Protein 4I7A (pdb70)

CATH classification: 2.40.50.220

Sequence (423 aa):
MYLGKVIGTVVSTSKNESLSGTKLLVVARLTEKLIPDGSTQVVVDTVGAGNGEIVIVSCGSSARQSHSVIDAAVVGIVDTVETVMYLGKVIGTVVSTSKNESLSGTKLLVVARLTEKLIPDGSTQVVVDTVGAGNGEIVIVSCGSSARQSSVIDAAVVGIVDTVETMYLGKVIGTVVSTSKNESLSGTKLLVVARLTEKLIPDGSTQVVVDTVGAGNGEIVIVSCGSSARHSVIDAAVVGIVDTVETVNMYLGKVIGTVVSTSKNESLSGTKLLVVARLTEKLIPDGSTQVVVDTVGAGNGEIVIVSCGSSARQSHSVIDAAVVGIVDTVETVNHHMYLGKVIGTVVSTSKNESLSGTKLLVVARLTEKLIPDGSTQVVVDTVGAGNGEIVIVSCGSSARQSHSVIDAAVVGIVDTVETVNHH

Foldseek 3Di:
DFKWFFAAWDDDDPDDPLCPPWTWTKIFTADLVRHGDPDIDTATELPDDDHGFIFDKDAAPVQVVSVHPGGIYTDGTDDDHDDD/DFKWFFAAWDDDDPDDPQCPPWTWTKIFTADLVRHGDPDIDIATEQPDDDHGFIFDKAAAPVNVVSGVGGIYTDGTDPDHDD/DFKWFFAAWDDDDPDDPLCPPWTWTKIFTADLVRHGDPDIDTATEDPDDDGGFIFDKAAAPVSEVDPGGIYTDGTDDDHDDDD/DFKWFFAAWDDDDPDDPLCPPWTWTKIFTADLVRHGDPDIDTATELPDDDGGFIFDKAAAPVQQVSVHPGGIYTDGTDPDHDDDDDD/DFKWFFAAWDDDDPDDPLCPPWTWTKIFTADLVRHGDPDIDTATELPDDDGGFIFDKAAAPVSVVSVHPGGIYTDGTDDDHDDDDDD

Nearest PDB structures (foldseek):
  4i7a-assembly1_B  TM=1.012E+00  e=1.127E-14  Rhodospirillum rubrum F11
  4i7a-assembly1_A  TM=1.010E+00  e=7.580E-14  Rhodospirillum rubrum F11
  4i7a-assembly1_C  TM=9.978E-01  e=4.556E-13  Rhodospirillum rubrum F11
  6owg-assembly1_DR  TM=9.801E-01  e=2.402E-08  Halothece sp. PCC 7418
  2hd3-assembly2_J  TM=9.548E-01  e=5.264E-08  Escherichia coli CFT073

Structure (mmCIF, N/CA/C/O backbone):
data_4I7A
#
_entry.id   4I7A
#
_cell.length_a   150.710
_cell.length_b   150.710
_cell.length_c   150.710
_cell.angle_alpha   90.000
_cell.angle_beta   90.000
_cell.angle_gamma   90.000
#
_symmetry.space_group_name_H-M   'I 2 3'
#
loop_
_entity.id
_entity.type
_entity.pdbx_description
1 polymer 'Ethanolamine utilization protein EutN/carboxysome structural protein Ccml'
2 non-polymer 'CHLORIDE ION'
3 water water
#
loop_
_atom_site.group_PDB
_atom_site.id
_atom_site.type_symbol
_atom_site.label_atom_id
_atom_site.label_alt_id
_atom_site.label_comp_id
_atom_site.label_asym_id
_atom_site.label_entity_id
_atom_site.label_seq_id
_atom_site.pdbx_PDB_ins_code
_atom_site.Cartn_x
_atom_site.Cartn_y
_atom_site.Cartn_z
_atom_site.occupancy
_atom_site.B_iso_or_equiv
_atom_site.auth_seq_id
_atom_site.auth_comp_id
_atom_site.auth_asym_id
_atom_site.auth_atom_id
_atom_site.pdbx_PDB_model_num
ATOM 1 N N . MET A 1 1 ? 54.618 20.595 -2.942 1.00 84.68 1 MET A N 1
ATOM 2 C CA . MET A 1 1 ? 54.647 19.901 -4.223 1.00 85.56 1 MET A CA 1
ATOM 3 C C . MET A 1 1 ? 53.560 18.835 -4.273 1.00 84.22 1 MET A C 1
ATOM 4 O O . MET A 1 1 ? 53.273 18.185 -3.269 1.00 83.81 1 MET A O 1
ATOM 9 N N . TYR A 1 2 ? 52.956 18.659 -5.443 1.00 55.82 2 TYR A N 1
ATOM 10 C CA . TYR A 1 2 ? 51.915 17.652 -5.613 1.00 54.71 2 TYR A CA 1
ATOM 11 C C . TYR A 1 2 ? 52.104 16.852 -6.899 1.00 55.84 2 TYR A C 1
ATOM 12 O O . TYR A 1 2 ? 52.867 17.244 -7.782 1.00 57.33 2 TYR A O 1
ATOM 21 N N . LEU A 1 3 ? 51.398 15.731 -6.997 1.00 60.07 3 LEU A N 1
ATOM 22 C CA . LEU A 1 3 ? 51.446 14.898 -8.190 1.00 60.83 3 LEU A CA 1
ATOM 23 C C . LEU A 1 3 ? 50.375 15.334 -9.180 1.00 60.40 3 LEU A C 1
ATOM 24 O O . LEU A 1 3 ? 49.210 15.492 -8.816 1.00 59.05 3 LEU A O 1
ATOM 29 N N . GLY A 1 4 ? 50.776 15.529 -10.431 1.00 71.69 4 GLY A N 1
ATOM 30 C CA . GLY A 1 4 ? 49.851 15.960 -11.460 1.00 71.79 4 GLY A CA 1
ATOM 31 C C . GLY A 1 4 ? 50.077 15.277 -12.794 1.00 72.82 4 GLY A C 1
ATOM 32 O O . GLY A 1 4 ? 51.137 14.703 -13.040 1.00 73.52 4 GLY A O 1
ATOM 33 N N . LYS A 1 5 ? 49.070 15.344 -13.658 1.00 75.88 5 LYS A N 1
ATOM 34 C CA . LYS A 1 5 ? 49.154 14.751 -14.986 1.00 76.69 5 LYS A CA 1
ATOM 35 C C . LYS A 1 5 ? 48.881 15.806 -16.053 1.00 77.60 5 LYS A C 1
ATOM 36 O O . LYS A 1 5 ? 47.878 16.517 -15.991 1.00 77.46 5 LYS A O 1
ATOM 42 N N . VAL A 1 6 ? 49.781 15.907 -17.026 1.00 63.16 6 VAL A N 1
ATOM 43 C CA . VAL A 1 6 ? 49.644 16.888 -18.098 1.00 63.95 6 VAL A CA 1
ATOM 44 C C . VAL A 1 6 ? 48.428 16.587 -18.968 1.00 64.05 6 VAL A C 1
ATOM 45 O O . VAL A 1 6 ? 48.455 15.681 -19.801 1.00 64.19 6 VAL A O 1
ATOM 49 N N . ILE A 1 7 ? 47.362 17.353 -18.765 1.00 98.17 7 ILE A N 1
ATOM 50 C CA . ILE A 1 7 ? 46.121 17.153 -19.503 1.00 98.37 7 ILE A CA 1
ATOM 51 C C . ILE A 1 7 ? 46.183 17.817 -20.876 1.00 99.33 7 ILE A C 1
ATOM 52 O O . ILE A 1 7 ? 45.756 17.238 -21.876 1.00 99.61 7 ILE A O 1
ATOM 57 N N . GLY A 1 8 ? 46.729 19.027 -20.923 1.00 80.37 8 GLY A N 1
ATOM 58 C CA . GLY A 1 8 ? 46.820 19.767 -22.168 1.00 81.01 8 GLY A CA 1
ATOM 59 C C . GLY A 1 8 ? 47.751 20.962 -22.108 1.00 81.14 8 GLY A C 1
ATOM 60 O O . GLY A 1 8 ? 48.666 21.010 -21.285 1.00 80.82 8 GLY A O 1
ATOM 61 N N . THR A 1 9 ? 47.516 21.931 -22.988 1.00 89.90 9 THR A N 1
ATOM 62 C CA . THR A 1 9 ? 48.367 23.112 -23.078 1.00 89.79 9 THR A CA 1
ATOM 63 C C . THR A 1 9 ? 47.561 24.376 -23.369 1.00 90.14 9 THR A C 1
ATOM 64 O O . THR A 1 9 ? 46.521 24.325 -24.026 1.00 90.62 9 THR A O 1
ATOM 68 N N . VAL A 1 10 ? 48.048 25.509 -22.871 1.00 76.97 10 VAL A N 1
ATOM 69 C CA . VAL A 1 10 ? 47.379 26.790 -23.072 1.00 77.16 10 VAL A CA 1
ATOM 70 C C . VAL A 1 10 ? 48.236 27.739 -23.905 1.00 76.69 10 VAL A C 1
ATOM 71 O O . VAL A 1 10 ? 49.432 27.891 -23.653 1.00 75.99 10 VAL A O 1
ATOM 75 N N . VAL A 1 11 ? 47.619 28.375 -24.896 1.00 86.81 11 VAL A N 1
ATOM 76 C CA . VAL A 1 11 ? 48.315 29.340 -25.738 1.00 86.35 11 VAL A CA 1
ATOM 77 C C . VAL A 1 11 ? 47.784 30.749 -25.492 1.00 86.28 11 VAL A C 1
ATOM 78 O O . VAL A 1 11 ? 46.574 30.960 -25.401 1.00 86.96 11 VAL A O 1
ATOM 82 N N . SER A 1 12 ? 48.696 31.710 -25.383 1.00 95.27 12 SER A N 1
ATOM 83 C CA . SER A 1 12 ? 48.320 33.100 -25.153 1.00 95.07 12 SER A CA 1
ATOM 84 C C . SER A 1 12 ? 49.331 34.058 -25.774 1.00 94.28 12 SER A C 1
ATOM 85 O O . SER A 1 12 ? 50.526 33.981 -25.494 1.00 93.46 12 SER A O 1
ATOM 88 N N . THR A 1 13 ? 48.844 34.961 -26.620 1.00 133.55 13 THR A N 1
ATOM 89 C CA . THR A 1 13 ? 49.710 35.933 -27.277 1.00 132.87 13 THR A CA 1
ATOM 90 C C . THR A 1 13 ? 49.900 37.178 -26.416 1.00 132.20 13 THR A C 1
ATOM 91 O O . THR A 1 13 ? 51.027 37.599 -26.157 1.00 131.29 13 THR A O 1
ATOM 95 N N . SER A 1 14 ? 48.790 37.761 -25.976 1.00 101.45 14 SER A N 1
ATOM 96 C CA . SER A 1 14 ? 48.831 38.958 -25.143 1.00 100.88 14 SER A CA 1
ATOM 97 C C . SER A 1 14 ? 49.049 38.599 -23.678 1.00 100.30 14 SER A C 1
ATOM 98 O O . SER A 1 14 ? 48.122 38.664 -22.871 1.00 100.73 14 SER A O 1
ATOM 101 N N . LYS A 1 15 ? 50.276 38.219 -23.340 1.00 86.08 15 LYS A N 1
ATOM 102 C CA . LYS A 1 15 ? 50.595 37.810 -21.976 1.00 85.35 15 LYS A CA 1
ATOM 103 C C . LYS A 1 15 ? 51.690 38.683 -21.370 1.00 84.04 15 LYS A C 1
ATOM 104 O O . LYS A 1 15 ? 52.243 39.556 -22.038 1.00 83.80 15 LYS A O 1
ATOM 110 N N . ASN A 1 16 ? 51.996 38.438 -20.100 1.00 102.13 16 ASN A N 1
ATOM 111 C CA . ASN A 1 16 ? 53.015 39.207 -19.395 1.00 100.87 16 ASN A CA 1
ATOM 112 C C . ASN A 1 16 ? 54.420 38.947 -19.931 1.00 100.48 16 ASN A C 1
ATOM 113 O O . ASN A 1 16 ? 54.737 37.840 -20.368 1.00 100.88 16 ASN A O 1
ATOM 118 N N . GLU A 1 17 ? 55.254 39.980 -19.894 1.00 146.02 17 GLU A N 1
ATOM 119 C CA . GLU A 1 17 ? 56.613 39.909 -20.426 1.00 145.81 17 GLU A CA 1
ATOM 120 C C . GLU A 1 17 ? 57.469 38.811 -19.794 1.00 145.46 17 GLU A C 1
ATOM 121 O O . GLU A 1 17 ? 58.374 38.276 -20.434 1.00 145.76 17 GLU A O 1
ATOM 127 N N . SER A 1 18 ? 57.179 38.479 -18.540 1.00 93.32 18 SER A N 1
ATOM 128 C CA . SER A 1 18 ? 57.914 37.431 -17.841 1.00 93.06 18 SER A CA 1
ATOM 129 C C . SER A 1 18 ? 57.506 36.040 -18.320 1.00 94.03 18 SER A C 1
ATOM 130 O O . SER A 1 18 ? 58.197 35.055 -18.057 1.00 94.22 18 SER A O 1
ATOM 133 N N . LEU A 1 19 ? 56.382 35.966 -19.024 1.00 89.95 19 LEU A N 1
ATOM 134 C CA . LEU A 1 19 ? 55.871 34.693 -19.522 1.00 91.02 19 LEU A CA 1
ATOM 135 C C . LEU A 1 19 ? 56.253 34.452 -20.979 1.00 91.82 19 LEU A C 1
ATOM 136 O O . LEU A 1 19 ? 55.772 33.508 -21.605 1.00 92.78 19 LEU A O 1
ATOM 141 N N . SER A 1 20 ? 57.116 35.310 -21.513 1.00 123.15 20 SER A N 1
ATOM 142 C CA . SER A 1 20 ? 57.548 35.194 -22.902 1.00 123.74 20 SER A CA 1
ATOM 143 C C . SER A 1 20 ? 58.375 33.931 -23.116 1.00 124.21 20 SER A C 1
ATOM 144 O O . SER A 1 20 ? 59.334 33.676 -22.387 1.00 123.84 20 SER A O 1
ATOM 147 N N . GLY A 1 21 ? 58.000 33.145 -24.120 1.00 86.72 21 GLY A N 1
ATOM 148 C CA . GLY A 1 21 ? 58.709 31.917 -24.429 1.00 87.27 21 GLY A CA 1
ATOM 149 C C . GLY A 1 21 ? 58.531 30.856 -23.360 1.00 87.50 21 GLY A C 1
ATOM 150 O O . GLY A 1 21 ? 59.478 30.155 -23.006 1.00 87.61 21 GLY A O 1
ATOM 151 N N . THR A 1 22 ? 57.315 30.744 -22.837 1.00 88.74 22 THR A N 1
ATOM 152 C CA . THR A 1 22 ? 57.016 29.761 -21.801 1.00 89.03 22 THR A CA 1
ATOM 153 C C . THR A 1 22 ? 55.915 28.801 -22.243 1.00 89.98 22 THR A C 1
ATOM 154 O O . THR A 1 22 ? 54.948 29.204 -22.889 1.00 90.25 22 THR A O 1
ATOM 158 N N . LYS A 1 23 ? 56.069 27.529 -21.888 1.00 97.17 23 LYS A N 1
ATOM 159 C CA . LYS A 1 23 ? 55.071 26.517 -22.212 1.00 97.99 23 LYS A CA 1
ATOM 160 C C . LYS A 1 23 ? 54.065 26.359 -21.077 1.00 98.15 23 LYS A C 1
ATOM 161 O O . LYS A 1 23 ? 54.405 25.884 -19.993 1.00 98.07 23 LYS A O 1
ATOM 163 N N . LEU A 1 24 ? 52.824 26.759 -21.334 1.00 59.51 24 LEU A N 1
ATOM 164 C CA . LEU A 1 24 ? 51.773 26.687 -20.326 1.00 59.71 24 LEU A CA 1
ATOM 165 C C . LEU A 1 24 ? 50.959 25.405 -20.466 1.00 60.48 24 LEU A C 1
ATOM 166 O O . LEU A 1 24 ? 50.239 25.225 -21.447 1.00 60.95 24 LEU A O 1
ATOM 171 N N . LEU A 1 25 ? 51.075 24.518 -19.483 1.00 65.13 25 LEU A N 1
ATOM 172 C CA . LEU A 1 25 ? 50.361 23.245 -19.517 1.00 65.48 25 LEU A CA 1
ATOM 173 C C . LEU A 1 25 ? 49.176 23.215 -18.557 1.00 65.48 25 LEU A C 1
ATOM 174 O O . LEU A 1 25 ? 49.187 23.878 -17.520 1.00 65.20 25 LEU A O 1
ATOM 179 N N . VAL A 1 26 ? 48.157 22.438 -18.910 1.00 72.64 26 VAL A N 1
ATOM 180 C CA . VAL A 1 26 ? 47.040 22.185 -18.009 1.00 72.37 26 VAL A CA 1
ATOM 181 C C . VAL A 1 26 ? 47.305 20.901 -17.234 1.00 71.50 26 VAL A C 1
ATOM 182 O O . VAL A 1 26 ? 47.307 19.811 -17.806 1.00 71.38 26 VAL A O 1
ATOM 186 N N . VAL A 1 27 ? 47.532 21.031 -15.932 1.00 72.71 27 VAL A N 1
ATOM 187 C CA . VAL A 1 27 ? 47.852 19.876 -15.101 1.00 71.64 27 VAL A CA 1
ATOM 188 C C . VAL A 1 27 ? 46.783 19.613 -14.044 1.00 70.22 27 VAL A C 1
ATOM 189 O O . VAL A 1 27 ? 46.465 20.485 -13.234 1.00 69.62 27 VAL A O 1
ATOM 193 N N . ALA A 1 28 ? 46.231 18.404 -14.063 1.00 78.45 28 ALA A N 1
ATOM 194 C CA . ALA A 1 28 ? 45.234 17.997 -13.081 1.00 76.90 28 ALA A CA 1
ATOM 195 C C . ALA A 1 28 ? 45.903 17.292 -11.908 1.00 75.60 28 ALA A C 1
ATOM 196 O O . ALA A 1 28 ? 46.692 16.367 -12.098 1.00 75.95 28 ALA A O 1
ATOM 198 N N . ARG A 1 29 ? 45.587 17.736 -10.696 1.00 91.34 29 ARG A N 1
ATOM 199 C CA . ARG A 1 29 ? 46.197 17.180 -9.493 1.00 90.19 29 ARG A CA 1
ATOM 200 C C . ARG A 1 29 ? 45.778 15.730 -9.267 1.00 89.74 29 ARG A C 1
ATOM 201 O O . ARG A 1 29 ? 44.601 15.389 -9.375 1.00 89.35 29 ARG A O 1
ATOM 209 N N . LEU A 1 30 ? 46.755 14.880 -8.965 1.00 80.62 30 LEU A N 1
ATOM 210 C CA . LEU A 1 30 ? 46.498 13.466 -8.722 1.00 80.40 30 LEU A CA 1
ATOM 211 C C . LEU A 1 30 ? 46.551 13.149 -7.231 1.00 79.49 30 LEU A C 1
ATOM 212 O O . LEU A 1 30 ? 47.115 13.911 -6.445 1.00 79.25 30 LEU A O 1
ATOM 217 N N . THR A 1 31 ? 45.963 12.020 -6.848 1.00 69.63 31 THR A N 1
ATOM 218 C CA . THR A 1 31 ? 46.072 11.530 -5.480 1.00 69.30 31 THR A CA 1
ATOM 219 C C . THR A 1 31 ? 47.300 10.637 -5.355 1.00 70.37 31 THR A C 1
ATOM 220 O O . THR A 1 31 ? 48.095 10.532 -6.289 1.00 71.20 31 THR A O 1
ATOM 224 N N . GLU A 1 32 ? 47.456 9.996 -4.201 1.00 113.23 32 GLU A N 1
ATOM 225 C CA . GLU A 1 32 ? 48.574 9.084 -3.988 1.00 114.37 32 GLU A CA 1
ATOM 226 C C . GLU A 1 32 ? 48.421 7.825 -4.839 1.00 114.71 32 GLU A C 1
ATOM 227 O O . GLU A 1 32 ? 49.408 7.182 -5.198 1.00 115.63 32 GLU A O 1
ATOM 233 N N . LYS A 1 33 ? 47.178 7.483 -5.160 1.00 98.32 33 LYS A N 1
ATOM 234 C CA . LYS A 1 33 ? 46.879 6.338 -6.014 1.00 98.63 33 LYS A CA 1
ATOM 235 C C . LYS A 1 33 ? 46.858 6.736 -7.489 1.00 98.83 33 LYS A C 1
ATOM 236 O O . LYS A 1 33 ? 46.366 5.988 -8.334 1.00 99.10 33 LYS A O 1
ATOM 242 N N . LEU A 1 34 ? 47.382 7.925 -7.777 1.00 86.19 34 LEU A N 1
ATOM 243 C CA . LEU A 1 34 ? 47.444 8.469 -9.136 1.00 86.65 34 LEU A CA 1
ATOM 244 C C . LEU A 1 34 ? 46.069 8.691 -9.767 1.00 86.25 34 LEU A C 1
ATOM 245 O O . LEU A 1 34 ? 45.939 8.723 -10.990 1.00 86.87 34 LEU A O 1
ATOM 250 N N . ILE A 1 35 ? 45.050 8.847 -8.928 1.00 106.80 35 ILE A N 1
ATOM 251 C CA . ILE A 1 35 ? 43.717 9.191 -9.409 1.00 106.58 35 ILE A CA 1
ATOM 252 C C . ILE A 1 35 ? 43.515 10.702 -9.366 1.00 106.20 35 ILE A C 1
ATOM 253 O O . ILE A 1 35 ? 43.638 11.317 -8.308 1.00 105.41 35 ILE A O 1
ATOM 258 N N . PRO A 1 36 ? 43.210 11.305 -10.524 1.00 76.32 36 PRO A N 1
ATOM 259 C CA . PRO A 1 36 ? 43.041 12.759 -10.628 1.00 76.26 36 PRO A CA 1
ATOM 260 C C . PRO A 1 36 ? 41.793 13.264 -9.910 1.00 75.40 36 PRO A C 1
ATOM 261 O O . PRO A 1 36 ? 40.692 12.785 -10.183 1.00 75.60 36 PRO A O 1
ATOM 265 N N . ASP A 1 37 ? 41.966 14.220 -9.003 1.00 87.38 37 ASP A N 1
ATOM 266 C CA . ASP A 1 37 ? 40.826 14.868 -8.365 1.00 86.66 37 ASP A CA 1
ATOM 267 C C . ASP A 1 37 ? 40.379 16.053 -9.217 1.00 87.47 37 ASP A C 1
ATOM 268 O O . ASP A 1 37 ? 41.085 16.458 -10.140 1.00 88.49 37 ASP A O 1
ATOM 273 N N . GLY A 1 38 ? 39.200 16.589 -8.913 1.00 92.19 38 GLY A N 1
ATOM 274 C CA . GLY A 1 38 ? 38.606 17.669 -9.685 1.00 93.31 38 GLY A CA 1
ATOM 275 C C . GLY A 1 38 ? 39.480 18.885 -9.948 1.00 93.77 38 GLY A C 1
ATOM 276 O O . GLY A 1 38 ? 39.273 19.600 -10.929 1.00 95.40 38 GLY A O 1
ATOM 277 N N . SER A 1 39 ? 40.451 19.125 -9.071 1.00 84.07 39 SER A N 1
ATOM 278 C CA . SER A 1 39 ? 41.332 20.285 -9.193 1.00 84.38 39 SER A CA 1
ATOM 279 C C . SER A 1 39 ? 42.165 20.271 -10.472 1.00 86.23 39 SER A C 1
ATOM 280 O O . SER A 1 39 ? 42.701 19.237 -10.871 1.00 86.50 39 SER A O 1
ATOM 283 N N . THR A 1 40 ? 42.267 21.434 -11.107 1.00 69.72 40 THR A N 1
ATOM 284 C CA . THR A 1 40 ? 43.094 21.607 -12.294 1.00 71.71 40 THR A CA 1
ATOM 285 C C . THR A 1 40 ? 43.808 22.953 -12.224 1.00 72.49 40 THR A C 1
ATOM 286 O O . THR A 1 40 ? 43.279 23.915 -11.668 1.00 72.13 40 THR A O 1
ATOM 290 N N . GLN A 1 41 ? 45.010 23.016 -12.788 1.00 84.54 41 GLN A N 1
ATOM 291 C CA . GLN A 1 41 ? 45.822 24.224 -12.710 1.00 85.33 41 GLN A CA 1
ATOM 292 C C . GLN A 1 41 ? 46.656 24.434 -13.969 1.00 87.15 41 GLN A C 1
ATOM 293 O O . GLN A 1 41 ? 47.109 23.475 -14.595 1.00 87.28 41 GLN A O 1
ATOM 299 N N . VAL A 1 42 ? 46.855 25.697 -14.331 1.00 62.36 42 VAL A N 1
ATOM 300 C CA . VAL A 1 42 ? 47.714 26.045 -15.455 1.00 62.68 42 VAL A CA 1
ATOM 301 C C . VAL A 1 42 ? 49.129 26.309 -14.958 1.00 61.84 42 VAL A C 1
ATOM 302 O O . VAL A 1 42 ? 49.379 27.301 -14.275 1.00 60.75 42 VAL A O 1
ATOM 306 N N . VAL A 1 43 ? 50.051 25.415 -15.297 1.00 75.78 43 VAL A N 1
ATOM 307 C CA . VAL A 1 43 ? 51.426 25.528 -14.825 1.00 75.14 43 VAL A CA 1
ATOM 308 C C . VAL A 1 43 ? 52.417 25.705 -15.973 1.00 75.13 43 VAL A C 1
ATOM 309 O O . VAL A 1 43 ? 52.132 25.349 -17.118 1.00 75.73 43 VAL A O 1
ATOM 313 N N . VAL A 1 44 ? 53.578 26.268 -15.657 1.00 80.10 44 VAL A N 1
ATOM 314 C CA . VAL A 1 44 ? 54.623 26.492 -16.649 1.00 80.01 44 VAL A CA 1
ATOM 315 C C . VAL A 1 44 ? 55.561 25.293 -16.745 1.00 80.72 44 VAL A C 1
ATOM 316 O O . VAL A 1 44 ? 56.092 24.827 -15.737 1.00 80.76 44 VAL A O 1
ATOM 320 N N . ASP A 1 45 ? 55.761 24.796 -17.962 1.00 85.50 45 ASP A N 1
ATOM 321 C CA . ASP A 1 45 ? 56.662 23.674 -18.189 1.00 86.04 45 ASP A CA 1
ATOM 322 C C . ASP A 1 45 ? 58.108 24.159 -18.230 1.00 85.69 45 ASP A C 1
ATOM 323 O O . ASP A 1 45 ? 58.432 25.108 -18.943 1.00 85.19 45 ASP A O 1
ATOM 328 N N . THR A 1 46 ? 58.973 23.505 -17.461 1.00 91.60 46 THR A N 1
ATOM 329 C CA . THR A 1 46 ? 60.379 23.890 -17.398 1.00 91.39 46 THR A CA 1
ATOM 330 C C . THR A 1 46 ? 61.301 22.720 -17.727 1.00 92.20 46 THR A C 1
ATOM 331 O O . THR A 1 46 ? 62.358 22.901 -18.331 1.00 92.20 46 THR A O 1
ATOM 335 N N . VAL A 1 47 ? 60.895 21.521 -17.324 1.00 90.46 47 VAL A N 1
ATOM 336 C CA . VAL A 1 47 ? 61.695 20.323 -17.549 1.00 91.12 47 VAL A CA 1
ATOM 337 C C . VAL A 1 47 ? 61.398 19.694 -18.907 1.00 91.17 47 VAL A C 1
ATOM 338 O O . VAL A 1 47 ? 62.114 18.800 -19.357 1.00 91.52 47 VAL A O 1
ATOM 342 N N . GLY A 1 48 ? 60.338 20.166 -19.554 1.00 80.00 48 GLY A N 1
ATOM 343 C CA . GLY A 1 48 ? 59.934 19.636 -20.844 1.00 80.04 48 GLY A CA 1
ATOM 344 C C . GLY A 1 48 ? 59.063 18.403 -20.709 1.00 80.21 48 GLY A C 1
ATOM 345 O O . GLY A 1 48 ? 59.528 17.279 -20.895 1.00 80.42 48 GLY A O 1
ATOM 346 N N . ALA A 1 49 ? 57.792 18.616 -20.382 1.00 76.33 49 ALA A N 1
ATOM 347 C CA . ALA A 1 49 ? 56.858 17.514 -20.181 1.00 76.29 49 ALA A CA 1
ATOM 348 C C . ALA A 1 49 ? 55.916 17.341 -21.370 1.00 76.24 49 ALA A C 1
ATOM 349 O O . ALA A 1 49 ? 55.580 18.306 -22.057 1.00 76.24 49 ALA A O 1
ATOM 351 N N . GLY A 1 50 ? 55.497 16.101 -21.605 1.00 103.79 50 GLY A N 1
ATOM 352 C CA . GLY A 1 50 ? 54.572 15.792 -22.680 1.00 103.77 50 GLY A CA 1
ATOM 353 C C . GLY A 1 50 ? 53.206 15.394 -22.154 1.00 103.50 50 GLY A C 1
ATOM 354 O O . GLY A 1 50 ? 53.011 15.275 -20.944 1.00 103.22 50 GLY A O 1
ATOM 355 N N . ASN A 1 51 ? 52.259 15.191 -23.064 1.00 108.46 51 ASN A N 1
ATOM 356 C CA . ASN A 1 51 ? 50.904 14.805 -22.685 1.00 108.22 51 ASN A CA 1
ATOM 357 C C . ASN A 1 51 ? 50.853 13.424 -22.037 1.00 107.76 51 ASN A C 1
ATOM 358 O O . ASN A 1 51 ? 51.506 12.487 -22.498 1.00 107.80 51 ASN A O 1
ATOM 363 N N . GLY A 1 52 ? 50.075 13.306 -20.965 1.00 95.49 52 GLY A N 1
ATOM 364 C CA . GLY A 1 52 ? 49.904 12.036 -20.283 1.00 94.90 52 GLY A CA 1
ATOM 365 C C . GLY A 1 52 ? 50.977 11.745 -19.251 1.00 94.68 52 GLY A C 1
ATOM 366 O O . GLY A 1 52 ? 50.864 10.793 -18.479 1.00 94.11 52 GLY A O 1
ATOM 367 N N . GLU A 1 53 ? 52.022 12.567 -19.235 1.00 122.75 53 GLU A N 1
ATOM 368 C CA . GLU A 1 53 ? 53.131 12.376 -18.306 1.00 122.79 53 GLU A CA 1
ATOM 369 C C . GLU A 1 53 ? 52.791 12.843 -16.893 1.00 122.30 53 GLU A C 1
ATOM 370 O O . GLU A 1 53 ? 52.203 13.908 -16.703 1.00 122.23 53 GLU A O 1
ATOM 376 N N . ILE A 1 54 ? 53.167 12.036 -15.905 1.00 75.01 54 ILE A N 1
ATOM 377 C CA . ILE A 1 54 ? 52.980 12.395 -14.505 1.00 74.48 54 ILE A CA 1
ATOM 378 C C . ILE A 1 54 ? 54.145 13.257 -14.031 1.00 75.23 54 ILE A C 1
ATOM 379 O O . ILE A 1 54 ? 55.301 12.844 -14.111 1.00 75.87 54 ILE A O 1
ATOM 384 N N . VAL A 1 55 ? 53.840 14.454 -13.541 1.00 66.94 55 VAL A N 1
ATOM 385 C CA . VAL A 1 55 ? 54.882 15.399 -13.153 1.00 67.75 55 VAL A CA 1
ATOM 386 C C . VAL A 1 55 ? 54.721 15.911 -11.724 1.00 67.33 55 VAL A C 1
ATOM 387 O O . VAL A 1 55 ? 53.644 15.821 -11.135 1.00 66.15 55 VAL A O 1
ATOM 391 N N . ILE A 1 56 ? 55.807 16.450 -11.177 1.00 77.29 56 ILE A N 1
ATOM 392 C CA . ILE A 1 56 ? 55.781 17.079 -9.863 1.00 77.07 56 ILE A CA 1
ATOM 393 C C . ILE A 1 56 ? 55.656 18.590 -10.021 1.00 77.19 56 ILE A C 1
ATOM 394 O O . ILE A 1 56 ? 56.500 19.225 -10.653 1.00 78.10 56 ILE A O 1
ATOM 399 N N . VAL A 1 57 ? 54.605 19.163 -9.446 1.00 66.18 57 VAL A N 1
ATOM 400 C CA . VAL A 1 57 ? 54.350 20.591 -9.594 1.00 66.06 57 VAL A CA 1
ATOM 401 C C . VAL A 1 57 ? 54.574 21.367 -8.299 1.00 65.21 57 VAL A C 1
ATOM 402 O O . VAL A 1 57 ? 53.952 21.082 -7.275 1.00 63.57 57 VAL A O 1
ATOM 406 N N . SER A 1 58 ? 55.468 22.349 -8.355 1.00 64.85 58 SER A N 1
ATOM 407 C CA . SER A 1 58 ? 55.712 23.237 -7.225 1.00 63.57 58 SER A CA 1
ATOM 408 C C . SER A 1 58 ? 54.899 24.523 -7.321 1.00 60.94 58 SER A C 1
ATOM 409 O O . SER A 1 58 ? 54.826 25.141 -8.384 1.00 60.97 58 SER A O 1
ATOM 412 N N . CYS A 1 59 ? 54.290 24.925 -6.210 1.00 86.50 59 CYS A N 1
ATOM 413 C CA . CYS A 1 59 ? 53.458 26.121 -6.180 1.00 83.96 59 CYS A CA 1
ATOM 414 C C . CYS A 1 59 ? 53.881 27.210 -5.208 1.00 82.17 59 CYS A C 1
ATOM 415 O O . CYS A 1 59 ? 54.548 26.929 -4.212 1.00 82.48 59 CYS A O 1
ATOM 418 N N . GLY A 1 60 ? 53.504 28.452 -5.501 1.00 79.77 60 GLY A N 1
ATOM 419 C CA . GLY A 1 60 ? 53.823 29.574 -4.638 1.00 78.44 60 GLY A CA 1
ATOM 420 C C . GLY A 1 60 ? 55.062 30.367 -5.001 1.00 78.77 60 GLY A C 1
ATOM 421 O O . GLY A 1 60 ? 55.435 30.451 -6.172 1.00 79.64 60 GLY A O 1
ATOM 422 N N . SER A 1 61 ? 55.700 30.954 -3.992 1.00 89.53 61 SER A N 1
ATOM 423 C CA . SER A 1 61 ? 56.914 31.738 -4.195 1.00 89.80 61 SER A CA 1
ATOM 424 C C . SER A 1 61 ? 58.058 30.860 -4.693 1.00 91.48 61 SER A C 1
ATOM 425 O O . SER A 1 61 ? 58.985 31.339 -5.348 1.00 91.87 61 SER A O 1
ATOM 428 N N . SER A 1 62 ? 57.987 29.573 -4.371 1.00 94.84 62 SER A N 1
ATOM 429 C CA . SER A 1 62 ? 59.000 28.611 -4.786 1.00 96.99 62 SER A CA 1
ATOM 430 C C . SER A 1 62 ? 59.003 28.441 -6.302 1.00 97.78 62 SER A C 1
ATOM 431 O O . SER A 1 62 ? 60.034 28.140 -6.902 1.00 99.13 62 SER A O 1
ATOM 434 N N . ALA A 1 63 ? 57.839 28.638 -6.914 1.00 79.62 63 ALA A N 1
ATOM 435 C CA . ALA A 1 63 ? 57.685 28.469 -8.355 1.00 80.63 63 ALA A CA 1
ATOM 436 C C . ALA A 1 63 ? 58.357 29.591 -9.141 1.00 80.10 63 ALA A C 1
ATOM 437 O O . ALA A 1 63 ? 58.585 29.464 -10.344 1.00 81.08 63 ALA A O 1
ATOM 439 N N . ARG A 1 64 ? 58.671 30.688 -8.458 1.00 119.96 64 ARG A N 1
ATOM 440 C CA . ARG A 1 64 ? 59.322 31.822 -9.103 1.00 119.53 64 ARG A CA 1
ATOM 441 C C . ARG A 1 64 ? 60.740 31.462 -9.526 1.00 120.74 64 ARG A C 1
ATOM 442 O O . ARG A 1 64 ? 61.234 31.947 -10.542 1.00 120.99 64 ARG A O 1
ATOM 450 N N . GLN A 1 65 ? 61.384 30.590 -8.758 1.00 134.91 65 GLN A N 1
ATOM 451 C CA . GLN A 1 65 ? 62.783 30.243 -8.998 1.00 136.09 65 GLN A CA 1
ATOM 452 C C . GLN A 1 65 ? 63.000 29.397 -10.255 1.00 137.55 65 GLN A C 1
ATOM 453 O O . GLN A 1 65 ? 64.050 28.775 -10.415 1.00 138.76 65 GLN A O 1
ATOM 459 N N . SER A 1 66 ? 62.009 29.378 -11.141 1.00 113.28 66 SER A N 1
ATOM 460 C CA . SER A 1 66 ? 62.141 28.701 -12.423 1.00 114.54 66 SER A CA 1
ATOM 461 C C . SER A 1 66 ? 62.965 29.565 -13.370 1.00 114.22 66 SER A C 1
ATOM 462 O O . SER A 1 66 ? 62.630 30.725 -13.613 1.00 113.10 66 SER A O 1
ATOM 465 N N . HIS A 1 71 ? 61.801 37.666 -10.362 1.00 99.00 71 HIS A N 1
ATOM 466 C CA . HIS A 1 71 ? 60.767 38.629 -10.686 1.00 98.56 71 HIS A CA 1
ATOM 467 C C . HIS A 1 71 ? 59.797 38.113 -11.745 1.00 99.06 71 HIS A C 1
ATOM 468 O O . HIS A 1 71 ? 59.357 38.866 -12.602 1.00 99.28 71 HIS A O 1
ATOM 470 N N . SER A 1 72 ? 59.455 36.832 -11.665 1.00 79.19 72 SER A N 1
ATOM 471 C CA . SER A 1 72 ? 58.483 36.231 -12.560 1.00 79.84 72 SER A CA 1
ATOM 472 C C . SER A 1 72 ? 57.115 36.378 -11.962 1.00 79.32 72 SER A C 1
ATOM 473 O O . SER A 1 72 ? 56.986 36.677 -10.795 1.00 78.40 72 SER A O 1
ATOM 475 N N . VAL A 1 73 ? 56.088 36.157 -12.762 1.00 78.69 73 VAL A N 1
ATOM 476 C CA . VAL A 1 73 ? 54.728 36.190 -12.270 1.00 78.51 73 VAL A CA 1
ATOM 477 C C . VAL A 1 73 ? 54.237 34.767 -12.148 1.00 79.06 73 VAL A C 1
ATOM 478 O O . VAL A 1 73 ? 53.057 34.519 -11.997 1.00 79.36 73 VAL A O 1
ATOM 481 N N . ILE A 1 74 ? 55.174 33.838 -12.216 1.00 63.00 74 ILE A N 1
ATOM 482 C CA . ILE A 1 74 ? 54.896 32.411 -12.112 1.00 63.88 74 ILE A CA 1
ATOM 483 C C . ILE A 1 74 ? 54.588 32.020 -10.669 1.00 62.80 74 ILE A C 1
ATOM 484 O O . ILE A 1 74 ? 55.325 32.377 -9.750 1.00 61.76 74 ILE A O 1
ATOM 489 N N . ASP A 1 75 ? 53.498 31.285 -10.474 1.00 77.46 75 ASP A N 1
ATOM 490 C CA . ASP A 1 75 ? 53.126 30.807 -9.146 1.00 76.34 75 ASP A CA 1
ATOM 491 C C . ASP A 1 75 ? 52.866 29.302 -9.143 1.00 77.62 75 ASP A C 1
ATOM 492 O O . ASP A 1 75 ? 52.415 28.740 -8.145 1.00 76.78 75 ASP A O 1
ATOM 497 N N . ALA A 1 76 ? 53.160 28.663 -10.271 1.00 75.66 76 ALA A N 1
ATOM 498 C CA . ALA A 1 76 ? 52.995 27.221 -10.420 1.00 77.55 76 ALA A CA 1
ATOM 499 C C . ALA A 1 76 ? 53.778 26.735 -11.633 1.00 79.60 76 ALA A C 1
ATOM 500 O O . ALA A 1 76 ? 53.567 27.212 -12.747 1.00 80.06 76 ALA A O 1
ATOM 502 N N . ALA A 1 77 ? 54.686 25.789 -11.414 1.00 66.63 77 ALA A N 1
ATOM 503 C CA . ALA A 1 77 ? 55.519 25.276 -12.495 1.00 67.94 77 ALA A CA 1
ATOM 504 C C . ALA A 1 77 ? 55.947 23.830 -12.262 1.00 69.42 77 ALA A C 1
ATOM 505 O O . ALA A 1 77 ? 56.133 23.402 -11.123 1.00 69.55 77 ALA A O 1
ATOM 507 N N . VAL A 1 78 ? 56.098 23.084 -13.352 1.00 64.49 78 VAL A N 1
ATOM 508 C CA . VAL A 1 78 ? 56.593 21.716 -13.280 1.00 65.28 78 VAL A CA 1
ATOM 509 C C . VAL A 1 78 ? 58.083 21.722 -12.958 1.00 65.51 78 VAL A C 1
ATOM 510 O O . VAL A 1 78 ? 58.874 22.359 -13.654 1.00 65.19 78 VAL A O 1
ATOM 514 N N . VAL A 1 79 ? 58.462 21.010 -11.902 1.00 73.92 79 VAL A N 1
ATOM 515 C CA . VAL A 1 79 ? 59.848 20.997 -11.452 1.00 74.34 79 VAL A CA 1
ATOM 516 C C . VAL A 1 79 ? 60.466 19.603 -11.512 1.00 75.26 79 VAL A C 1
ATOM 517 O O . VAL A 1 79 ? 61.566 19.384 -11.005 1.00 75.87 79 VAL A O 1
ATOM 521 N N . GLY A 1 80 ? 59.758 18.663 -12.129 1.00 64.39 80 GLY A N 1
ATOM 522 C CA . GLY A 1 80 ? 60.265 17.310 -12.257 1.00 64.82 80 GLY A CA 1
ATOM 523 C C . GLY A 1 80 ? 59.296 16.332 -12.894 1.00 64.27 80 GLY A C 1
ATOM 524 O O . GLY A 1 80 ? 58.079 16.492 -12.797 1.00 63.60 80 GLY A O 1
ATOM 525 N N . ILE A 1 81 ? 59.845 15.313 -13.549 1.00 88.38 81 ILE A N 1
ATOM 526 C CA . ILE A 1 81 ? 59.037 14.262 -14.155 1.00 87.79 81 ILE A CA 1
ATOM 527 C C . ILE A 1 81 ? 59.147 12.981 -13.334 1.00 87.68 81 ILE A C 1
ATOM 528 O O . ILE A 1 81 ? 60.234 12.427 -13.173 1.00 88.25 81 ILE A O 1
ATOM 533 N N . VAL A 1 82 ? 58.013 12.523 -12.814 1.00 81.37 82 VAL A N 1
ATOM 534 C CA . VAL A 1 82 ? 57.970 11.353 -11.943 1.00 81.05 82 VAL A CA 1
ATOM 535 C C . VAL A 1 82 ? 58.425 10.075 -12.643 1.00 81.12 82 VAL A C 1
ATOM 536 O O . VAL A 1 82 ? 57.894 9.708 -13.691 1.00 80.74 82 VAL A O 1
ATOM 540 N N . ASP A 1 83 ? 59.411 9.402 -12.058 1.00 111.91 83 ASP A N 1
ATOM 541 C CA . ASP A 1 83 ? 59.837 8.099 -12.552 1.00 111.88 83 ASP A CA 1
ATOM 542 C C . ASP A 1 83 ? 58.896 7.020 -12.037 1.00 111.02 83 ASP A C 1
ATOM 543 O O . ASP A 1 83 ? 58.223 6.344 -12.816 1.00 110.48 83 ASP A O 1
ATOM 548 N N . THR A 1 84 ? 58.854 6.867 -10.717 1.00 79.23 84 THR A N 1
ATOM 549 C CA . THR A 1 84 ? 57.989 5.884 -10.075 1.00 78.41 84 THR A CA 1
ATOM 550 C C . THR A 1 84 ? 57.392 6.416 -8.778 1.00 78.03 84 THR A C 1
ATOM 551 O O . THR A 1 84 ? 57.893 7.380 -8.196 1.00 78.61 84 THR A O 1
ATOM 555 N N . VAL A 1 85 ? 56.305 5.784 -8.343 1.00 90.02 85 VAL A N 1
ATOM 556 C CA . VAL A 1 85 ? 55.663 6.109 -7.073 1.00 89.53 85 VAL A CA 1
ATOM 557 C C . VAL A 1 85 ? 55.329 4.824 -6.322 1.00 89.25 85 VAL A C 1
ATOM 558 O O . VAL A 1 85 ? 55.045 3.795 -6.934 1.00 89.01 85 VAL A O 1
ATOM 562 N N . GLU A 1 86 ? 55.333 4.900 -4.995 1.00 96.52 86 GLU A N 1
ATOM 563 C CA . GLU A 1 86 ? 55.026 3.752 -4.150 1.00 96.39 86 GLU A CA 1
ATOM 564 C C . GLU A 1 86 ? 54.248 4.227 -2.931 1.00 96.01 86 GLU A C 1
ATOM 565 O O . GLU A 1 86 ? 54.559 5.272 -2.365 1.00 96.41 86 GLU A O 1
ATOM 567 N N . THR A 1 87 ? 53.230 3.469 -2.535 1.00 116.74 87 THR A N 1
ATOM 568 C CA . THR A 1 87 ? 52.411 3.847 -1.388 1.00 116.39 87 THR A CA 1
ATOM 569 C C . THR A 1 87 ? 52.328 2.715 -0.369 1.00 116.84 87 THR A C 1
ATOM 570 O O . THR A 1 87 ? 51.343 1.977 -0.328 1.00 116.27 87 THR A O 1
ATOM 574 N N . VAL A 1 88 ? 53.369 2.581 0.446 1.00 97.78 88 VAL A N 1
ATOM 575 C CA . VAL A 1 88 ? 53.412 1.555 1.484 1.00 98.29 88 VAL A CA 1
ATOM 576 C C . VAL A 1 88 ? 52.364 1.806 2.564 1.00 97.99 88 VAL A C 1
ATOM 577 O O . VAL A 1 88 ? 51.645 0.893 2.970 1.00 97.77 88 VAL A O 1
ATOM 579 N N . MET B 1 1 ? 48.727 29.599 -11.230 1.00 98.22 1 MET B N 1
ATOM 580 C CA . MET B 1 1 ? 47.956 30.185 -12.319 1.00 99.73 1 MET B CA 1
ATOM 581 C C . MET B 1 1 ? 46.684 29.389 -12.564 1.00 101.85 1 MET B C 1
ATOM 582 O O . MET B 1 1 ? 46.647 28.181 -12.343 1.00 102.34 1 MET B O 1
ATOM 587 N N . TYR B 1 2 ? 45.651 30.059 -13.101 1.00 54.03 2 TYR B N 1
ATOM 588 C CA . TYR B 1 2 ? 44.380 29.406 -13.379 1.00 56.01 2 TYR B CA 1
ATOM 589 C C . TYR B 1 2 ? 43.593 30.156 -14.443 1.00 57.51 2 TYR B C 1
ATOM 590 O O . TYR B 1 2 ? 43.811 31.344 -14.670 1.00 57.03 2 TYR B O 1
ATOM 599 N N . LEU B 1 3 ? 42.678 29.449 -15.096 1.00 59.77 3 LEU B N 1
ATOM 600 C CA . LEU B 1 3 ? 41.858 30.040 -16.142 1.00 60.99 3 LEU B CA 1
ATOM 601 C C . LEU B 1 3 ? 40.590 30.641 -15.555 1.00 62.10 3 LEU B C 1
ATOM 602 O O . LEU B 1 3 ? 39.815 29.954 -14.894 1.00 62.37 3 LEU B O 1
ATOM 605 N N . GLY B 1 4 ? 40.386 31.930 -15.799 1.00 86.45 4 GLY B N 1
ATOM 606 C CA . GLY B 1 4 ? 39.210 32.621 -15.308 1.00 87.79 4 GLY B CA 1
ATOM 607 C C . GLY B 1 4 ? 38.550 33.442 -16.395 1.00 88.72 4 GLY B C 1
ATOM 608 O O . GLY B 1 4 ? 39.092 33.586 -17.488 1.00 88.16 4 GLY B O 1
ATOM 609 N N . LYS B 1 5 ? 37.375 33.983 -16.094 1.00 71.13 5 LYS B N 1
ATOM 610 C CA . LYS B 1 5 ? 36.647 34.783 -17.050 1.00 71.79 5 LYS B CA 1
ATOM 611 C C . LYS B 1 5 ? 36.181 36.047 -16.418 1.00 72.34 5 LYS B C 1
ATOM 612 O O . LYS B 1 5 ? 35.487 36.017 -15.439 1.00 73.14 5 LYS B O 1
ATOM 618 N N . VAL B 1 6 ? 36.541 37.170 -16.997 1.00 78.71 6 VAL B N 1
ATOM 619 C CA . VAL B 1 6 ? 36.129 38.440 -16.453 1.00 79.11 6 VAL B CA 1
ATOM 620 C C . VAL B 1 6 ? 34.620 38.561 -16.369 1.00 80.56 6 VAL B C 1
ATOM 621 O O . VAL B 1 6 ? 33.935 38.595 -17.368 1.00 80.92 6 VAL B O 1
ATOM 625 N N . ILE B 1 7 ? 34.118 38.637 -15.150 1.00 92.28 7 ILE B N 1
ATOM 626 C CA . ILE B 1 7 ? 32.699 38.654 -14.891 1.00 93.25 7 ILE B CA 1
ATOM 627 C C . ILE B 1 7 ? 32.235 40.065 -14.626 1.00 93.52 7 ILE B C 1
ATOM 628 O O . ILE B 1 7 ? 31.083 40.368 -14.787 1.00 94.01 7 ILE B O 1
ATOM 633 N N . GLY B 1 8 ? 33.124 40.914 -14.170 1.00 78.47 8 GLY B N 1
ATOM 634 C CA . GLY B 1 8 ? 32.814 42.322 -14.008 1.00 78.53 8 GLY B CA 1
ATOM 635 C C . GLY B 1 8 ? 33.990 43.138 -13.509 1.00 77.57 8 GLY B C 1
ATOM 636 O O . GLY B 1 8 ? 35.145 42.749 -13.683 1.00 76.58 8 GLY B O 1
ATOM 637 N N . THR B 1 9 ? 33.696 44.276 -12.886 1.00 84.66 9 THR B N 1
ATOM 638 C CA . THR B 1 9 ? 34.741 45.172 -12.404 1.00 83.51 9 THR B CA 1
ATOM 639 C C . THR B 1 9 ? 34.375 45.826 -11.073 1.00 83.51 9 THR B C 1
ATOM 640 O O . THR B 1 9 ? 33.202 46.070 -10.789 1.00 84.26 9 THR B O 1
ATOM 644 N N . VAL B 1 10 ? 35.391 46.104 -10.260 1.00 67.13 10 VAL B N 1
ATOM 645 C CA . VAL B 1 10 ? 35.188 46.736 -8.960 1.00 66.67 10 VAL B CA 1
ATOM 646 C C . VAL B 1 10 ? 35.846 48.114 -8.910 1.00 65.50 10 VAL B C 1
ATOM 647 O O . VAL B 1 10 ? 36.997 48.277 -9.313 1.00 64.35 10 VAL B O 1
ATOM 651 N N . VAL B 1 11 ? 35.108 49.101 -8.411 1.00 73.52 11 VAL B N 1
ATOM 652 C CA . VAL B 1 11 ? 35.627 50.456 -8.271 1.00 72.61 11 VAL B CA 1
ATOM 653 C C . VAL B 1 11 ? 35.779 50.830 -6.799 1.00 72.05 11 VAL B C 1
ATOM 654 O O . VAL B 1 11 ? 34.902 50.542 -5.984 1.00 72.58 11 VAL B O 1
ATOM 658 N N . SER B 1 12 ? 36.898 51.465 -6.463 1.00 100.79 12 SER B N 1
ATOM 659 C CA . SER B 1 12 ? 37.154 51.882 -5.090 1.00 100.28 12 SER B CA 1
ATOM 660 C C . SER B 1 12 ? 38.002 53.150 -5.039 1.00 99.51 12 SER B C 1
ATOM 661 O O . SER B 1 12 ? 39.090 53.205 -5.611 1.00 98.63 12 SER B O 1
ATOM 664 N N . THR B 1 13 ? 37.495 54.168 -4.350 1.00 120.16 13 THR B N 1
ATOM 665 C CA . THR B 1 13 ? 38.202 55.438 -4.223 1.00 119.65 13 THR B CA 1
ATOM 666 C C . THR B 1 13 ? 39.164 55.427 -3.039 1.00 118.91 13 TH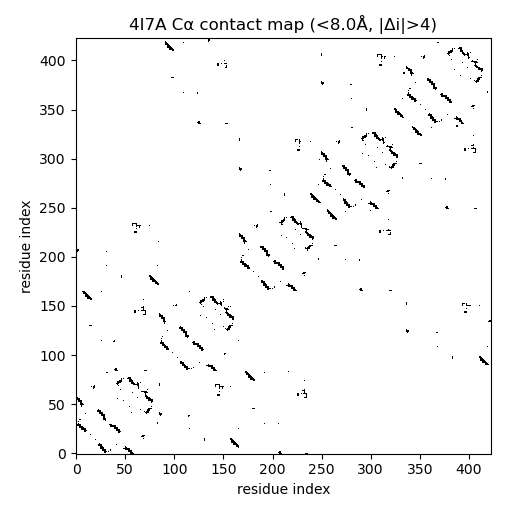R B C 1
ATOM 667 O O . THR B 1 13 ? 40.342 55.756 -3.181 1.00 118.12 13 THR B O 1
ATOM 671 N N . SER B 1 14 ? 38.656 55.045 -1.872 1.00 85.53 14 SER B N 1
ATOM 672 C CA . SER B 1 14 ? 39.468 54.995 -0.662 1.00 84.97 14 SER B CA 1
ATOM 673 C C . SER B 1 14 ? 40.268 53.700 -0.619 1.00 84.24 14 SER B C 1
ATOM 674 O O . SER B 1 14 ? 39.948 52.785 0.139 1.00 84.36 14 SER B O 1
ATOM 677 N N . LYS B 1 15 ? 41.303 53.619 -1.448 1.00 84.98 15 LYS B N 1
ATOM 678 C CA . LYS B 1 15 ? 42.115 52.411 -1.534 1.00 83.98 15 LYS B CA 1
ATOM 679 C C . LYS B 1 15 ? 43.584 52.691 -1.237 1.00 82.81 15 LYS B C 1
ATOM 680 O O . LYS B 1 15 ? 43.987 53.842 -1.068 1.00 82.98 15 LYS B O 1
ATOM 686 N N . ASN B 1 16 ? 44.379 51.628 -1.177 1.00 107.99 16 ASN B N 1
ATOM 687 C CA . ASN B 1 16 ? 45.806 51.751 -0.907 1.00 106.77 16 ASN B CA 1
ATOM 688 C C . ASN B 1 16 ? 46.530 52.529 -2.000 1.00 106.23 16 ASN B C 1
ATOM 689 O O . ASN B 1 16 ? 46.122 52.513 -3.161 1.00 106.44 16 ASN B O 1
ATOM 694 N N . GLU B 1 17 ? 47.605 53.210 -1.619 1.00 136.14 17 GLU B N 1
ATOM 695 C CA . GLU B 1 17 ? 48.389 54.003 -2.564 1.00 135.80 17 GLU B CA 1
ATOM 696 C C . GLU B 1 17 ? 48.995 53.161 -3.687 1.00 134.55 17 GLU B C 1
ATOM 697 O O . GLU B 1 17 ? 49.214 53.654 -4.793 1.00 134.57 17 GLU B O 1
ATOM 703 N N . SER B 1 18 ? 49.262 51.892 -3.397 1.00 85.02 18 SER B N 1
ATOM 704 C CA . SER B 1 18 ? 49.824 50.980 -4.388 1.00 83.86 18 SER B CA 1
ATOM 705 C C . SER B 1 18 ? 48.785 50.538 -5.416 1.00 84.47 18 SER B C 1
ATOM 706 O O . SER B 1 18 ? 49.129 49.992 -6.465 1.00 83.85 18 SER B O 1
ATOM 709 N N . LEU B 1 19 ? 47.513 50.778 -5.111 1.00 78.95 19 LEU B N 1
ATOM 710 C CA . LEU B 1 19 ? 46.425 50.383 -5.999 1.00 79.91 19 LEU B CA 1
ATOM 711 C C . LEU B 1 19 ? 45.961 51.536 -6.882 1.00 80.99 19 LEU B C 1
ATOM 712 O O . LEU B 1 19 ? 44.945 51.432 -7.570 1.00 82.09 19 LEU B O 1
ATOM 717 N N . SER B 1 20 ? 46.708 52.635 -6.856 1.00 91.14 20 SER B N 1
ATOM 718 C CA . SER B 1 20 ? 46.362 53.817 -7.637 1.00 92.00 20 SER B CA 1
ATOM 719 C C . SER B 1 20 ? 46.475 53.555 -9.137 1.00 91.84 20 SER B C 1
ATOM 720 O O . SER B 1 20 ? 47.497 53.064 -9.616 1.00 90.74 20 SER B O 1
ATOM 723 N N . GLY B 1 21 ? 45.417 53.888 -9.869 1.00 105.99 21 GLY B N 1
ATOM 724 C CA . GLY B 1 21 ? 45.394 53.709 -11.310 1.00 106.08 21 GLY B CA 1
ATOM 725 C C . GLY B 1 21 ? 45.375 52.257 -11.744 1.00 105.78 21 GLY B C 1
ATOM 726 O O . GLY B 1 21 ? 46.034 51.882 -12.712 1.00 105.20 21 GLY B O 1
ATOM 727 N N . THR B 1 22 ? 44.618 51.432 -11.028 1.00 87.12 22 THR B N 1
ATOM 728 C CA . THR B 1 22 ? 44.518 50.017 -11.364 1.00 86.98 22 THR B CA 1
ATOM 729 C C . THR B 1 22 ? 43.077 49.619 -11.660 1.00 88.72 22 THR B C 1
ATOM 730 O O . THR B 1 22 ? 42.148 50.068 -10.987 1.00 89.79 22 THR B O 1
ATOM 734 N N . LYS B 1 23 ? 42.897 48.774 -12.670 1.00 82.57 23 LYS B N 1
ATOM 735 C CA . LYS B 1 23 ? 41.573 48.280 -13.024 1.00 84.36 23 LYS B CA 1
ATOM 736 C C . LYS B 1 23 ? 41.294 46.960 -12.314 1.00 84.69 23 LYS B C 1
ATOM 737 O O . LYS B 1 23 ? 41.936 45.946 -12.589 1.00 83.85 23 LYS B O 1
ATOM 743 N N . LEU B 1 24 ? 40.330 46.980 -11.400 1.00 68.14 24 LEU B N 1
ATOM 744 C CA . LEU B 1 24 ? 39.991 45.799 -10.617 1.00 68.65 24 LEU B CA 1
ATOM 745 C C . LEU B 1 24 ? 38.858 45.019 -11.271 1.00 70.64 24 LEU B C 1
ATOM 746 O O . LEU B 1 24 ? 37.730 45.502 -11.351 1.00 72.12 24 LEU B O 1
ATOM 751 N N . LEU B 1 25 ? 39.162 43.811 -11.736 1.00 75.61 25 LEU B N 1
ATOM 752 C CA . LEU B 1 25 ? 38.169 42.982 -12.411 1.00 77.29 25 LEU B CA 1
ATOM 753 C C . LEU B 1 25 ? 37.657 41.855 -11.520 1.00 78.13 25 LEU B C 1
ATOM 754 O O . LEU B 1 25 ? 38.375 41.360 -10.653 1.00 76.91 25 LEU B O 1
ATOM 759 N N . VAL B 1 26 ? 36.410 41.452 -11.745 1.00 83.37 26 VAL B N 1
ATOM 760 C CA . VAL B 1 26 ? 35.850 40.284 -11.079 1.00 84.13 26 VAL B CA 1
ATOM 761 C C . VAL B 1 26 ? 36.036 39.058 -11.965 1.00 83.99 26 VAL B C 1
ATOM 762 O O . VAL B 1 26 ? 35.422 38.952 -13.026 1.00 84.70 26 VAL B O 1
ATOM 766 N N . VAL B 1 27 ? 36.886 38.134 -11.531 1.00 78.21 27 VAL B N 1
ATOM 767 C CA . VAL B 1 27 ? 37.181 36.948 -12.326 1.00 77.95 27 VAL B CA 1
ATOM 768 C C . VAL B 1 27 ? 36.741 35.657 -11.641 1.00 78.55 27 VAL B C 1
ATOM 769 O O . VAL B 1 27 ? 37.155 35.362 -10.519 1.00 77.08 27 VAL B O 1
ATOM 773 N N . ALA B 1 28 ? 35.895 34.894 -12.326 1.00 73.56 28 ALA B N 1
ATOM 774 C CA . ALA B 1 28 ? 35.443 33.602 -11.827 1.00 72.75 28 ALA B CA 1
ATOM 775 C C . ALA B 1 28 ? 36.325 32.490 -12.382 1.00 71.53 28 ALA B C 1
ATOM 776 O O . ALA B 1 28 ? 36.548 32.410 -13.590 1.00 72.07 28 ALA B O 1
ATOM 778 N N . ARG B 1 29 ? 36.829 31.637 -11.496 1.00 98.24 29 ARG B N 1
ATOM 779 C CA . ARG B 1 29 ? 37.723 30.558 -11.900 1.00 96.68 29 ARG B CA 1
ATOM 780 C C . ARG B 1 29 ? 37.006 29.515 -12.752 1.00 96.65 29 ARG B C 1
ATOM 781 O O . ARG B 1 29 ? 35.902 29.082 -12.423 1.00 96.03 29 ARG B O 1
ATOM 789 N N . LEU B 1 30 ? 37.638 29.126 -13.855 1.00 78.17 30 LEU B N 1
ATOM 790 C CA . LEU B 1 30 ? 37.075 28.122 -14.748 1.00 78.10 30 LEU B CA 1
ATOM 791 C C . LEU B 1 30 ? 37.787 26.786 -14.565 1.00 76.11 30 LEU B C 1
ATOM 792 O O . LEU B 1 30 ? 38.903 26.734 -14.046 1.00 75.06 30 LEU B O 1
ATOM 797 N N . THR B 1 31 ? 37.140 25.708 -14.994 1.00 69.55 31 THR B N 1
ATOM 798 C CA . THR B 1 31 ? 37.769 24.393 -15.002 1.00 67.98 31 THR B CA 1
ATOM 799 C C . THR B 1 31 ? 38.482 24.160 -16.328 1.00 68.92 31 THR B C 1
ATOM 800 O O . THR B 1 31 ? 38.583 25.068 -17.154 1.00 70.34 31 THR B O 1
ATOM 804 N N . GLU B 1 32 ? 38.976 22.943 -16.528 1.00 92.93 32 GLU B N 1
ATOM 805 C CA . GLU B 1 32 ? 39.633 22.583 -17.780 1.00 93.55 32 GLU B CA 1
ATOM 806 C C . GLU B 1 32 ? 38.617 22.531 -18.917 1.00 94.60 32 GLU B C 1
ATOM 807 O O . GLU B 1 32 ? 38.963 22.717 -20.084 1.00 95.27 32 GLU B O 1
ATOM 813 N N . LYS B 1 33 ? 37.360 22.278 -18.563 1.00 129.02 33 LYS B N 1
ATOM 814 C CA . LYS B 1 33 ? 36.270 22.254 -19.529 1.00 129.98 33 LYS B CA 1
ATOM 815 C C . LYS B 1 33 ? 35.683 23.651 -19.706 1.00 131.27 33 LYS B C 1
ATOM 816 O O . LYS B 1 33 ? 34.625 23.816 -20.314 1.00 132.09 33 LYS B O 1
ATOM 818 N N . LEU B 1 34 ? 36.378 24.646 -19.158 1.00 84.27 34 LEU B N 1
ATOM 819 C CA . LEU B 1 34 ? 35.955 26.047 -19.220 1.00 85.50 34 LEU B CA 1
ATOM 820 C C . LEU B 1 34 ? 34.597 26.293 -18.563 1.00 85.93 34 LEU B C 1
ATOM 821 O O . LEU B 1 34 ? 33.915 27.270 -18.871 1.00 87.08 34 LEU B O 1
ATOM 826 N N . ILE B 1 35 ? 34.217 25.400 -17.655 1.00 87.49 35 ILE B N 1
ATOM 827 C CA . ILE B 1 35 ? 33.014 25.582 -16.856 1.00 87.55 35 ILE B CA 1
ATOM 828 C C . ILE B 1 35 ? 33.384 26.242 -15.533 1.00 87.02 35 ILE B C 1
ATOM 829 O O . ILE B 1 35 ? 34.208 25.717 -14.785 1.00 85.47 35 ILE B O 1
ATOM 834 N N . PRO B 1 36 ? 32.775 27.400 -15.243 1.00 89.50 36 PRO B N 1
ATOM 835 C CA . PRO B 1 36 ? 33.099 28.168 -14.035 1.00 89.06 36 PRO B CA 1
ATOM 836 C C . PRO B 1 36 ? 32.664 27.473 -12.749 1.00 86.80 36 PRO B C 1
ATOM 837 O O . PRO B 1 36 ? 31.495 27.114 -12.604 1.00 86.67 36 PRO B O 1
ATOM 841 N N . ASP B 1 37 ? 33.603 27.284 -11.828 1.00 97.52 37 ASP B N 1
ATOM 842 C CA . ASP B 1 37 ? 33.275 26.762 -10.508 1.00 95.11 37 ASP B CA 1
ATOM 843 C C . ASP B 1 37 ? 32.897 27.926 -9.597 1.00 95.39 37 ASP B C 1
ATOM 844 O O . ASP B 1 37 ? 33.102 29.086 -9.953 1.00 97.36 37 ASP B O 1
ATOM 849 N N . GLY B 1 38 ? 32.330 27.612 -8.436 1.00 100.05 38 GLY B N 1
ATOM 850 C CA . GLY B 1 38 ? 31.842 28.616 -7.503 1.00 100.32 38 GLY B CA 1
ATOM 851 C C . GLY B 1 38 ? 32.805 29.732 -7.133 1.00 100.62 38 GLY B C 1
ATOM 852 O O . GLY B 1 38 ? 32.377 30.824 -6.755 1.00 101.93 38 GLY B O 1
ATOM 853 N N . SER B 1 39 ? 34.102 29.461 -7.234 1.00 103.80 39 SER B N 1
ATOM 854 C CA . SER B 1 39 ? 35.128 30.435 -6.867 1.00 103.76 39 SER B CA 1
ATOM 855 C C . SER B 1 39 ? 35.089 31.706 -7.713 1.00 107.31 39 SER B C 1
ATOM 856 O O . SER B 1 39 ? 34.918 31.655 -8.931 1.00 109.54 39 SER B O 1
ATOM 859 N N . THR B 1 40 ? 35.252 32.845 -7.048 1.00 81.20 40 THR B N 1
ATOM 860 C CA . THR B 1 40 ? 35.334 34.139 -7.713 1.00 84.68 40 THR B CA 1
ATOM 861 C C . THR B 1 40 ? 36.408 34.977 -7.030 1.00 83.62 40 THR B C 1
ATOM 862 O O . THR B 1 40 ? 36.623 34.855 -5.824 1.00 80.88 40 THR B O 1
ATOM 866 N N . GLN B 1 41 ? 37.084 35.825 -7.800 1.00 91.37 41 GLN B N 1
ATOM 867 C CA . GLN B 1 41 ? 38.195 36.605 -7.266 1.00 89.08 41 GLN B CA 1
ATOM 868 C C . GLN B 1 41 ? 38.307 37.987 -7.902 1.00 90.63 41 GLN B C 1
ATOM 869 O O . GLN B 1 41 ? 38.021 38.165 -9.087 1.00 92.28 41 GLN B O 1
ATOM 875 N N . VAL B 1 42 ? 38.729 38.961 -7.102 1.00 56.05 42 VAL B N 1
ATOM 876 C CA . VAL B 1 42 ? 38.986 40.308 -7.597 1.00 57.08 42 VAL B CA 1
ATOM 877 C C . VAL B 1 42 ? 40.457 40.452 -7.966 1.00 54.27 42 VAL B C 1
ATOM 878 O O . VAL B 1 42 ? 41.326 40.457 -7.094 1.00 51.97 42 VAL B O 1
ATOM 882 N N . VAL B 1 43 ? 40.735 40.566 -9.261 1.00 76.34 43 VAL B N 1
ATOM 883 C CA . VAL B 1 43 ? 42.111 40.643 -9.736 1.00 73.77 43 VAL B CA 1
ATOM 884 C C . VAL B 1 43 ? 42.405 41.964 -10.443 1.00 73.94 43 VAL B C 1
ATOM 885 O O . VAL B 1 43 ? 41.496 42.642 -10.923 1.00 75.92 43 VAL B O 1
ATOM 889 N N . VAL B 1 44 ? 43.683 42.327 -10.491 1.00 74.01 44 VAL B N 1
ATOM 890 C CA . VAL B 1 44 ? 44.110 43.556 -11.149 1.00 73.89 44 VAL B CA 1
ATOM 891 C C . VAL B 1 44 ? 44.429 43.312 -12.621 1.00 74.00 44 VAL B C 1
ATOM 892 O O . VAL B 1 44 ? 45.204 42.417 -12.957 1.00 72.87 44 VAL B O 1
ATOM 896 N N . ASP B 1 45 ? 43.829 4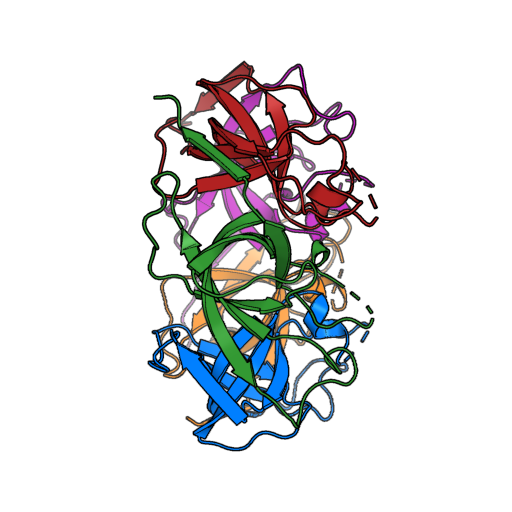4.113 -13.495 1.00 92.22 45 ASP B N 1
ATOM 897 C CA . ASP B 1 45 ? 44.072 44.001 -14.927 1.00 92.41 45 ASP B CA 1
ATOM 898 C C . ASP B 1 45 ? 45.376 44.698 -15.302 1.00 90.86 45 ASP B C 1
ATOM 899 O O . ASP B 1 45 ? 45.603 45.849 -14.928 1.00 90.55 45 ASP B O 1
ATOM 904 N N . THR B 1 46 ? 46.231 43.998 -16.040 1.00 117.75 46 THR B N 1
ATOM 905 C CA . THR B 1 46 ? 47.520 44.551 -16.444 1.00 116.50 46 THR B CA 1
ATOM 906 C C . THR B 1 46 ? 47.711 44.509 -17.958 1.00 117.00 46 THR B C 1
ATOM 907 O O . THR B 1 46 ? 48.318 45.408 -18.540 1.00 116.70 46 THR B O 1
ATOM 911 N N . VAL B 1 47 ? 47.191 43.462 -18.591 1.00 89.45 47 VAL B N 1
ATOM 912 C CA . VAL B 1 47 ? 47.329 43.293 -20.034 1.00 89.92 47 VAL B CA 1
ATOM 913 C C . VAL B 1 47 ? 46.203 43.990 -20.790 1.00 91.27 47 VAL B C 1
ATOM 914 O O . VAL B 1 47 ? 46.258 44.133 -22.011 1.00 91.61 47 VAL B O 1
ATOM 918 N N . GLY B 1 48 ? 45.180 44.419 -20.057 1.00 65.65 48 GLY B N 1
ATOM 919 C CA . GLY B 1 48 ? 44.033 45.076 -20.656 1.00 66.98 48 GLY B CA 1
ATOM 920 C C . GLY B 1 48 ? 43.009 44.081 -21.165 1.00 68.27 48 GLY B C 1
ATOM 921 O O . GLY B 1 48 ? 42.916 43.830 -22.366 1.00 68.59 48 GLY B O 1
ATOM 922 N N . ALA B 1 49 ? 42.237 43.512 -20.245 1.00 85.91 49 ALA B N 1
ATOM 923 C CA . ALA B 1 49 ? 41.235 42.511 -20.594 1.00 87.20 49 ALA B CA 1
ATOM 924 C C . ALA B 1 49 ? 39.824 43.092 -20.573 1.00 88.66 49 ALA B C 1
ATOM 925 O O . ALA B 1 49 ? 39.532 44.014 -19.810 1.00 88.85 49 ALA B O 1
ATOM 927 N N . GLY B 1 50 ? 38.954 42.547 -21.417 1.00 83.24 50 GLY B N 1
ATOM 928 C CA . GLY B 1 50 ? 37.571 42.982 -21.480 1.00 84.56 50 GLY B CA 1
ATOM 929 C C . GLY B 1 50 ? 36.616 41.936 -20.937 1.00 85.68 50 GLY B C 1
ATOM 930 O O . GLY B 1 50 ? 37.028 40.828 -20.594 1.00 85.47 50 GLY B O 1
ATOM 931 N N . ASN B 1 51 ? 35.338 42.292 -20.854 1.00 105.02 51 ASN B N 1
ATOM 932 C CA . ASN B 1 51 ? 34.318 41.380 -20.349 1.00 106.10 51 ASN B CA 1
ATOM 933 C C . ASN B 1 51 ? 34.116 40.166 -21.252 1.00 106.23 51 ASN B C 1
ATOM 934 O O . ASN B 1 51 ? 34.084 40.289 -22.477 1.00 106.04 51 ASN B O 1
ATOM 939 N N . GLY B 1 52 ? 33.983 38.995 -20.637 1.00 126.07 52 GLY B N 1
ATOM 940 C CA . GLY B 1 52 ? 33.742 37.765 -21.369 1.00 126.19 52 GLY B CA 1
ATOM 941 C C . GLY B 1 52 ? 35.008 37.091 -21.863 1.00 125.19 52 GLY B C 1
ATOM 942 O O . GLY B 1 52 ? 34.970 35.954 -22.333 1.00 125.15 52 GLY B O 1
ATOM 943 N N . GLU B 1 53 ? 36.133 37.790 -21.758 1.00 118.72 53 GLU B N 1
ATOM 944 C CA . GLU B 1 53 ? 37.409 37.246 -22.207 1.00 117.60 53 GLU B CA 1
ATOM 945 C C . GLU B 1 53 ? 37.982 36.249 -21.204 1.00 117.26 53 GLU B C 1
ATOM 946 O O . GLU B 1 53 ? 37.977 36.496 -19.997 1.00 117.32 53 GLU B O 1
ATOM 952 N N . ILE B 1 54 ? 38.475 35.124 -21.710 1.00 95.25 54 ILE B N 1
ATOM 953 C CA . ILE B 1 54 ? 39.131 34.131 -20.869 1.00 94.72 54 ILE B CA 1
ATOM 954 C C . ILE B 1 54 ? 40.598 34.500 -20.688 1.00 93.28 54 ILE B C 1
ATOM 955 O O . ILE B 1 54 ? 41.335 34.636 -21.664 1.00 92.62 54 ILE B O 1
ATOM 960 N N . VAL B 1 55 ? 41.019 34.664 -19.439 1.00 77.83 55 VAL B N 1
ATOM 961 C CA . VAL B 1 55 ? 42.376 35.114 -19.151 1.00 76.20 55 VAL B CA 1
ATOM 962 C C . VAL B 1 55 ? 43.112 34.185 -18.193 1.00 75.30 55 VAL B C 1
ATOM 963 O O . VAL B 1 55 ? 42.496 33.387 -17.486 1.00 75.98 55 VAL B O 1
ATOM 967 N N . ILE B 1 56 ? 44.436 34.297 -18.177 1.00 74.71 56 ILE B N 1
ATOM 968 C CA . ILE B 1 56 ? 45.257 33.550 -17.234 1.00 73.56 56 ILE B CA 1
ATOM 969 C C . ILE B 1 56 ? 45.588 34.442 -16.046 1.00 72.06 56 ILE B C 1
ATOM 970 O O . ILE B 1 56 ? 46.190 35.504 -16.205 1.00 71.09 56 ILE B O 1
ATOM 975 N N . VAL B 1 57 ? 45.192 34.008 -14.855 1.00 62.71 57 VAL B N 1
ATOM 976 C CA . VAL B 1 57 ? 45.383 34.812 -13.655 1.00 61.06 57 VAL B CA 1
ATOM 977 C C . VAL B 1 57 ? 46.432 34.228 -12.716 1.00 58.74 57 VAL B C 1
ATOM 978 O O . VAL B 1 57 ? 46.318 33.085 -12.273 1.00 58.65 57 VAL B O 1
ATOM 982 N N . SER B 1 58 ? 47.454 35.023 -12.416 1.00 68.58 58 SER B N 1
ATOM 983 C CA . SER B 1 58 ? 48.465 34.627 -11.446 1.00 66.41 58 SER B CA 1
ATOM 984 C C . SER B 1 58 ? 48.130 35.241 -10.093 1.00 65.02 58 SER B C 1
ATOM 985 O O . SER B 1 58 ? 47.770 36.416 -10.008 1.00 65.40 58 SER B O 1
ATOM 988 N N . CYS B 1 59 ? 48.249 34.444 -9.037 1.00 104.57 59 CYS B N 1
ATOM 989 C CA . CYS B 1 59 ? 47.887 34.896 -7.699 1.00 103.41 59 CYS B CA 1
ATOM 990 C C . CYS B 1 59 ? 49.003 34.658 -6.688 1.00 101.56 59 CYS B C 1
ATOM 991 O O . CYS B 1 59 ? 49.871 33.811 -6.894 1.00 101.23 59 CYS B O 1
ATOM 994 N N . GLY B 1 60 ? 48.973 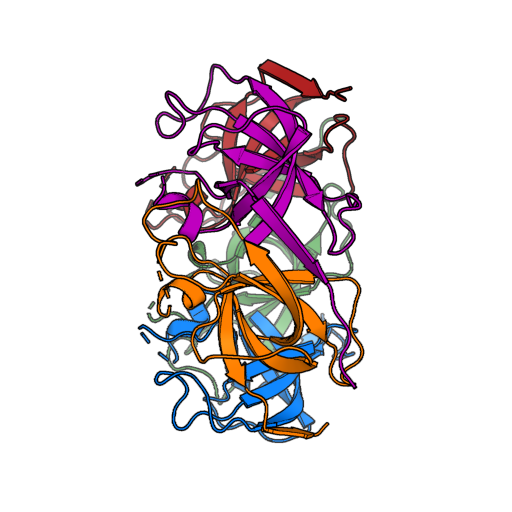35.414 -5.594 1.00 78.52 60 GLY B N 1
ATOM 995 C CA . GLY B 1 60 ? 49.956 35.268 -4.537 1.00 77.35 60 GLY B CA 1
ATOM 996 C C . GLY B 1 60 ? 51.066 36.297 -4.617 1.00 77.30 60 GLY B C 1
ATOM 997 O O . GLY B 1 60 ? 50.868 37.398 -5.131 1.00 77.98 60 GLY B O 1
ATOM 998 N N . SER B 1 61 ? 52.238 35.936 -4.103 1.00 96.60 61 SER B N 1
ATOM 999 C CA . SER B 1 61 ? 53.394 36.828 -4.114 1.00 96.61 61 SER B CA 1
ATOM 1000 C C . SER B 1 61 ? 53.871 37.117 -5.535 1.00 97.13 61 SER B C 1
ATOM 1001 O O . SER B 1 61 ? 54.476 38.157 -5.797 1.00 97.33 61 SER B O 1
ATOM 1004 N N . SER B 1 62 ? 53.598 36.189 -6.445 1.00 97.92 62 SER B N 1
ATOM 1005 C CA . SER B 1 62 ? 53.988 36.336 -7.843 1.00 98.75 62 SER B CA 1
ATOM 1006 C C . SER B 1 62 ? 53.238 37.483 -8.515 1.00 99.35 62 SER B C 1
ATOM 1007 O O . SER B 1 62 ? 53.745 38.110 -9.445 1.00 99.91 62 SER B O 1
ATOM 1010 N N . ALA B 1 63 ? 52.026 37.749 -8.037 1.00 72.28 63 ALA B N 1
ATOM 1011 C CA . ALA B 1 63 ? 51.174 38.778 -8.623 1.00 73.37 63 ALA B CA 1
ATOM 1012 C C . ALA B 1 63 ? 51.657 40.195 -8.321 1.00 73.32 63 ALA B C 1
ATOM 1013 O O . ALA B 1 63 ? 51.235 41.150 -8.974 1.00 74.33 63 ALA B O 1
ATOM 1015 N N . ARG B 1 64 ? 52.537 40.332 -7.333 1.00 116.95 64 ARG B N 1
ATOM 1016 C CA . ARG B 1 64 ? 53.055 41.644 -6.965 1.00 117.05 64 ARG B CA 1
ATOM 1017 C C . ARG B 1 64 ? 53.943 42.211 -8.066 1.00 117.37 64 ARG B C 1
ATOM 1018 O O . ARG B 1 64 ? 53.951 43.416 -8.309 1.00 117.95 64 ARG B O 1
ATOM 1026 N N . GLN B 1 65 ? 54.676 41.331 -8.741 1.00 158.50 65 GLN B N 1
ATOM 1027 C CA . GLN B 1 65 ? 55.628 41.741 -9.771 1.00 158.84 65 GLN B CA 1
ATOM 1028 C C . GLN B 1 65 ? 54.965 42.195 -11.074 1.00 159.85 65 GLN B C 1
ATOM 1029 O O . GLN B 1 65 ? 55.612 42.245 -12.120 1.00 160.25 65 GLN B O 1
ATOM 1035 N N . SER B 1 66 ? 53.680 42.525 -11.006 1.00 104.92 66 SER B N 1
ATOM 1036 C CA . SER B 1 66 ? 52.948 43.025 -12.165 1.00 106.14 66 SER B CA 1
ATOM 1037 C C . SER B 1 66 ? 53.290 44.482 -12.462 1.00 106.50 66 SER B C 1
ATOM 1038 O O . SER B 1 66 ? 53.188 45.345 -11.590 1.00 106.39 66 SER B O 1
ATOM 1041 N N . SER B 1 72 ? 53.435 46.283 -4.399 1.00 67.38 72 SER B N 1
ATOM 1042 C CA . SER B 1 72 ? 52.006 46.183 -4.507 1.00 68.18 72 SER B CA 1
ATOM 1043 C C . SER B 1 72 ? 51.494 45.471 -3.291 1.00 68.03 72 SER B C 1
ATOM 1044 O O . SER B 1 72 ? 52.233 44.787 -2.623 1.00 67.10 72 SER B O 1
ATOM 1046 N N . VAL B 1 73 ? 50.224 45.659 -2.994 1.00 74.04 73 VAL B N 1
ATOM 1047 C CA . VAL B 1 73 ? 49.536 44.820 -2.060 1.00 74.14 73 VAL B CA 1
ATOM 1048 C C . VAL B 1 73 ? 48.688 43.986 -2.958 1.00 74.37 73 VAL B C 1
ATOM 1049 O O . VAL B 1 73 ? 47.691 43.448 -2.547 1.00 75.12 73 VAL B O 1
ATOM 1053 N N . ILE B 1 74 ? 49.087 43.907 -4.212 1.00 72.65 74 ILE B N 1
ATOM 1054 C CA . ILE B 1 74 ? 48.367 43.040 -5.138 1.00 72.97 74 ILE B CA 1
ATOM 1055 C C . ILE B 1 74 ? 48.714 41.573 -4.898 1.00 71.56 74 ILE B C 1
ATOM 1056 O O . ILE B 1 74 ? 49.885 41.218 -4.770 1.00 70.19 74 ILE B O 1
ATOM 1061 N N . ASP B 1 75 ? 47.692 40.725 -4.838 1.00 71.71 75 ASP B N 1
ATOM 1062 C CA . ASP B 1 75 ? 47.897 39.296 -4.634 1.00 70.38 75 ASP B CA 1
ATOM 1063 C C . ASP B 1 75 ? 47.199 38.471 -5.709 1.00 71.05 75 ASP B C 1
ATOM 1064 O O . ASP B 1 75 ? 47.128 37.246 -5.615 1.00 70.29 75 ASP B O 1
ATOM 1069 N N . ALA B 1 76 ? 46.686 39.153 -6.728 1.00 62.47 76 ALA B N 1
ATOM 1070 C CA . ALA B 1 76 ? 46.014 38.495 -7.844 1.00 63.76 76 ALA B CA 1
ATOM 1071 C C . ALA B 1 76 ? 45.918 39.444 -9.032 1.00 65.32 76 ALA B C 1
ATOM 1072 O O . ALA B 1 76 ? 45.373 40.541 -8.917 1.00 66.60 76 ALA B O 1
ATOM 1074 N N . ALA B 1 77 ? 46.454 39.021 -10.173 1.00 65.34 77 ALA B N 1
ATOM 1075 C CA . ALA B 1 77 ? 46.455 39.860 -11.366 1.00 66.54 77 ALA B CA 1
ATOM 1076 C C . ALA B 1 77 ? 46.437 39.046 -12.657 1.00 67.48 77 ALA B C 1
ATOM 1077 O O . ALA B 1 77 ? 46.993 37.949 -12.721 1.00 66.72 77 ALA B O 1
ATOM 1079 N N . VAL B 1 78 ? 45.792 39.594 -13.682 1.00 78.62 78 VAL B N 1
ATOM 1080 C CA . VAL B 1 78 ? 45.770 38.973 -15.001 1.00 79.58 78 VAL B CA 1
ATOM 1081 C C . VAL B 1 78 ? 47.129 39.119 -15.675 1.00 78.33 78 VAL B C 1
ATOM 1082 O O . VAL B 1 78 ? 47.651 40.226 -15.806 1.00 77.74 78 VAL B O 1
ATOM 1086 N N . VAL B 1 79 ? 47.701 37.997 -16.102 1.00 77.44 79 VAL B N 1
ATOM 1087 C CA . VAL B 1 79 ? 49.028 38.004 -16.703 1.00 76.50 79 VAL B CA 1
ATOM 1088 C C . VAL B 1 79 ? 49.017 37.503 -18.144 1.00 77.65 79 VAL B C 1
ATOM 1089 O O . VAL B 1 79 ? 50.072 37.286 -18.740 1.00 77.20 79 VAL B O 1
ATOM 1093 N N . GLY B 1 80 ? 47.825 37.319 -18.702 1.00 71.04 80 GLY B N 1
ATOM 1094 C CA . GLY B 1 80 ? 47.703 36.873 -20.078 1.00 72.04 80 GLY B CA 1
ATOM 1095 C C . GLY B 1 80 ? 46.280 36.608 -20.526 1.00 73.72 80 GLY B C 1
ATOM 1096 O O . GLY B 1 80 ? 45.421 36.244 -19.723 1.00 74.38 80 GLY B O 1
ATOM 1097 N N . ILE B 1 81 ? 46.034 36.789 -21.820 1.00 88.68 81 ILE B N 1
ATOM 1098 C CA . ILE B 1 81 ? 44.728 36.512 -22.405 1.00 90.14 81 ILE B CA 1
ATOM 1099 C C . ILE B 1 81 ? 44.788 35.249 -23.258 1.00 90.55 81 ILE B C 1
ATOM 1100 O O . ILE B 1 81 ? 45.533 35.187 -24.236 1.00 90.15 81 ILE B O 1
ATOM 1105 N N . VAL B 1 82 ? 44.001 34.247 -22.880 1.00 71.74 82 VAL B N 1
ATOM 1106 C CA . VAL B 1 82 ? 44.012 32.954 -23.558 1.00 72.12 82 VAL B CA 1
ATOM 1107 C C . VAL B 1 82 ? 43.568 33.044 -25.016 1.00 72.61 82 VAL B C 1
ATOM 1108 O O . VAL B 1 82 ? 42.479 33.534 -25.314 1.00 73.39 82 VAL B O 1
ATOM 1112 N N . ASP B 1 83 ? 44.417 32.566 -25.921 1.00 115.01 83 ASP B N 1
ATOM 1113 C CA . ASP B 1 83 ? 44.048 32.462 -27.326 1.00 115.39 83 ASP B CA 1
ATOM 1114 C C . ASP B 1 83 ? 43.220 31.200 -27.526 1.00 116.10 83 ASP B C 1
ATOM 1115 O O . ASP B 1 83 ? 42.052 31.262 -27.912 1.00 116.89 83 ASP B O 1
ATOM 1120 N N . THR B 1 84 ? 43.838 30.055 -27.258 1.00 88.71 84 THR B N 1
ATOM 1121 C CA . THR B 1 84 ? 43.160 28.771 -27.357 1.00 89.21 84 THR B CA 1
ATOM 1122 C C . THR B 1 84 ? 43.626 27.839 -26.243 1.00 88.89 84 THR B C 1
ATOM 1123 O O . THR B 1 84 ? 44.702 28.023 -25.674 1.00 88.24 84 THR B O 1
ATOM 1127 N N . VAL B 1 85 ? 42.806 26.840 -25.936 1.00 81.80 85 VAL B N 1
ATOM 1128 C CA . VAL B 1 85 ? 43.150 25.835 -24.940 1.00 81.47 85 VAL B CA 1
ATOM 1129 C C . VAL B 1 85 ? 42.750 24.457 -25.473 1.00 81.51 85 VAL B C 1
ATOM 1130 O O . VAL B 1 85 ? 41.790 24.338 -26.235 1.00 81.98 85 VAL B O 1
ATOM 1134 N N . GLU B 1 86 ? 43.480 23.420 -25.072 1.00 93.54 86 GLU B N 1
ATOM 1135 C CA . GLU B 1 86 ? 43.200 22.061 -25.522 1.00 93.42 86 GLU B CA 1
ATOM 1136 C C . GLU B 1 86 ? 43.428 21.067 -24.392 1.00 92.81 86 GLU B C 1
ATOM 1137 O O . GLU B 1 86 ? 44.401 21.174 -23.647 1.00 92.38 86 GLU B O 1
ATOM 1139 N N . THR B 1 87 ? 42.524 20.101 -24.267 1.00 70.46 87 THR B N 1
ATOM 1140 C CA . THR B 1 87 ? 42.626 19.087 -23.223 1.00 69.68 87 THR B CA 1
ATOM 1141 C C . THR B 1 87 ? 42.539 17.680 -23.805 1.00 69.41 87 THR B C 1
ATOM 1142 O O . THR B 1 87 ? 43.120 17.395 -24.852 1.00 69.60 87 THR B O 1
ATOM 1144 N N . MET C 1 1 ? 51.934 24.603 9.340 1.00 86.39 1 MET C N 1
ATOM 1145 C CA . MET C 1 1 ? 52.420 23.274 9.637 1.00 88.28 1 MET C CA 1
ATOM 1146 C C . MET C 1 1 ? 51.257 22.420 9.992 1.00 89.53 1 MET C C 1
ATOM 1147 O O . MET C 1 1 ? 50.314 22.879 10.585 1.00 89.91 1 MET C O 1
ATOM 1152 N N . TYR C 1 2 ? 51.346 21.162 9.627 1.00 59.96 2 TYR C N 1
ATOM 1153 C CA . TYR C 1 2 ? 50.271 20.199 9.840 1.00 61.18 2 TYR C CA 1
ATOM 1154 C C . TYR C 1 2 ? 50.808 18.814 10.191 1.00 62.85 2 TYR C C 1
ATOM 1155 O O . TYR C 1 2 ? 51.993 18.532 10.016 1.00 63.53 2 TYR C O 1
ATOM 1164 N N . LEU C 1 3 ? 49.923 17.954 10.684 1.00 78.34 3 LEU C N 1
ATOM 1165 C CA . LEU C 1 3 ? 50.288 16.583 11.013 1.00 78.54 3 LEU C CA 1
ATOM 1166 C C . LEU C 1 3 ? 50.088 15.680 9.806 1.00 76.75 3 LEU C C 1
ATOM 1167 O O . LEU C 1 3 ? 49.033 15.700 9.172 1.00 74.55 3 LEU C O 1
ATOM 1172 N N . GLY C 1 4 ? 51.108 14.890 9.488 1.00 96.50 4 GLY C N 1
ATOM 1173 C CA . GLY C 1 4 ? 51.042 13.996 8.349 1.00 94.72 4 GLY C CA 1
ATOM 1174 C C . GLY C 1 4 ? 51.670 12.642 8.611 1.00 95.37 4 GLY C C 1
ATOM 1175 O O . GLY C 1 4 ? 52.442 12.474 9.554 1.00 97.09 4 GLY C O 1
ATOM 1176 N N . LYS C 1 5 ? 51.334 11.672 7.767 1.00 84.44 5 LYS C N 1
ATOM 1177 C CA . LYS C 1 5 ? 51.879 10.326 7.887 1.00 84.82 5 LYS C CA 1
ATOM 1178 C C . LYS C 1 5 ? 52.560 9.915 6.586 1.00 84.25 5 LYS C C 1
ATOM 1179 O O . LYS C 1 5 ? 51.967 10.006 5.511 1.00 82.60 5 LYS C O 1
ATOM 1185 N N . VAL C 1 6 ? 53.808 9.469 6.689 1.00 71.17 6 VAL C N 1
ATOM 1186 C CA . VAL C 1 6 ? 54.574 9.060 5.516 1.00 70.89 6 VAL C CA 1
ATOM 1187 C C . VAL C 1 6 ? 53.976 7.814 4.869 1.00 69.55 6 VAL C C 1
ATOM 1188 O O . VAL C 1 6 ? 54.148 6.700 5.365 1.00 69.89 6 VAL C O 1
ATOM 1192 N N . ILE C 1 7 ? 53.267 8.013 3.763 1.00 97.83 7 ILE C N 1
ATOM 1193 C CA . ILE C 1 7 ? 52.615 6.915 3.061 1.00 96.65 7 ILE C CA 1
ATOM 1194 C C . ILE C 1 7 ? 53.589 6.184 2.140 1.00 97.02 7 ILE C C 1
ATOM 1195 O O . ILE C 1 7 ? 53.601 4.954 2.084 1.00 97.02 7 ILE C O 1
ATOM 1200 N N . GLY C 1 8 ? 54.417 6.946 1.432 1.00 79.72 8 GLY C N 1
ATOM 1201 C CA . GLY C 1 8 ? 55.366 6.367 0.498 1.00 80.15 8 GLY C CA 1
ATOM 1202 C C . GLY C 1 8 ? 56.440 7.333 0.037 1.00 81.11 8 GLY C C 1
ATOM 1203 O O . GLY C 1 8 ? 56.755 8.303 0.727 1.00 81.94 8 GLY C O 1
ATOM 1204 N N . THR C 1 9 ? 57.005 7.064 -1.137 1.00 83.75 9 THR C N 1
ATOM 1205 C CA . THR C 1 9 ? 58.090 7.879 -1.671 1.00 84.81 9 THR C CA 1
ATOM 1206 C C . THR C 1 9 ? 57.985 8.061 -3.184 1.00 84.22 9 THR C C 1
ATOM 1207 O O . THR C 1 9 ? 57.481 7.190 -3.892 1.00 83.38 9 THR C O 1
ATOM 1211 N N . VAL C 1 10 ? 58.463 9.204 -3.669 1.00 68.64 10 VAL C N 1
ATOM 1212 C CA . VAL C 1 10 ? 58.427 9.513 -5.095 1.00 68.33 10 VAL C CA 1
ATOM 1213 C C . VAL C 1 10 ? 59.837 9.624 -5.672 1.00 69.68 10 VAL C C 1
ATOM 1214 O O . VAL C 1 10 ? 60.706 10.275 -5.090 1.00 70.86 10 VAL C O 1
ATOM 1218 N N . VAL C 1 11 ? 60.058 8.984 -6.817 1.00 85.96 11 VAL C N 1
ATOM 1219 C CA . VAL C 1 11 ? 61.350 9.039 -7.492 1.00 86.97 11 VAL C CA 1
ATOM 1220 C C . VAL C 1 11 ? 61.247 9.808 -8.806 1.00 86.83 11 VAL C C 1
ATOM 1221 O O . VAL C 1 11 ? 60.298 9.625 -9.570 1.00 85.91 11 VAL C O 1
ATOM 1225 N N . SER C 1 12 ? 62.222 10.675 -9.061 1.00 88.47 12 SER C N 1
ATOM 1226 C CA . SER C 1 12 ? 62.244 11.460 -10.290 1.00 88.44 12 SER C CA 1
ATOM 1227 C C . SER C 1 12 ? 63.671 11.783 -10.726 1.00 89.35 12 SER C C 1
ATOM 1228 O O . SER C 1 12 ? 64.453 12.342 -9.958 1.00 90.16 12 SER C O 1
ATOM 1231 N N . THR C 1 13 ? 64.005 11.424 -11.962 1.00 129.55 13 THR C N 1
ATOM 1232 C CA . THR C 1 13 ? 65.336 11.682 -12.501 1.00 130.17 13 THR C CA 1
ATOM 1233 C C . THR C 1 13 ? 65.420 13.069 -13.130 1.00 130.13 13 THR C C 1
ATOM 1234 O O . THR C 1 13 ? 66.320 13.849 -12.820 1.00 130.65 13 THR C O 1
ATOM 1238 N N . SER C 1 14 ? 64.474 13.370 -14.014 1.00 115.66 14 SER C N 1
ATOM 1239 C CA . SER C 1 14 ? 64.441 14.661 -14.690 1.00 115.42 14 SER C CA 1
ATOM 1240 C C . SER C 1 14 ? 63.786 15.710 -13.802 1.00 115.30 14 SER C C 1
ATOM 1241 O O . SER C 1 14 ? 62.647 16.113 -14.035 1.00 114.72 14 SER C O 1
ATOM 1244 N N . LYS C 1 15 ? 64.508 16.144 -12.775 1.00 90.80 15 LYS C N 1
ATOM 1245 C CA . LYS C 1 15 ? 63.980 17.124 -11.832 1.00 90.68 15 LYS C CA 1
ATOM 1246 C C . LYS C 1 15 ? 64.864 18.363 -11.754 1.00 90.56 15 LYS C C 1
ATOM 1247 O O . LYS C 1 15 ? 65.942 18.409 -12.346 1.00 90.69 15 LYS C O 1
ATOM 1253 N N . ASN C 1 16 ? 64.398 19.367 -11.018 1.00 115.68 16 ASN C N 1
ATOM 1254 C CA . ASN C 1 16 ? 65.144 20.609 -10.854 1.00 114.82 16 ASN C CA 1
ATOM 1255 C C . ASN C 1 16 ? 66.479 20.387 -10.151 1.00 114.95 16 ASN C C 1
ATOM 1256 O O . ASN C 1 16 ? 66.609 19.494 -9.313 1.00 115.54 16 ASN C O 1
ATOM 1261 N N . GLU C 1 17 ? 67.467 21.204 -10.498 1.00 122.78 17 GLU C N 1
ATOM 1262 C CA . GLU C 1 17 ? 68.798 21.097 -9.904 1.00 123.55 17 GLU C CA 1
ATOM 1263 C C . GLU C 1 17 ? 68.786 21.303 -8.389 1.00 123.72 17 GLU C C 1
ATOM 1264 O O . GLU C 1 17 ? 69.632 20.765 -7.676 1.00 124.81 17 GLU C O 1
ATOM 1270 N N . SER C 1 18 ? 67.824 22.083 -7.904 1.00 94.43 18 SER C N 1
ATOM 1271 C CA . SER C 1 18 ? 67.692 22.331 -6.472 1.00 94.36 18 SER C CA 1
ATOM 1272 C C . SER C 1 18 ? 67.110 21.121 -5.747 1.00 95.68 18 SER C C 1
ATOM 1273 O O . SER C 1 18 ? 67.176 21.029 -4.521 1.00 96.09 18 SER C O 1
ATOM 1276 N N . LEU C 1 19 ? 66.538 20.196 -6.511 1.00 82.93 19 LEU C N 1
ATOM 1277 C CA . LEU C 1 19 ? 65.932 18.997 -5.943 1.00 84.01 19 LEU C CA 1
ATOM 1278 C C . LEU C 1 19 ? 66.877 17.802 -6.007 1.00 85.29 19 LEU C C 1
ATOM 1279 O O . LEU C 1 19 ? 66.481 16.672 -5.718 1.00 85.84 19 LEU C O 1
ATOM 1284 N N . SER C 1 20 ? 68.123 18.058 -6.390 1.00 106.63 20 SER C N 1
ATOM 1285 C CA . SER C 1 20 ? 69.122 17.002 -6.515 1.00 107.63 20 SER C CA 1
ATOM 1286 C C . SER C 1 20 ? 69.477 16.396 -5.161 1.00 108.55 20 SER C C 1
ATOM 1287 O O . SER C 1 20 ? 69.796 17.114 -4.213 1.00 108.56 20 SER C O 1
ATOM 1290 N N . GLY C 1 21 ? 69.418 15.070 -5.078 1.00 104.46 21 GLY C N 1
ATOM 1291 C CA . GLY C 1 21 ? 69.745 14.366 -3.852 1.00 105.17 21 GLY C CA 1
ATOM 1292 C C . GLY C 1 21 ? 68.739 14.606 -2.743 1.00 105.13 21 GLY C C 1
ATOM 1293 O O . GLY C 1 21 ? 69.109 14.753 -1.579 1.00 105.63 21 GLY C O 1
ATOM 1294 N N . THR C 1 22 ? 67.461 14.645 -3.106 1.00 70.92 22 THR C N 1
ATOM 1295 C CA . THR C 1 22 ? 66.397 14.867 -2.135 1.00 70.73 22 THR C CA 1
ATOM 1296 C C . THR C 1 22 ? 65.411 13.704 -2.118 1.00 70.16 22 THR C C 1
ATOM 1297 O O . THR C 1 22 ? 65.074 13.148 -3.164 1.00 69.40 22 THR C O 1
ATOM 1301 N N . LYS C 1 23 ? 64.951 13.341 -0.925 1.00 102.41 23 LYS C N 1
ATOM 1302 C CA . LYS C 1 23 ? 63.976 12.268 -0.774 1.00 101.45 23 LYS C CA 1
ATOM 1303 C C . LYS C 1 23 ? 62.553 12.817 -0.781 1.00 100.55 23 LYS C C 1
ATOM 1304 O O . LYS C 1 23 ? 62.146 13.529 0.137 1.00 100.86 23 LYS C O 1
ATOM 1306 N N . LEU C 1 24 ? 61.802 12.481 -1.824 1.00 78.66 24 LEU C N 1
ATOM 1307 C CA . LEU C 1 24 ? 60.433 12.961 -1.969 1.00 77.35 24 LEU C CA 1
ATOM 1308 C C . LEU C 1 24 ? 59.445 11.948 -1.403 1.00 76.08 24 LEU C C 1
ATOM 1309 O O . LEU C 1 24 ? 59.296 10.852 -1.940 1.00 75.35 24 LEU C O 1
ATOM 1314 N N . LEU C 1 25 ? 58.772 12.320 -0.320 1.00 82.44 25 LEU C N 1
ATOM 1315 C CA . LEU C 1 25 ? 57.827 11.422 0.338 1.00 81.35 25 LEU C CA 1
ATOM 1316 C C . LEU C 1 25 ? 56.374 11.788 0.057 1.00 79.36 25 LEU C C 1
ATOM 1317 O O . LEU C 1 25 ? 56.046 12.954 -0.163 1.00 78.86 25 LEU C O 1
ATOM 1322 N N . VAL C 1 26 ? 55.506 10.780 0.070 1.00 74.98 26 VAL C N 1
ATOM 1323 C CA . VAL C 1 26 ? 54.069 11.002 -0.024 1.00 73.10 26 VAL C CA 1
ATOM 1324 C C . VAL C 1 26 ? 53.480 11.083 1.378 1.00 73.19 26 VAL C C 1
ATOM 1325 O O . VAL C 1 26 ? 53.451 10.091 2.107 1.00 73.72 26 VAL C O 1
ATOM 1329 N N . VAL C 1 27 ? 53.012 12.268 1.755 1.00 76.48 27 VAL C N 1
ATOM 1330 C CA . VAL C 1 27 ? 52.482 12.484 3.095 1.00 76.91 27 VAL C CA 1
ATOM 1331 C C . VAL C 1 27 ? 50.994 12.823 3.080 1.00 74.94 27 VAL C C 1
ATOM 1332 O O . VAL C 1 27 ? 50.571 13.784 2.436 1.00 73.53 27 VAL C O 1
ATOM 1336 N N . ALA C 1 28 ? 50.206 12.025 3.794 1.00 68.20 28 ALA C N 1
ATOM 1337 C CA . ALA C 1 28 ? 48.774 12.268 3.911 1.00 66.65 28 ALA C CA 1
ATOM 1338 C C . ALA C 1 28 ? 48.481 13.094 5.157 1.00 67.53 28 ALA C C 1
ATOM 1339 O O . ALA C 1 28 ? 48.921 12.754 6.255 1.00 69.39 28 ALA C O 1
ATOM 1341 N N . ARG C 1 29 ? 47.737 14.181 4.980 1.00 91.54 29 ARG C N 1
ATOM 1342 C CA . ARG C 1 29 ? 47.427 15.089 6.079 1.00 92.49 29 ARG C CA 1
ATOM 1343 C C . ARG C 1 29 ? 46.512 14.421 7.103 1.00 92.97 29 ARG C C 1
ATOM 1344 O O . ARG C 1 29 ? 45.516 13.794 6.742 1.00 91.60 29 ARG C O 1
ATOM 1352 N N . LEU C 1 30 ? 46.859 14.555 8.379 1.00 69.42 30 LEU C N 1
ATOM 1353 C CA . LEU C 1 30 ? 46.076 13.955 9.454 1.00 69.87 30 LEU C CA 1
ATOM 1354 C C . LEU C 1 30 ? 45.241 14.992 10.198 1.00 70.03 30 LEU C C 1
ATOM 1355 O O . LEU C 1 30 ? 45.519 16.189 10.137 1.00 70.45 30 LEU C O 1
ATOM 1360 N N . THR C 1 31 ? 44.216 14.519 10.902 1.00 64.26 31 THR C N 1
ATOM 1361 C CA . THR C 1 31 ? 43.423 15.374 11.777 1.00 64.68 31 THR C CA 1
ATOM 1362 C C . THR C 1 31 ? 44.028 15.384 13.176 1.00 66.56 31 THR C C 1
ATOM 1363 O O . THR C 1 31 ? 45.109 14.836 13.394 1.00 67.52 31 THR C O 1
ATOM 1367 N N . GLU C 1 32 ? 43.332 16.007 14.122 1.00 101.27 32 GLU C N 1
ATOM 1368 C CA . GLU C 1 32 ? 43.797 16.035 15.505 1.00 102.64 32 GLU C CA 1
ATOM 1369 C C . GLU C 1 32 ? 43.698 14.651 16.143 1.00 102.70 32 GLU C C 1
ATOM 1370 O O . GLU C 1 32 ? 44.453 14.325 17.060 1.00 103.58 32 GLU C O 1
ATOM 1376 N N . LYS C 1 33 ? 42.764 13.842 15.652 1.00 108.73 33 LYS C N 1
ATOM 1377 C CA . LYS C 1 33 ? 42.603 12.472 16.127 1.00 108.77 33 LYS C CA 1
ATOM 1378 C C . LYS C 1 33 ? 43.469 11.506 15.323 1.00 108.58 33 LYS C C 1
ATOM 1379 O O . LYS C 1 33 ? 43.295 10.289 15.399 1.00 108.43 33 LYS C O 1
ATOM 1385 N N . LEU C 1 34 ? 44.390 12.070 14.544 1.00 101.53 34 LEU C N 1
ATOM 1386 C CA . LEU C 1 34 ? 45.329 11.306 13.719 1.00 101.46 34 LEU C CA 1
ATOM 1387 C C . LEU C 1 34 ? 44.674 10.429 12.651 1.00 100.06 34 LEU C C 1
ATOM 1388 O O . LEU C 1 34 ? 45.266 9.450 12.197 1.00 100.01 34 LEU C O 1
ATOM 1393 N N . ILE C 1 35 ? 43.457 10.782 12.252 1.00 97.06 35 ILE C N 1
ATOM 1394 C CA . ILE C 1 35 ? 42.801 10.108 11.139 1.00 95.68 35 ILE C CA 1
ATOM 1395 C C . ILE C 1 35 ? 43.080 10.886 9.858 1.00 94.58 35 ILE C C 1
ATOM 1396 O O . ILE C 1 35 ? 42.768 12.073 9.770 1.00 94.21 35 ILE C O 1
ATOM 1401 N N . PRO C 1 36 ? 43.671 10.216 8.858 1.00 88.71 36 PRO C N 1
ATOM 1402 C CA . PRO C 1 36 ? 44.069 10.883 7.613 1.00 87.62 36 PRO C CA 1
ATOM 1403 C C . PRO C 1 36 ? 42.886 11.362 6.779 1.00 85.94 36 PRO C C 1
ATOM 1404 O O . PRO C 1 36 ? 42.003 10.573 6.441 1.00 85.40 36 PRO C O 1
ATOM 1408 N N . ASP C 1 37 ? 42.877 12.650 6.452 1.00 96.85 37 ASP C N 1
ATOM 1409 C CA . ASP C 1 37 ? 41.877 13.202 5.548 1.00 95.24 37 ASP C CA 1
ATOM 1410 C C . ASP C 1 37 ? 42.348 13.063 4.102 1.00 94.14 37 ASP C C 1
ATOM 1411 O O . ASP C 1 37 ? 43.512 12.752 3.850 1.00 94.65 37 ASP C O 1
ATOM 1416 N N . GLY C 1 38 ? 41.432 13.281 3.163 1.00 89.58 38 GLY C N 1
ATOM 1417 C CA . GLY C 1 38 ? 41.700 13.098 1.746 1.00 88.79 38 GLY C CA 1
ATOM 1418 C C . GLY C 1 38 ? 42.932 13.779 1.173 1.00 88.60 38 GLY C C 1
ATOM 1419 O O . GLY C 1 38 ? 43.483 13.319 0.172 1.00 88.57 38 GLY C O 1
ATOM 1420 N N . SER C 1 39 ? 43.361 14.874 1.792 1.00 88.48 39 SER C N 1
ATOM 1421 C CA . SER C 1 39 ? 44.515 15.626 1.301 1.00 88.37 39 SER C CA 1
ATOM 1422 C C . SER C 1 39 ? 45.809 14.815 1.332 1.00 89.67 39 SER C C 1
ATOM 1423 O O . SER C 1 39 ? 46.092 14.109 2.300 1.00 90.97 39 SER C O 1
ATOM 1426 N N . THR C 1 40 ? 46.588 14.926 0.260 1.00 77.30 40 THR C N 1
ATOM 1427 C CA . THR C 1 40 ? 47.896 14.289 0.176 1.00 78.74 40 THR C CA 1
ATOM 1428 C C . THR C 1 40 ? 48.880 15.234 -0.504 1.00 78.98 40 THR C C 1
ATOM 1429 O O . THR C 1 40 ? 48.498 16.009 -1.381 1.00 77.89 40 THR C O 1
ATOM 1433 N N . GLN C 1 41 ? 50.145 15.166 -0.103 1.00 68.83 41 GLN C N 1
ATOM 1434 C CA . GLN C 1 41 ? 51.151 16.085 -0.623 1.00 69.49 41 GLN C CA 1
ATOM 1435 C C . GLN C 1 41 ? 52.528 15.436 -0.736 1.00 71.75 41 GLN C C 1
ATOM 1436 O O . GLN C 1 41 ? 52.897 14.585 0.074 1.00 72.99 41 GLN C O 1
ATOM 1442 N N . VAL C 1 42 ? 53.281 15.848 -1.750 1.00 57.50 42 VAL C N 1
ATOM 1443 C CA . VAL C 1 42 ? 54.654 15.392 -1.926 1.00 59.80 42 VAL C CA 1
ATOM 1444 C C . VAL C 1 42 ? 55.610 16.368 -1.253 1.00 61.52 42 VAL C C 1
ATOM 1445 O O . VAL C 1 42 ? 55.767 17.504 -1.702 1.00 61.40 42 VAL C O 1
ATOM 1449 N N . VAL C 1 43 ? 56.242 15.927 -0.170 1.00 68.74 43 VAL C N 1
ATOM 1450 C CA . VAL C 1 43 ? 57.125 16.795 0.599 1.00 70.55 43 VAL C CA 1
ATOM 1451 C C . VAL C 1 43 ? 58.568 16.296 0.605 1.00 72.93 43 VAL C C 1
ATOM 1452 O O . VAL C 1 43 ? 58.830 15.114 0.379 1.00 73.13 43 VAL C O 1
ATOM 1456 N N . VAL C 1 44 ? 59.501 17.209 0.854 1.00 69.17 44 VAL C N 1
ATOM 1457 C CA . VAL C 1 44 ? 60.917 16.866 0.902 1.00 70.84 44 VAL C CA 1
ATOM 1458 C C . VAL C 1 44 ? 61.343 16.470 2.313 1.00 71.90 44 VAL C C 1
ATOM 1459 O O . VAL C 1 44 ? 61.117 17.209 3.271 1.00 72.19 44 VAL C O 1
ATOM 1463 N N . ASP C 1 45 ? 61.961 15.299 2.432 1.00 90.44 45 ASP C N 1
ATOM 1464 C CA . ASP C 1 45 ? 62.448 14.812 3.717 1.00 91.16 45 ASP C CA 1
ATOM 1465 C C . ASP C 1 45 ? 63.797 15.442 4.055 1.00 91.84 45 ASP C C 1
ATOM 1466 O O . ASP C 1 45 ? 64.708 15.455 3.227 1.00 91.89 45 ASP C O 1
ATOM 1471 N N . THR C 1 46 ? 63.920 15.965 5.271 1.00 95.09 46 THR C N 1
ATOM 1472 C CA . THR C 1 46 ? 65.155 16.612 5.701 1.00 95.12 46 THR C CA 1
ATOM 1473 C C . THR C 1 46 ? 65.712 15.987 6.977 1.00 95.54 46 THR C C 1
ATOM 1474 O O . THR C 1 46 ? 66.926 15.902 7.158 1.00 95.64 46 THR C O 1
ATOM 1478 N N . VAL C 1 47 ? 64.818 15.552 7.859 1.00 104.03 47 VAL C N 1
ATOM 1479 C CA . VAL C 1 47 ? 65.220 14.962 9.132 1.00 104.26 47 VAL C CA 1
ATOM 1480 C C . VAL C 1 47 ? 65.463 13.460 9.009 1.00 104.40 47 VAL C C 1
ATOM 1481 O O . VAL C 1 47 ? 66.001 12.833 9.921 1.00 104.52 47 VAL C O 1
ATOM 1485 N N . GLY C 1 48 ? 65.062 12.889 7.878 1.00 90.38 48 GLY C N 1
ATOM 1486 C CA . GLY C 1 48 ? 65.214 11.464 7.647 1.00 90.15 48 GLY C CA 1
ATOM 1487 C C . GLY C 1 48 ? 64.067 10.670 8.240 1.00 89.71 48 GLY C C 1
ATOM 1488 O O . GLY C 1 48 ? 64.208 10.050 9.294 1.00 89.80 48 GLY C O 1
ATOM 1489 N N . ALA C 1 49 ? 62.926 10.690 7.559 1.00 91.69 49 ALA C N 1
ATOM 1490 C CA . ALA C 1 49 ? 61.733 10.002 8.039 1.00 91.06 49 ALA C CA 1
ATOM 1491 C C . ALA C 1 49 ? 61.476 8.704 7.278 1.00 90.10 49 ALA C C 1
ATOM 1492 O O . ALA C 1 49 ? 61.818 8.582 6.102 1.00 89.75 49 ALA C O 1
ATOM 1494 N N . GLY C 1 50 ? 60.872 7.737 7.962 1.00 79.64 50 GLY C N 1
ATOM 1495 C CA . GLY C 1 50 ? 60.532 6.464 7.355 1.00 78.63 50 GLY C CA 1
ATOM 1496 C C . GLY C 1 50 ? 59.034 6.308 7.180 1.00 77.47 50 GLY C C 1
ATOM 1497 O O . GLY C 1 50 ? 58.260 7.156 7.623 1.00 77.50 50 GLY C O 1
ATOM 1498 N N . ASN C 1 51 ? 58.625 5.220 6.535 1.00 88.91 51 ASN C N 1
ATOM 1499 C CA . ASN C 1 51 ? 57.210 4.953 6.296 1.00 87.65 51 ASN C CA 1
ATOM 1500 C C . ASN C 1 51 ? 56.429 4.713 7.586 1.00 87.68 51 ASN C C 1
ATOM 1501 O O . ASN C 1 51 ? 56.902 4.027 8.492 1.00 88.27 51 ASN C O 1
ATOM 1506 N N . GLY C 1 52 ? 55.231 5.286 7.660 1.00 101.79 52 GLY C N 1
ATOM 1507 C CA . GLY C 1 52 ? 54.364 5.107 8.810 1.00 101.73 52 GLY C CA 1
ATOM 1508 C C . GLY C 1 52 ? 54.621 6.088 9.938 1.00 102.87 52 GLY C C 1
ATOM 1509 O O . GLY C 1 52 ? 53.846 6.164 10.891 1.00 102.77 52 GLY C O 1
ATOM 1510 N N . GLU C 1 53 ? 55.710 6.843 9.833 1.00 100.62 53 GLU C N 1
ATOM 1511 C CA . GLU C 1 53 ? 56.063 7.816 10.860 1.00 101.78 53 GLU C CA 1
ATOM 1512 C C . GLU C 1 53 ? 55.220 9.083 10.758 1.00 101.65 53 GLU C C 1
ATOM 1513 O O . GLU C 1 53 ? 54.996 9.606 9.666 1.00 101.10 53 GLU C O 1
ATOM 1519 N N . ILE C 1 54 ? 54.756 9.573 11.903 1.00 77.39 54 ILE C N 1
ATOM 1520 C CA . ILE C 1 54 ? 54.009 10.823 11.952 1.00 77.36 54 ILE C CA 1
ATOM 1521 C C . ILE C 1 54 ? 54.982 11.994 12.011 1.00 78.74 54 ILE C C 1
ATOM 1522 O O . ILE C 1 54 ? 55.813 12.075 12.914 1.00 79.54 54 ILE C O 1
ATOM 1527 N N . VAL C 1 55 ? 54.879 12.900 11.044 1.00 77.99 55 VAL C N 1
ATOM 1528 C CA . VAL C 1 55 ? 55.823 14.007 10.943 1.00 79.23 55 VAL C CA 1
ATOM 1529 C C . VAL C 1 55 ? 55.136 15.366 10.887 1.00 79.28 55 VAL C C 1
ATOM 1530 O O . VAL C 1 55 ? 53.947 15.464 10.584 1.00 78.18 55 VAL C O 1
ATOM 1534 N N . ILE C 1 56 ? 55.900 16.413 11.182 1.00 74.52 56 ILE C N 1
ATOM 1535 C CA . ILE C 1 56 ? 55.412 17.780 11.067 1.00 73.38 56 ILE C CA 1
ATOM 1536 C C . ILE C 1 56 ? 55.872 18.374 9.743 1.00 72.33 56 ILE C C 1
ATOM 1537 O O . ILE C 1 56 ? 57.070 18.444 9.469 1.00 73.19 56 ILE C O 1
ATOM 1542 N N . VAL C 1 57 ? 54.919 18.799 8.921 1.00 62.94 57 VAL C N 1
ATOM 1543 C CA . VAL C 1 57 ? 55.242 19.318 7.598 1.00 61.19 57 VAL C CA 1
ATOM 1544 C C . VAL C 1 57 ? 55.018 20.822 7.492 1.00 59.12 57 VAL C C 1
ATOM 1545 O O . VAL C 1 57 ? 53.914 21.315 7.719 1.00 57.83 57 VAL C O 1
ATOM 1549 N N . SER C 1 58 ? 56.076 21.544 7.138 1.00 67.21 58 SER C N 1
ATOM 1550 C CA . SER C 1 58 ? 55.987 22.978 6.901 1.00 64.72 58 SER C CA 1
ATOM 1551 C C . SER C 1 58 ? 55.835 23.240 5.409 1.00 62.75 58 SER C C 1
ATOM 1552 O O . SER C 1 58 ? 56.506 22.611 4.590 1.00 63.87 58 SER C O 1
ATOM 1555 N N . CYS C 1 59 ? 54.953 24.170 5.056 1.00 90.93 59 CYS C N 1
ATOM 1556 C CA . CYS C 1 59 ? 54.674 24.449 3.653 1.00 88.81 59 CYS C CA 1
ATOM 1557 C C . CYS C 1 59 ? 54.824 25.928 3.313 1.00 86.72 59 CYS C C 1
ATOM 1558 O O . CYS C 1 59 ? 54.729 26.791 4.185 1.00 86.39 59 CYS C O 1
ATOM 1561 N N . GLY C 1 60 ? 55.059 26.209 2.035 1.00 77.47 60 GLY C N 1
ATOM 1562 C CA . GLY C 1 60 ? 55.193 27.574 1.562 1.00 75.70 60 GLY C CA 1
ATOM 1563 C C . GLY C 1 60 ? 56.640 28.003 1.426 1.00 76.55 60 GLY C C 1
ATOM 1564 O O . GLY C 1 60 ? 57.528 27.177 1.211 1.00 78.51 60 GLY C O 1
ATOM 1565 N N . SER C 1 61 ? 56.876 29.305 1.551 1.00 83.07 61 SER C N 1
ATOM 1566 C CA . SER C 1 61 ? 58.220 29.866 1.456 1.00 83.55 61 SER C CA 1
ATOM 1567 C C . SER C 1 61 ? 59.116 29.396 2.599 1.00 85.34 61 SER C C 1
ATOM 1568 O O . SER C 1 61 ? 60.341 29.377 2.472 1.00 86.32 61 SER C O 1
ATOM 1571 N N . SER C 1 62 ? 58.498 29.025 3.716 1.00 93.66 62 SER C N 1
ATOM 1572 C CA . SER C 1 62 ? 59.232 28.577 4.895 1.00 95.51 62 SER C CA 1
ATOM 1573 C C . SER C 1 62 ? 59.989 27.275 4.643 1.00 97.82 62 SER C C 1
ATOM 1574 O O . SER C 1 62 ? 61.039 27.033 5.238 1.00 99.32 62 SER C O 1
ATOM 1577 N N . ALA C 1 63 ? 59.450 26.440 3.760 1.00 84.16 63 ALA C N 1
ATOM 1578 C CA . ALA C 1 63 ? 60.057 25.147 3.460 1.00 86.88 63 ALA C CA 1
ATOM 1579 C C . ALA C 1 63 ? 61.322 25.282 2.614 1.00 87.33 63 ALA C C 1
ATOM 1580 O O . ALA C 1 63 ? 62.122 24.350 2.530 1.00 89.59 63 ALA C O 1
ATOM 1582 N N . ARG C 1 64 ? 61.496 26.443 1.991 1.00 111.07 64 ARG C N 1
ATOM 1583 C CA . ARG C 1 64 ? 62.654 26.686 1.136 1.00 111.29 64 ARG C CA 1
ATOM 1584 C C . ARG C 1 64 ? 63.955 26.768 1.926 1.00 112.31 64 ARG C C 1
ATOM 1585 O O . ARG C 1 64 ? 65.006 26.337 1.451 1.00 113.52 64 ARG C O 1
ATOM 1593 N N . HIS C 1 71 ? 67.717 28.969 -3.388 1.00 102.73 71 HIS C N 1
ATOM 1594 C CA . HIS C 1 71 ? 67.270 28.741 -4.754 1.00 102.67 71 HIS C CA 1
ATOM 1595 C C . HIS C 1 71 ? 66.207 27.659 -4.853 1.00 103.36 71 HIS C C 1
ATOM 1596 O O . HIS C 1 71 ? 65.799 27.280 -5.948 1.00 103.60 71 HIS C O 1
ATOM 1598 N N . SER C 1 72 ? 65.755 27.171 -3.706 1.00 85.91 72 SER C N 1
ATOM 1599 C CA . SER C 1 72 ? 64.846 26.039 -3.659 1.00 86.96 72 SER C CA 1
ATOM 1600 C C . SER C 1 72 ? 63.558 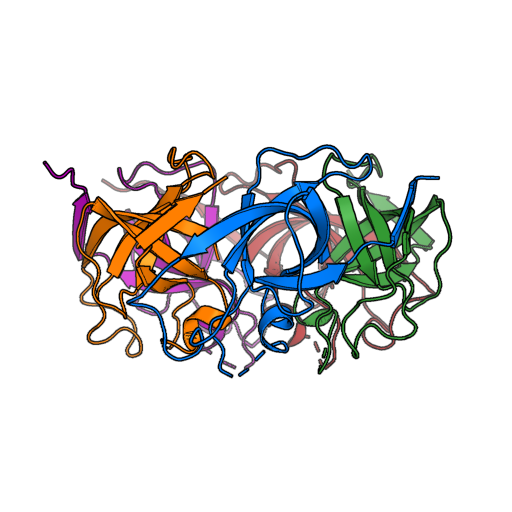26.287 -4.394 1.00 85.79 72 SER C C 1
ATOM 1601 O O . SER C 1 72 ? 63.134 27.411 -4.553 1.00 83.84 72 SER C O 1
ATOM 1603 N N . VAL C 1 73 ? 62.933 25.210 -4.835 1.00 73.24 73 VAL C N 1
ATOM 1604 C CA . VAL C 1 73 ? 61.616 25.268 -5.427 1.00 72.41 73 VAL C CA 1
ATOM 1605 C C . VAL C 1 73 ? 60.691 24.444 -4.551 1.00 73.17 73 VAL C C 1
ATOM 1606 O O . VAL C 1 73 ? 59.585 24.115 -4.930 1.00 73.03 73 VAL C O 1
ATOM 1609 N N . ILE C 1 74 ? 61.180 24.132 -3.363 1.00 70.57 74 ILE C N 1
ATOM 1610 C CA . ILE C 1 74 ? 60.431 23.422 -2.334 1.00 71.47 74 ILE C CA 1
ATOM 1611 C C . ILE C 1 74 ? 59.338 24.299 -1.727 1.00 68.95 74 ILE C C 1
ATOM 1612 O O . ILE C 1 74 ? 59.585 25.444 -1.356 1.00 67.04 74 ILE C O 1
ATOM 1617 N N . ASP C 1 75 ? 58.129 23.755 -1.633 1.00 87.57 75 ASP C N 1
ATOM 1618 C CA . ASP C 1 75 ? 57.014 24.470 -1.021 1.00 84.65 75 ASP C CA 1
ATOM 1619 C C . ASP C 1 75 ? 56.352 23.611 0.051 1.00 85.13 75 ASP C C 1
ATOM 1620 O O . ASP C 1 75 ? 55.296 23.961 0.577 1.00 82.99 75 ASP C O 1
ATOM 1625 N N . ALA C 1 76 ? 56.982 22.481 0.358 1.00 55.61 76 ALA C N 1
ATOM 1626 C CA . ALA C 1 76 ? 56.495 21.564 1.383 1.00 56.20 76 ALA C CA 1
ATOM 1627 C C . ALA C 1 76 ? 57.609 20.607 1.795 1.00 59.67 76 ALA C C 1
ATOM 1628 O O . ALA C 1 76 ? 58.174 19.906 0.957 1.00 60.97 76 ALA C O 1
ATOM 1630 N N . ALA C 1 77 ? 57.928 20.585 3.086 1.00 59.10 77 ALA C N 1
ATOM 1631 C CA . ALA C 1 77 ? 59.006 19.736 3.585 1.00 62.20 77 ALA C CA 1
ATOM 1632 C C . ALA C 1 77 ? 58.795 19.308 5.036 1.00 63.29 77 ALA C C 1
ATOM 1633 O O . ALA C 1 77 ? 58.217 20.046 5.834 1.00 62.15 77 ALA C O 1
ATOM 1635 N N . VAL C 1 78 ? 59.269 18.111 5.368 1.00 72.14 78 VAL C N 1
ATOM 1636 C CA . VAL C 1 78 ? 59.221 17.621 6.740 1.00 73.30 78 VAL C CA 1
ATOM 1637 C C . VAL C 1 78 ? 60.239 18.363 7.598 1.00 74.42 78 VAL C C 1
ATOM 1638 O O . VAL C 1 78 ? 61.427 18.397 7.275 1.00 74.18 78 VAL C O 1
ATOM 1642 N N . VAL C 1 79 ? 59.770 18.958 8.689 1.00 94.07 79 VAL C N 1
ATOM 1643 C CA . VAL C 1 79 ? 60.637 19.748 9.555 1.00 93.06 79 VAL C CA 1
ATOM 1644 C C . VAL C 1 79 ? 60.708 19.191 10.974 1.00 93.47 79 VAL C C 1
ATOM 1645 O O . VAL C 1 79 ? 61.256 19.831 11.870 1.00 92.63 79 VAL C O 1
ATOM 1649 N N . GLY C 1 80 ? 60.152 18.001 11.176 1.00 63.20 80 GLY C N 1
ATOM 1650 C CA . GLY C 1 80 ? 60.185 17.373 12.484 1.00 63.21 80 GLY C CA 1
ATOM 1651 C C . GLY C 1 80 ? 59.414 16.070 12.573 1.00 63.60 80 GLY C C 1
ATOM 1652 O O . GLY C 1 80 ? 58.439 15.861 11.851 1.00 63.63 80 GLY C O 1
ATOM 1653 N N . ILE C 1 81 ? 59.857 15.192 13.468 1.00 73.01 81 ILE C N 1
ATOM 1654 C CA . ILE C 1 81 ? 59.175 13.926 13.709 1.00 72.83 81 ILE C CA 1
ATOM 1655 C C . ILE C 1 81 ? 58.455 13.961 15.053 1.00 72.31 81 ILE C C 1
ATOM 1656 O O . ILE C 1 81 ? 59.083 14.127 16.099 1.00 72.22 81 ILE C O 1
ATOM 1661 N N . VAL C 1 82 ? 57.136 13.807 15.015 1.00 67.95 82 VAL C N 1
ATOM 1662 C CA . VAL C 1 82 ? 56.308 13.897 16.214 1.00 67.38 82 VAL C CA 1
ATOM 1663 C C . VAL C 1 82 ? 56.626 12.812 17.241 1.00 67.22 82 VAL C C 1
ATOM 1664 O O . VAL C 1 82 ? 56.596 11.621 16.931 1.00 67.07 82 VAL C O 1
ATOM 1668 N N . ASP C 1 83 ? 56.929 13.234 18.464 1.00 99.52 83 ASP C N 1
ATOM 1669 C CA . ASP C 1 83 ? 57.129 12.301 19.565 1.00 99.31 83 ASP C CA 1
ATOM 1670 C C . ASP C 1 83 ? 55.787 11.860 20.140 1.00 98.71 83 ASP C C 1
ATOM 1671 O O . ASP C 1 83 ? 55.443 10.679 20.102 1.00 98.49 83 ASP C O 1
ATOM 1676 N N . THR C 1 84 ? 55.031 12.819 20.671 1.00 88.71 84 THR C N 1
ATOM 1677 C CA . THR C 1 84 ? 53.718 12.547 21.253 1.00 88.16 84 THR C CA 1
ATOM 1678 C C . THR C 1 84 ? 52.727 13.648 20.888 1.00 87.88 84 THR C C 1
ATOM 1679 O O . THR C 1 84 ? 53.121 14.757 20.527 1.00 88.04 84 THR C O 1
ATOM 1683 N N . VAL C 1 85 ? 51.438 13.337 20.990 1.00 83.54 85 VAL C N 1
ATOM 1684 C CA . VAL C 1 85 ? 50.384 14.315 20.735 1.00 83.19 85 VAL C CA 1
ATOM 1685 C C . VAL C 1 85 ? 49.339 14.258 21.842 1.00 82.75 85 VAL C C 1
ATOM 1686 O O . VAL C 1 85 ? 49.137 13.214 22.461 1.00 82.63 85 VAL C O 1
ATOM 1690 N N . GLU C 1 86 ? 48.682 15.386 22.092 1.00 90.87 86 GLU C N 1
ATOM 1691 C CA . GLU C 1 86 ? 47.634 15.454 23.102 1.00 90.51 86 GLU C CA 1
ATOM 1692 C C . GLU C 1 86 ? 46.532 16.395 22.632 1.00 90.17 86 GLU C C 1
ATOM 1693 O O . GLU C 1 86 ? 46.808 17.475 22.114 1.00 90.25 86 GLU C O 1
ATOM 1695 N N . THR C 1 87 ? 45.284 15.976 22.808 1.00 117.40 87 THR C N 1
ATOM 1696 C CA . THR C 1 87 ? 44.136 16.775 22.391 1.00 117.03 87 THR C CA 1
ATOM 1697 C C . THR C 1 87 ? 43.118 16.919 23.516 1.00 116.85 87 THR C C 1
ATOM 1698 O O . THR C 1 87 ? 42.142 16.172 23.572 1.00 116.54 87 THR C O 1
ATOM 1702 N N . VAL C 1 88 ? 43.351 17.869 24.416 1.00 113.32 88 VAL C N 1
ATOM 1703 C CA . VAL C 1 88 ? 42.435 18.089 25.528 1.00 113.15 88 VAL C CA 1
ATOM 1704 C C . VAL C 1 88 ? 41.069 18.551 25.032 1.00 112.79 88 VAL C C 1
ATOM 1705 O O . VAL C 1 88 ? 40.970 19.466 24.213 1.00 112.67 88 VAL C O 1
ATOM 1707 N N . ASN C 1 89 ? 40.021 17.918 25.546 1.00 96.69 89 ASN C N 1
ATOM 1708 C CA . ASN C 1 89 ? 38.655 18.288 25.206 1.00 96.36 89 ASN C CA 1
ATOM 1709 C C . ASN C 1 89 ? 38.000 19.096 26.318 1.00 96.38 89 ASN C C 1
ATOM 1710 O O . ASN C 1 89 ? 36.905 18.768 26.775 1.00 96.28 89 ASN C O 1
ATOM 1712 N N . MET D 1 1 ? 44.689 36.144 8.895 1.00 77.63 1 MET D N 1
ATOM 1713 C CA . MET D 1 1 ? 44.523 35.746 10.286 1.00 79.13 1 MET D CA 1
ATOM 1714 C C . MET D 1 1 ? 43.132 35.163 10.506 1.00 80.65 1 MET D C 1
ATOM 1715 O O . MET D 1 1 ? 42.156 35.628 9.917 1.00 81.01 1 MET D O 1
ATOM 1720 N N . TYR D 1 2 ? 43.045 34.144 11.355 1.00 65.75 2 TYR D N 1
ATOM 1721 C CA . TYR D 1 2 ? 41.765 33.510 11.652 1.00 66.55 2 TYR D CA 1
ATOM 1722 C C . TYR D 1 2 ? 41.582 33.266 13.147 1.00 67.24 2 TYR D C 1
ATOM 1723 O O . TYR D 1 2 ? 42.534 33.349 13.923 1.00 67.16 2 TYR D O 1
ATOM 1732 N N . LEU D 1 3 ? 40.350 32.963 13.542 1.00 69.63 3 LEU D N 1
ATOM 1733 C CA . LEU D 1 3 ? 40.046 32.656 14.932 1.00 69.69 3 LEU D CA 1
ATOM 1734 C C . LEU D 1 3 ? 40.208 31.163 15.185 1.00 69.74 3 LEU D C 1
ATOM 1735 O O . LEU D 1 3 ? 39.673 30.338 14.443 1.00 69.41 3 LEU D O 1
ATOM 1740 N N . GLY D 1 4 ? 40.950 30.820 16.232 1.00 90.24 4 GLY D N 1
ATOM 1741 C CA . GLY D 1 4 ? 41.192 29.429 16.565 1.00 90.37 4 GLY D CA 1
ATOM 1742 C C . GLY D 1 4 ? 41.168 29.151 18.055 1.00 90.47 4 GLY D C 1
ATOM 1743 O O . GLY D 1 4 ? 41.278 30.066 18.870 1.00 90.43 4 GLY D O 1
ATOM 1744 N N . LYS D 1 5 ? 41.026 27.877 18.408 1.00 73.81 5 LYS D N 1
ATOM 1745 C CA . LYS D 1 5 ? 41.012 27.463 19.805 1.00 73.91 5 LYS D CA 1
ATOM 1746 C C . LYS D 1 5 ? 42.091 26.415 20.063 1.00 74.20 5 LYS D C 1
ATOM 1747 O O . LYS D 1 5 ? 42.175 25.413 19.354 1.00 74.23 5 LYS D O 1
ATOM 1753 N N . VAL D 1 6 ? 42.917 26.657 21.077 1.00 71.04 6 VAL D N 1
ATOM 1754 C CA . VAL D 1 6 ? 44.000 25.741 21.421 1.00 71.30 6 VAL D CA 1
ATOM 1755 C C . VAL D 1 6 ? 43.462 24.405 21.926 1.00 71.41 6 VAL D C 1
ATOM 1756 O O . VAL D 1 6 ? 43.012 24.296 23.067 1.00 71.35 6 VAL D O 1
ATOM 1760 N N . ILE D 1 7 ? 43.510 23.392 21.067 1.00 99.01 7 ILE D N 1
ATOM 1761 C CA . ILE D 1 7 ? 42.998 22.071 21.410 1.00 98.93 7 ILE D CA 1
ATOM 1762 C C . ILE D 1 7 ? 44.017 21.259 22.208 1.00 99.27 7 ILE D C 1
ATOM 1763 O O . ILE D 1 7 ? 43.668 20.605 23.192 1.00 99.25 7 ILE D O 1
ATOM 1768 N N . GLY D 1 8 ? 45.278 21.316 21.792 1.00 90.32 8 GLY D N 1
ATOM 1769 C CA . GLY D 1 8 ? 46.325 20.560 22.455 1.00 90.62 8 GLY D CA 1
ATOM 1770 C C . GLY D 1 8 ? 47.731 20.983 22.075 1.00 90.86 8 GLY D C 1
ATOM 1771 O O . GLY D 1 8 ? 47.955 22.116 21.650 1.00 90.70 8 GLY D O 1
ATOM 1772 N N . THR D 1 9 ? 48.684 20.067 22.233 1.00 80.41 9 THR D N 1
ATOM 1773 C CA . THR D 1 9 ? 50.086 20.366 21.960 1.00 80.60 9 THR D CA 1
ATOM 1774 C C . THR D 1 9 ? 50.831 19.191 21.326 1.00 81.10 9 THR D C 1
ATOM 1775 O O . THR D 1 9 ? 50.513 18.029 21.580 1.00 81.24 9 THR D O 1
ATOM 1779 N N . VAL D 1 10 ? 51.821 19.509 20.496 1.00 59.51 10 VAL D N 1
ATOM 1780 C CA . VAL D 1 10 ? 52.628 18.496 19.820 1.00 59.20 10 VAL D CA 1
ATOM 1781 C C . VAL D 1 10 ? 54.087 18.561 20.268 1.00 60.34 10 VAL D C 1
ATOM 1782 O O . VAL D 1 10 ? 54.674 19.641 20.340 1.00 60.29 10 VAL D O 1
ATOM 1786 N N . VAL D 1 11 ? 54.667 17.402 20.566 1.00 81.48 11 VAL D N 1
ATOM 1787 C CA . VAL D 1 11 ? 56.067 17.325 20.969 1.00 81.68 11 VAL D CA 1
ATOM 1788 C C . VAL D 1 11 ? 56.902 16.627 19.898 1.00 82.35 11 VAL D C 1
ATOM 1789 O O . VAL D 1 11 ? 56.490 15.607 19.344 1.00 82.65 11 VAL D O 1
ATOM 1793 N N . SER D 1 12 ? 58.074 17.183 19.609 1.00 81.26 12 SER D N 1
ATOM 1794 C CA . SER D 1 12 ? 58.968 16.611 18.607 1.00 81.93 12 SER D CA 1
ATOM 1795 C C . SER D 1 12 ? 60.432 16.887 18.939 1.00 82.00 12 SER D C 1
ATOM 1796 O O . SER D 1 12 ? 60.831 18.036 19.125 1.00 81.45 12 SER D O 1
ATOM 1799 N N . THR D 1 13 ? 61.229 15.825 19.013 1.00 111.06 13 THR D N 1
ATOM 1800 C CA . THR D 1 13 ? 62.649 15.953 19.325 1.00 111.09 13 THR D CA 1
ATOM 1801 C C . THR D 1 13 ? 63.489 16.192 18.073 1.00 111.43 13 THR D C 1
ATOM 1802 O O . THR D 1 13 ? 64.279 17.134 18.016 1.00 111.10 13 THR D O 1
ATOM 1806 N N . SER D 1 14 ? 63.311 15.336 17.072 1.00 83.92 14 SER D N 1
ATOM 1807 C CA . SER D 1 14 ? 64.061 15.451 15.826 1.00 84.26 14 SER D CA 1
ATOM 1808 C C . SER D 1 14 ? 63.417 16.471 14.896 1.00 84.09 14 SER D C 1
ATOM 1809 O O . SER D 1 14 ? 62.786 16.110 13.904 1.00 84.48 14 SER D O 1
ATOM 1812 N N . LYS D 1 15 ? 63.580 17.749 15.224 1.00 88.85 15 LYS D N 1
ATOM 1813 C CA . LYS D 1 15 ? 63.010 18.824 14.421 1.00 88.29 15 LYS D CA 1
ATOM 1814 C C . LYS D 1 15 ? 64.093 19.778 13.926 1.00 87.72 15 LYS D C 1
ATOM 1815 O O . LYS D 1 15 ? 65.264 19.640 14.280 1.00 87.86 15 LYS D O 1
ATOM 1821 N N . ASN D 1 16 ? 63.693 20.744 13.106 1.00 122.87 16 ASN D N 1
ATOM 1822 C CA . ASN D 1 16 ? 64.626 21.723 12.562 1.00 121.93 16 ASN D CA 1
ATOM 1823 C C . ASN D 1 16 ? 65.301 22.545 13.655 1.00 121.49 16 ASN D C 1
ATOM 1824 O O . ASN D 1 16 ? 64.880 22.523 14.811 1.00 121.95 16 ASN D O 1
ATOM 1829 N N . GLU D 1 17 ? 66.352 23.268 13.281 1.00 125.85 17 GLU D N 1
ATOM 1830 C CA . GLU D 1 17 ? 67.087 24.097 14.228 1.00 125.19 17 GLU D CA 1
ATOM 1831 C C . GLU D 1 17 ? 66.327 25.380 14.545 1.00 123.76 17 GLU D C 1
ATOM 1832 O O . GLU D 1 17 ? 66.573 26.023 15.566 1.00 123.51 17 GLU D O 1
ATOM 1838 N N . SER D 1 18 ? 65.401 25.747 13.665 1.00 93.84 18 SER D N 1
ATOM 1839 C CA . SER D 1 18 ? 64.604 26.954 13.850 1.00 92.36 18 SER D CA 1
ATOM 1840 C C . SER D 1 18 ? 63.420 26.717 14.784 1.00 92.59 18 SER D C 1
ATOM 1841 O O . SER D 1 18 ? 62.797 27.664 15.265 1.00 91.61 18 SER D O 1
ATOM 1844 N N . LEU D 1 19 ? 63.112 25.448 15.036 1.00 93.25 19 LEU D N 1
ATOM 1845 C CA . LEU D 1 19 ? 61.993 25.089 15.900 1.00 93.59 19 LEU D CA 1
ATOM 1846 C C . LEU D 1 19 ? 62.451 24.789 17.323 1.00 94.17 19 LEU D C 1
ATOM 1847 O O . LEU D 1 19 ? 61.668 24.317 18.147 1.00 94.57 19 LEU D O 1
ATOM 1852 N N . SER D 1 20 ? 63.719 25.067 17.606 1.00 115.78 20 SER D N 1
ATOM 1853 C CA . SER D 1 20 ? 64.287 24.799 18.923 1.00 116.21 20 SER D CA 1
ATOM 1854 C C . SER D 1 20 ? 63.659 25.683 19.997 1.00 115.46 20 SER D C 1
ATOM 1855 O O . SER D 1 20 ? 63.603 26.904 19.855 1.00 114.45 20 SER D O 1
ATOM 1858 N N . GLY D 1 21 ? 63.190 25.054 21.070 1.00 97.11 21 GLY D N 1
ATOM 1859 C CA . GLY D 1 21 ? 62.582 25.772 22.175 1.00 96.59 21 GLY D CA 1
ATOM 1860 C C . GLY D 1 21 ? 61.258 26.416 21.812 1.00 95.96 21 GLY D C 1
ATOM 1861 O O . GLY D 1 21 ? 60.964 27.531 22.240 1.00 95.21 21 GLY D O 1
ATOM 1862 N N . THR D 1 22 ? 60.452 25.714 21.024 1.00 77.47 22 THR D N 1
ATOM 1863 C CA . THR D 1 22 ? 59.157 26.241 20.611 1.00 76.91 22 THR D CA 1
ATOM 1864 C C . THR D 1 22 ? 58.017 25.332 21.054 1.00 77.59 22 THR D C 1
ATOM 1865 O O . THR D 1 22 ? 58.126 24.107 20.996 1.00 78.48 22 THR D O 1
ATOM 1869 N N . LYS D 1 23 ? 56.922 25.943 21.495 1.00 87.41 23 LYS D N 1
ATOM 1870 C CA . LYS D 1 23 ? 55.742 25.193 21.904 1.00 87.96 23 LYS D CA 1
ATOM 1871 C C . LYS D 1 23 ? 54.778 25.042 20.734 1.00 88.03 23 LYS D C 1
ATOM 1872 O O . LYS D 1 23 ? 54.198 26.020 20.263 1.00 87.38 23 LYS D O 1
ATOM 1878 N N . LEU D 1 24 ? 54.612 23.809 20.268 1.00 63.88 24 LEU D N 1
ATOM 1879 C CA . LEU D 1 24 ? 53.744 23.533 19.131 1.00 64.03 24 LEU D CA 1
ATOM 1880 C C . LEU D 1 24 ? 52.348 23.151 19.602 1.00 64.34 24 LEU D C 1
ATOM 1881 O O . LEU D 1 24 ? 52.159 22.104 20.219 1.00 64.89 24 LEU D O 1
ATOM 1886 N N . LEU D 1 25 ? 51.371 24.003 19.309 1.00 72.99 25 LEU D N 1
ATOM 1887 C CA . LEU D 1 25 ? 49.999 23.762 19.739 1.00 73.23 25 LEU D CA 1
ATOM 1888 C C . LEU D 1 25 ? 49.109 23.283 18.599 1.00 73.47 25 LEU D C 1
ATOM 1889 O O . LEU D 1 25 ? 49.326 23.629 17.438 1.00 73.29 25 LEU D O 1
ATOM 1894 N N . VAL D 1 26 ? 48.102 22.486 18.942 1.00 69.19 26 VAL D N 1
ATOM 1895 C CA . VAL D 1 26 ? 47.081 22.087 17.983 1.00 69.12 26 VAL D CA 1
ATOM 1896 C C . VAL D 1 26 ? 45.904 23.047 18.079 1.00 68.72 26 VAL D C 1
ATOM 1897 O O . VAL D 1 26 ? 45.193 23.071 19.084 1.00 68.55 26 VAL D O 1
ATOM 1901 N N . VAL D 1 27 ? 45.701 23.841 17.034 1.00 80.73 27 VAL D N 1
ATOM 1902 C CA . VAL D 1 27 ? 44.636 24.835 17.040 1.00 80.37 27 VAL D CA 1
ATOM 1903 C C . VAL D 1 27 ? 43.579 24.536 15.981 1.00 79.87 27 VAL D C 1
ATOM 1904 O O . VAL D 1 27 ? 43.885 24.434 14.792 1.00 79.60 27 VAL D O 1
ATOM 1908 N N . ALA D 1 28 ? 42.335 24.396 16.425 1.00 72.02 28 ALA D N 1
ATOM 1909 C CA . ALA D 1 28 ? 41.217 24.161 15.521 1.00 71.11 28 ALA D CA 1
ATOM 1910 C C . ALA D 1 28 ? 40.567 25.485 15.144 1.00 70.89 28 ALA D C 1
ATOM 1911 O O . ALA D 1 28 ? 40.237 26.292 16.013 1.00 71.25 28 ALA D O 1
ATOM 1913 N N . ARG D 1 29 ? 40.389 25.705 13.846 1.00 82.95 29 ARG D N 1
ATOM 1914 C CA . ARG D 1 29 ? 39.823 26.957 13.359 1.00 82.70 29 ARG D CA 1
ATOM 1915 C C . ARG D 1 29 ? 38.365 27.122 13.768 1.00 82.48 29 ARG D C 1
ATOM 1916 O O . ARG D 1 29 ? 37.559 26.203 13.627 1.00 81.74 29 ARG D O 1
ATOM 1924 N N . LEU D 1 30 ? 38.036 28.304 14.277 1.00 77.00 30 LEU D N 1
ATOM 1925 C CA . LEU D 1 30 ? 36.675 28.611 14.690 1.00 76.68 30 LEU D CA 1
ATOM 1926 C C . LEU D 1 30 ? 36.015 29.502 13.646 1.00 76.21 30 LEU D C 1
ATOM 1927 O O . LEU D 1 30 ? 36.698 30.141 12.845 1.00 76.31 30 LEU D O 1
ATOM 1932 N N . THR D 1 31 ? 34.688 29.546 13.660 1.00 87.02 31 THR D N 1
ATOM 1933 C CA . THR D 1 31 ? 33.953 30.462 12.799 1.00 86.70 31 THR D CA 1
ATOM 1934 C C . THR D 1 31 ? 33.759 31.792 13.515 1.00 87.46 31 THR D C 1
ATOM 1935 O O . THR D 1 31 ? 34.310 32.008 14.595 1.00 88.05 31 THR D O 1
ATOM 1939 N N . GLU D 1 32 ? 32.979 32.681 12.910 1.00 97.35 32 GLU D N 1
ATOM 1940 C CA . GLU D 1 32 ? 32.667 33.965 13.528 1.00 97.97 32 GLU D CA 1
ATOM 1941 C C . GLU D 1 32 ? 31.768 33.747 14.740 1.00 98.07 32 GLU D C 1
ATOM 1942 O O . GLU D 1 32 ? 31.739 34.560 15.664 1.00 98.47 32 GLU D O 1
ATOM 1948 N N . LYS D 1 33 ? 31.032 32.641 14.718 1.00 113.50 33 LYS D N 1
ATOM 1949 C CA . LYS D 1 33 ? 30.165 32.258 15.822 1.00 113.60 33 LYS D CA 1
ATOM 1950 C C . LYS D 1 33 ? 30.926 31.426 16.851 1.00 113.75 33 LYS D C 1
ATOM 1951 O O . LYS D 1 33 ? 30.323 30.831 17.744 1.00 113.83 33 LYS D O 1
ATOM 1957 N N . LEU D 1 34 ? 32.250 31.385 16.707 1.00 85.96 34 LEU D N 1
ATOM 1958 C CA . LEU D 1 34 ? 33.125 30.625 17.604 1.00 86.20 34 LEU D CA 1
ATOM 1959 C C . LEU D 1 34 ? 32.823 29.127 17.601 1.00 85.87 34 LEU D C 1
ATOM 1960 O O . LEU D 1 34 ? 33.119 28.421 18.564 1.00 86.11 34 LEU D O 1
ATOM 1965 N N . ILE D 1 35 ? 32.236 28.655 16.507 1.00 86.85 35 ILE D N 1
ATOM 1966 C CA . ILE D 1 35 ? 31.992 27.233 16.312 1.00 86.42 35 ILE D CA 1
ATOM 1967 C C . ILE D 1 35 ? 33.167 26.619 15.561 1.00 86.18 35 ILE D C 1
ATOM 1968 O O . ILE D 1 35 ? 33.516 27.075 14.473 1.00 85.84 35 ILE D O 1
ATOM 1973 N N . PRO D 1 36 ? 33.785 25.581 16.145 1.00 83.83 36 PRO D N 1
ATOM 1974 C CA . PRO D 1 36 ? 34.978 24.970 15.549 1.00 83.74 36 PRO D CA 1
ATOM 1975 C C . PRO D 1 36 ? 34.555 24.225 14.288 1.00 82.71 36 PRO D C 1
ATOM 1976 O O . PRO D 1 36 ? 33.679 23.361 14.338 1.00 82.37 36 PRO D O 1
ATOM 1980 N N . ASP D 1 37 ? 35.180 24.566 13.165 1.00 80.74 37 ASP D N 1
ATOM 1981 C CA . ASP D 1 37 ? 34.969 23.807 11.931 1.00 79.35 37 ASP D CA 1
ATOM 1982 C C . ASP D 1 37 ? 36.035 22.738 11.789 1.00 78.96 37 ASP D C 1
ATOM 1983 O O . ASP D 1 37 ? 36.993 22.723 12.563 1.00 80.02 37 ASP D O 1
ATOM 1988 N N . GLY D 1 38 ? 35.855 21.832 10.833 1.00 103.66 38 GLY D N 1
ATOM 1989 C CA . GLY D 1 38 ? 36.770 20.723 10.618 1.00 103.15 38 GLY D CA 1
ATOM 1990 C C . GLY D 1 38 ? 38.269 20.946 10.537 1.00 103.39 38 GLY D C 1
ATOM 1991 O O . GLY D 1 38 ? 39.056 20.052 10.851 1.00 103.88 38 GLY D O 1
ATOM 1992 N N . SER D 1 39 ? 38.662 22.141 10.106 1.00 82.84 39 SER D N 1
ATOM 1993 C CA . SER D 1 39 ? 40.071 22.482 9.937 1.00 83.25 39 SER D CA 1
ATOM 1994 C C . SER D 1 39 ? 40.856 22.440 11.245 1.00 85.61 39 SER D C 1
ATOM 1995 O O . SER D 1 39 ? 40.388 22.912 12.281 1.00 86.82 39 SER D O 1
ATOM 1998 N N . THR D 1 40 ? 42.055 21.873 11.180 1.00 67.07 40 THR D N 1
ATOM 1999 C CA . THR D 1 40 ? 42.963 21.844 12.318 1.00 69.24 40 THR D CA 1
ATOM 2000 C C . THR D 1 40 ? 44.382 22.102 11.827 1.00 70.15 40 THR D C 1
ATOM 2001 O O . THR D 1 40 ? 44.744 21.705 10.720 1.00 69.07 40 THR D O 1
ATOM 2005 N N . GLN D 1 41 ? 45.183 22.767 12.653 1.00 75.64 41 GLN D N 1
ATOM 2006 C CA . GLN D 1 41 ? 46.530 23.149 12.252 1.00 76.37 41 GLN D CA 1
ATOM 2007 C C . GLN D 1 41 ? 47.504 23.143 13.424 1.00 77.22 41 GLN D C 1
ATOM 2008 O O . GLN D 1 41 ? 47.135 23.458 14.556 1.00 77.39 41 GLN D O 1
ATOM 2014 N N . VAL D 1 42 ? 48.753 22.785 13.142 1.00 56.51 42 VAL D N 1
ATOM 2015 C CA . VAL D 1 42 ? 49.807 22.839 14.145 1.00 56.74 42 VAL D CA 1
ATOM 2016 C C . VAL D 1 42 ? 50.519 24.182 14.058 1.00 55.58 42 VAL D C 1
ATOM 2017 O O . VAL D 1 42 ? 51.226 24.457 13.088 1.00 54.66 42 VAL D O 1
ATOM 2021 N N . VAL D 1 43 ? 50.326 25.020 15.070 1.00 73.41 43 VAL D N 1
ATOM 2022 C CA . VAL D 1 43 ? 50.902 26.359 15.065 1.00 72.14 43 VAL D CA 1
ATOM 2023 C C . VAL D 1 43 ? 51.891 26.561 16.209 1.00 72.07 43 VAL D C 1
ATOM 2024 O O . VAL D 1 43 ? 51.845 25.857 17.219 1.00 72.93 43 VAL D O 1
ATOM 2028 N N . VAL D 1 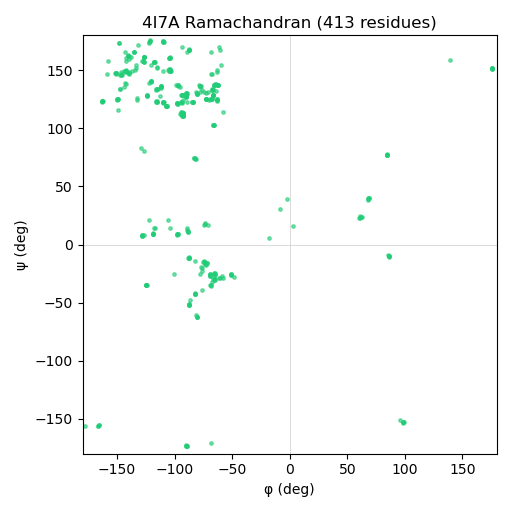44 ? 52.793 27.522 16.037 1.00 74.90 44 VAL D N 1
ATOM 2029 C CA . VAL D 1 44 ? 53.790 27.829 17.054 1.00 74.86 44 VAL D CA 1
ATOM 2030 C C . VAL D 1 44 ? 53.272 28.885 18.026 1.00 74.56 44 VAL D C 1
ATOM 2031 O O . VAL D 1 44 ? 52.819 29.952 17.613 1.00 73.77 44 VAL D O 1
ATOM 2035 N N . ASP D 1 45 ? 53.343 28.583 19.318 1.00 91.10 45 ASP D N 1
ATOM 2036 C CA . ASP D 1 45 ? 52.909 29.521 20.345 1.00 90.90 45 ASP D CA 1
ATOM 2037 C C . ASP D 1 45 ? 53.999 30.555 20.609 1.00 90.14 45 ASP D C 1
ATOM 2038 O O . ASP D 1 45 ? 55.159 30.204 20.823 1.00 90.20 45 ASP D O 1
ATOM 2043 N N . THR D 1 46 ? 53.623 31.829 20.593 1.00 96.93 46 THR D N 1
ATOM 2044 C CA . THR D 1 46 ? 54.582 32.907 20.811 1.00 96.25 46 THR D CA 1
ATOM 2045 C C . THR D 1 46 ? 54.159 33.824 21.956 1.00 96.34 46 THR D C 1
ATOM 2046 O O . THR D 1 46 ? 55.000 34.332 22.697 1.00 96.22 46 THR D O 1
ATOM 2050 N N . VAL D 1 47 ? 52.854 34.032 22.096 1.00 86.01 47 VAL D N 1
ATOM 2051 C CA . VAL D 1 47 ? 52.327 34.910 23.135 1.00 86.12 47 VAL D CA 1
ATOM 2052 C C . VAL D 1 47 ? 52.098 34.154 24.441 1.00 86.80 47 VAL D C 1
ATOM 2053 O O . VAL D 1 47 ? 51.857 34.760 25.485 1.00 86.88 47 VAL D O 1
ATOM 2057 N N . GLY D 1 48 ? 52.173 32.829 24.374 1.00 84.11 48 GLY D N 1
ATOM 2058 C CA . GLY D 1 48 ? 51.954 31.992 25.539 1.00 84.65 48 GLY D CA 1
ATOM 2059 C C . GLY D 1 48 ? 50.482 31.714 25.772 1.00 85.07 48 GLY D C 1
ATOM 2060 O O . GLY D 1 48 ? 49.861 32.310 26.652 1.00 85.08 48 GLY D O 1
ATOM 2061 N N . ALA D 1 49 ? 49.924 30.805 24.979 1.00 95.42 49 ALA D N 1
ATOM 2062 C CA . ALA D 1 49 ? 48.507 30.472 25.075 1.00 95.84 49 ALA D CA 1
ATOM 2063 C C . ALA D 1 49 ? 48.286 29.136 25.778 1.00 96.35 49 ALA D C 1
ATOM 2064 O O . ALA D 1 49 ? 49.122 28.235 25.702 1.00 96.56 49 ALA D O 1
ATOM 2066 N N . GLY D 1 50 ? 47.153 29.017 26.464 1.00 86.90 50 GLY D N 1
ATOM 2067 C CA . GLY D 1 50 ? 46.798 27.790 27.151 1.00 87.26 50 GLY D CA 1
ATOM 2068 C C . GLY D 1 50 ? 45.637 27.085 26.477 1.00 87.52 50 GLY D C 1
ATOM 2069 O O . GLY D 1 50 ? 45.051 27.608 25.529 1.00 87.47 50 GLY D O 1
ATOM 2070 N N . ASN D 1 51 ? 45.304 25.894 26.965 1.00 98.24 51 ASN D N 1
ATOM 2071 C CA . ASN D 1 51 ? 44.207 25.114 26.404 1.00 98.39 51 ASN D CA 1
ATOM 2072 C C . ASN D 1 51 ? 42.850 25.784 26.599 1.00 98.21 51 ASN D C 1
ATOM 2073 O O . ASN D 1 51 ? 42.558 26.322 27.668 1.00 98.09 51 ASN D O 1
ATOM 2078 N N . GLY D 1 52 ? 42.026 25.749 25.556 1.00 141.47 52 GLY D N 1
ATOM 2079 C CA . GLY D 1 52 ? 40.689 26.310 25.612 1.00 141.29 52 GLY D CA 1
ATOM 2080 C C . GLY D 1 52 ? 40.625 27.792 25.293 1.00 141.16 52 GLY D C 1
ATOM 2081 O O . GLY D 1 52 ? 39.541 28.349 25.121 1.00 141.04 52 GLY D O 1
ATOM 2082 N N . GLU D 1 53 ? 41.786 28.434 25.213 1.00 108.11 53 GLU D N 1
ATOM 2083 C CA . GLU D 1 53 ? 41.845 29.861 24.912 1.00 107.90 53 GLU D CA 1
ATOM 2084 C C . GLU D 1 53 ? 41.641 30.136 23.425 1.00 107.89 53 GLU D C 1
ATOM 2085 O O . GLU D 1 53 ? 42.204 29.447 22.574 1.00 108.01 53 GLU D O 1
ATOM 2091 N N . ILE D 1 54 ? 40.834 31.146 23.120 1.00 74.23 54 ILE D N 1
ATOM 2092 C CA . ILE D 1 54 ? 40.622 31.565 21.740 1.00 74.18 54 ILE D CA 1
ATOM 2093 C C . ILE D 1 54 ? 41.736 32.519 21.325 1.00 73.97 54 ILE D C 1
ATOM 2094 O O . ILE D 1 54 ? 41.943 33.554 21.958 1.00 73.76 54 ILE D O 1
ATOM 2099 N N . VAL D 1 55 ? 42.453 32.168 20.263 1.00 77.10 55 VAL D N 1
ATOM 2100 C CA . VAL D 1 55 ? 43.612 32.948 19.842 1.00 76.72 55 VAL D CA 1
ATOM 2101 C C . VAL D 1 55 ? 43.546 33.376 18.379 1.00 76.56 55 VAL D C 1
ATOM 2102 O O . VAL D 1 55 ? 42.790 32.813 17.587 1.00 76.87 55 VAL D O 1
ATOM 2106 N N . ILE D 1 56 ? 44.346 34.379 18.033 1.00 75.69 56 ILE D N 1
ATOM 2107 C CA . ILE D 1 56 ? 44.470 34.828 16.653 1.00 75.36 56 ILE D CA 1
ATOM 2108 C C . ILE D 1 56 ? 45.703 34.196 16.019 1.00 74.77 56 ILE D C 1
ATOM 2109 O O . ILE D 1 56 ? 46.820 34.376 16.503 1.00 74.12 56 ILE D O 1
ATOM 2114 N N . VAL D 1 57 ? 45.497 33.455 14.936 1.00 67.50 57 VAL D N 1
ATOM 2115 C CA . VAL D 1 57 ? 46.591 32.745 14.286 1.00 66.84 57 VAL D CA 1
ATOM 2116 C C . VAL D 1 57 ? 46.953 33.348 12.933 1.00 65.63 57 VAL D C 1
ATOM 2117 O O . VAL D 1 57 ? 46.111 33.446 12.040 1.00 65.80 57 VAL D O 1
ATOM 2121 N N . SER D 1 58 ? 48.212 33.749 12.789 1.00 59.05 58 SER D N 1
ATOM 2122 C CA . SER D 1 58 ? 48.717 34.254 11.519 1.00 57.32 58 SER D CA 1
ATOM 2123 C C . SER D 1 58 ? 49.431 33.137 10.768 1.00 56.35 58 SER D C 1
ATOM 2124 O O . SER D 1 58 ? 50.189 32.368 11.360 1.00 56.75 58 SER D O 1
ATOM 2127 N N . CYS D 1 59 ? 49.188 33.049 9.465 1.00 83.97 59 CYS D N 1
ATOM 2128 C CA . CYS D 1 59 ? 49.757 31.976 8.657 1.00 82.79 59 CYS D CA 1
ATOM 2129 C C . CYS D 1 59 ? 50.496 32.501 7.430 1.00 80.47 59 CYS D C 1
ATOM 2130 O O . CYS D 1 59 ? 50.244 33.614 6.969 1.00 79.77 59 CYS D O 1
ATOM 2133 N N . GLY D 1 60 ? 51.409 31.689 6.906 1.00 64.63 60 GLY D N 1
ATOM 2134 C CA . GLY D 1 60 ? 52.159 32.045 5.716 1.00 62.82 60 GLY D CA 1
ATOM 2135 C C . GLY D 1 60 ? 53.540 32.591 6.020 1.00 62.89 60 GLY D C 1
ATOM 2136 O O . GLY D 1 60 ? 54.137 32.263 7.046 1.00 64.18 60 GLY D O 1
ATOM 2137 N N . SER D 1 61 ? 54.048 33.427 5.120 1.00 107.01 61 SER D N 1
ATOM 2138 C CA . SER D 1 61 ? 55.365 34.038 5.279 1.00 107.11 61 SER D CA 1
ATOM 2139 C C . SER D 1 61 ? 55.412 34.977 6.481 1.00 107.89 61 SER D C 1
ATOM 2140 O O . SER D 1 61 ? 56.478 35.229 7.044 1.00 108.36 61 SER D O 1
ATOM 2143 N N . SER D 1 62 ? 54.250 35.496 6.864 1.00 101.17 62 SER D N 1
ATOM 2144 C CA . SER D 1 62 ? 54.146 36.416 7.989 1.00 102.14 62 SER D CA 1
ATOM 2145 C C . SER D 1 62 ? 54.514 35.740 9.307 1.00 103.42 62 SER D C 1
ATOM 2146 O O . SER D 1 62 ? 55.003 36.389 10.232 1.00 104.01 62 SER D O 1
ATOM 2149 N N . ALA D 1 63 ? 54.275 34.435 9.386 1.00 75.61 63 ALA D N 1
ATOM 2150 C CA . ALA D 1 63 ? 54.540 33.683 10.608 1.00 77.07 63 ALA D CA 1
ATOM 2151 C C . ALA D 1 63 ? 56.032 33.477 10.856 1.00 77.23 63 ALA D C 1
ATOM 2152 O O . ALA D 1 63 ? 56.441 33.155 11.972 1.00 78.36 63 ALA D O 1
ATOM 2154 N N . ARG D 1 64 ? 56.841 33.662 9.817 1.00 108.50 64 ARG D N 1
ATOM 2155 C CA . ARG D 1 64 ? 58.285 33.499 9.948 1.00 108.86 64 ARG D CA 1
ATOM 2156 C C . ARG D 1 64 ? 58.881 34.603 10.809 1.00 109.02 64 ARG D C 1
ATOM 2157 O O . ARG D 1 64 ? 59.824 34.374 11.565 1.00 109.89 64 ARG D O 1
ATOM 2165 N N . GLN D 1 65 ? 58.314 35.800 10.702 1.00 124.81 65 GLN D N 1
ATOM 2166 C CA . GLN D 1 65 ? 58.832 36.966 11.412 1.00 124.98 65 GLN D CA 1
ATOM 2167 C C . GLN D 1 65 ? 58.541 36.951 12.912 1.00 126.08 65 GLN D C 1
ATOM 2168 O O . GLN D 1 65 ? 58.618 37.985 13.573 1.00 126.24 65 GLN D O 1
ATOM 2174 N N . SER D 1 66 ? 58.209 35.780 13.444 1.00 102.92 66 SER D N 1
ATOM 2175 C CA . SER D 1 66 ? 58.004 35.634 14.876 1.00 104.02 66 SER D CA 1
ATOM 2176 C C . SER D 1 66 ? 59.356 35.600 15.576 1.00 104.48 66 SER D C 1
ATOM 2177 O O . SER D 1 66 ? 60.211 34.775 15.252 1.00 104.71 66 SER D O 1
ATOM 2180 N N . HIS D 1 71 ? 65.046 32.963 9.164 1.00 109.43 71 HIS D N 1
ATOM 2181 C CA . HIS D 1 71 ? 65.148 31.645 8.554 1.00 110.35 71 HIS D CA 1
ATOM 2182 C C . HIS D 1 71 ? 64.291 30.561 9.229 1.00 111.33 71 HIS D C 1
ATOM 2183 O O . HIS D 1 71 ? 64.643 29.386 9.209 1.00 112.76 71 HIS D O 1
ATOM 2185 N N . SER D 1 72 ? 63.160 30.957 9.804 1.00 84.89 72 SER D N 1
ATOM 2186 C CA . SER D 1 72 ? 62.247 30.016 10.432 1.00 85.78 72 SER D CA 1
ATOM 2187 C C . SER D 1 72 ? 61.632 29.158 9.373 1.00 85.86 72 SER D C 1
ATOM 2188 O O . SER D 1 72 ? 61.706 29.465 8.201 1.00 84.83 72 SER D O 1
ATOM 2190 N N . VAL D 1 73 ? 61.014 28.075 9.801 1.00 60.54 73 VAL D N 1
ATOM 2191 C CA . VAL D 1 73 ? 60.284 27.213 8.915 1.00 60.85 73 VAL D CA 1
ATOM 2192 C C . VAL D 1 73 ? 58.842 27.264 9.361 1.00 60.37 73 VAL D C 1
ATOM 2193 O O . VAL D 1 73 ? 58.030 26.455 8.973 1.00 60.85 73 VAL D O 1
ATOM 2196 N N . ILE D 1 74 ? 58.548 28.252 10.185 1.00 74.67 74 ILE D N 1
ATOM 2197 C CA . ILE D 1 74 ? 57.209 28.525 10.689 1.00 74.35 74 ILE D CA 1
ATOM 2198 C C . ILE D 1 74 ? 56.325 29.109 9.592 1.00 72.58 74 ILE D C 1
ATOM 2199 O O . ILE D 1 74 ? 56.715 30.053 8.905 1.00 71.08 74 ILE D O 1
ATOM 2203 N N . ASP D 1 75 ? 55.134 28.543 9.431 1.00 73.66 75 ASP D N 1
ATOM 2204 C CA . ASP D 1 75 ? 54.176 29.043 8.452 1.00 71.98 75 ASP D CA 1
ATOM 2205 C C . ASP D 1 75 ? 52.820 29.276 9.107 1.00 72.63 75 ASP D C 1
ATOM 2206 O O . ASP D 1 75 ? 51.833 29.562 8.431 1.00 71.72 75 ASP D O 1
ATOM 2211 N N . ALA D 1 76 ? 52.789 29.148 10.430 1.00 63.60 76 ALA D N 1
ATOM 2212 C CA . ALA D 1 76 ? 51.577 29.367 11.211 1.00 64.78 76 ALA D CA 1
ATOM 2213 C C . ALA D 1 76 ? 51.935 29.552 12.680 1.00 65.86 76 ALA D C 1
ATOM 2214 O O . ALA D 1 76 ? 52.574 28.690 13.282 1.00 66.81 76 ALA D O 1
ATOM 2216 N N . ALA D 1 77 ? 51.529 30.680 13.255 1.00 70.51 77 ALA D N 1
ATOM 2217 C CA . ALA D 1 77 ? 51.847 30.971 14.649 1.00 71.16 77 ALA D CA 1
ATOM 2218 C C . ALA D 1 77 ? 50.797 31.854 15.317 1.00 71.59 77 ALA D C 1
ATOM 2219 O O . ALA D 1 77 ? 50.192 32.713 14.676 1.00 71.09 77 ALA D O 1
ATOM 2221 N N . VAL D 1 78 ? 50.589 31.633 16.611 1.00 78.57 78 VAL D N 1
ATOM 2222 C CA . VAL D 1 78 ? 49.684 32.462 17.397 1.00 78.92 78 VAL D CA 1
ATOM 2223 C C . VAL D 1 78 ? 50.310 33.828 17.655 1.00 78.03 78 VAL D C 1
ATOM 2224 O O . VAL D 1 78 ? 51.423 33.921 18.173 1.00 77.70 78 VAL D O 1
ATOM 2228 N N . VAL D 1 79 ? 49.594 34.886 17.290 1.00 65.75 79 VAL D N 1
ATOM 2229 C CA . VAL D 1 79 ? 50.114 36.240 17.432 1.00 65.05 79 VAL D CA 1
ATOM 2230 C C . VAL D 1 79 ? 49.260 37.093 18.364 1.00 65.62 79 VAL D C 1
ATOM 2231 O O . VAL D 1 79 ? 49.455 38.304 18.460 1.00 65.27 79 VAL D O 1
ATOM 2235 N N . GLY D 1 80 ? 48.312 36.460 19.048 1.00 77.82 80 GLY D N 1
ATOM 2236 C CA . GLY D 1 80 ? 47.454 37.171 19.978 1.00 78.29 80 GLY D CA 1
ATOM 2237 C C . GLY D 1 80 ? 46.363 36.308 20.582 1.00 79.14 80 GLY D C 1
ATOM 2238 O O . GLY D 1 80 ? 45.909 35.342 19.969 1.00 79.52 80 GLY D O 1
ATOM 2239 N N . ILE D 1 81 ? 45.943 36.662 21.793 1.00 72.83 81 ILE D N 1
ATOM 2240 C CA . ILE D 1 81 ? 44.858 35.961 22.469 1.00 73.42 81 ILE D CA 1
ATOM 2241 C C . ILE D 1 81 ? 43.597 36.819 22.479 1.00 73.62 81 ILE D C 1
ATOM 2242 O O . ILE D 1 81 ? 43.591 37.921 23.029 1.00 73.47 81 ILE D O 1
ATOM 2247 N N . VAL D 1 82 ? 42.534 36.308 21.866 1.00 65.05 82 VAL D N 1
ATOM 2248 C CA . VAL D 1 82 ? 41.285 37.051 21.727 1.00 65.23 82 VAL D CA 1
ATOM 2249 C C . VAL D 1 82 ? 40.635 37.378 23.068 1.00 65.44 82 VAL D C 1
ATOM 2250 O O . VAL D 1 82 ? 40.369 36.487 23.875 1.00 66.44 82 VAL D O 1
ATOM 2254 N N . ASP D 1 83 ? 40.391 38.662 23.301 1.00 114.74 83 ASP D N 1
ATOM 2255 C CA . ASP D 1 83 ? 39.729 39.104 24.519 1.00 114.82 83 ASP D CA 1
ATOM 2256 C C . ASP D 1 83 ? 38.223 39.052 24.323 1.00 115.07 83 ASP D C 1
ATOM 2257 O O . ASP D 1 83 ? 37.494 38.530 25.164 1.00 115.43 83 ASP D O 1
ATOM 2262 N N . THR D 1 84 ? 37.767 39.596 23.201 1.00 105.64 84 THR D N 1
ATOM 2263 C CA . THR D 1 84 ? 36.350 39.604 22.869 1.00 105.80 84 THR D CA 1
ATOM 2264 C C . THR D 1 84 ? 36.150 39.785 21.370 1.00 105.87 84 THR D C 1
ATOM 2265 O O . THR D 1 84 ? 36.933 40.465 20.709 1.00 106.02 84 THR D O 1
ATOM 2269 N N . VAL D 1 85 ? 35.097 39.175 20.840 1.00 84.77 85 VAL D N 1
ATOM 2270 C CA . VAL D 1 85 ? 34.774 39.298 19.425 1.00 84.07 85 VAL D CA 1
ATOM 2271 C C . VAL D 1 85 ? 33.297 39.619 19.253 1.00 85.26 85 VAL D C 1
ATOM 2272 O O . VAL D 1 85 ? 32.438 38.913 19.775 1.00 86.07 85 VAL D O 1
ATOM 2276 N N . GLU D 1 86 ? 33.006 40.690 18.523 1.00 100.01 86 GLU D N 1
ATOM 2277 C CA . GLU D 1 86 ? 31.628 41.120 18.332 1.00 101.17 86 GLU D CA 1
ATOM 2278 C C . GLU D 1 86 ? 31.157 40.962 16.891 1.00 100.56 86 GLU D C 1
ATOM 2279 O O . GLU D 1 86 ? 31.799 41.433 15.956 1.00 99.69 86 GLU D O 1
ATOM 2285 N N . THR D 1 87 ? 30.022 40.293 16.732 1.00 107.57 87 THR D N 1
ATOM 2286 C CA . THR D 1 87 ? 29.406 40.097 15.449 1.00 107.23 87 THR D CA 1
ATOM 2287 C C . THR D 1 87 ? 28.248 41.041 15.434 1.00 108.76 87 THR D C 1
ATOM 2288 O O . THR D 1 87 ? 27.689 41.336 16.468 1.00 110.06 87 THR D O 1
ATOM 2292 N N . VAL D 1 88 ? 27.892 41.537 14.265 1.00 97.37 88 VAL D N 1
ATOM 2293 C CA . VAL D 1 88 ? 26.860 42.540 14.192 1.00 98.70 88 VAL D CA 1
ATOM 2294 C C . VAL D 1 88 ? 26.057 42.455 12.915 1.00 98.74 88 VAL D C 1
ATOM 2295 O O . VAL D 1 88 ? 26.354 41.669 12.031 1.00 97.53 88 VAL D O 1
ATOM 2297 N N . ASN D 1 89 ? 25.009 43.265 12.864 1.00 132.27 89 ASN D N 1
ATOM 2298 C CA . ASN D 1 89 ? 24.174 43.449 11.694 1.00 132.63 89 ASN D CA 1
ATOM 2299 C C . ASN D 1 89 ? 23.708 44.892 11.733 1.00 133.81 89 ASN D C 1
ATOM 2300 O O . ASN D 1 89 ? 23.298 45.367 12.782 1.00 135.11 89 ASN D O 1
ATOM 2305 N N . HIS D 1 90 ? 23.771 45.605 10.627 1.00 128.87 90 HIS D N 1
ATOM 2306 C CA . HIS D 1 90 ? 23.403 47.014 10.651 1.00 129.90 90 HIS D CA 1
ATOM 2307 C C . HIS D 1 90 ? 22.179 47.333 9.808 1.00 131.09 90 HIS D C 1
ATOM 2308 O O . HIS D 1 90 ? 21.893 46.642 8.843 1.00 130.69 90 HIS D O 1
ATOM 2315 N N . HIS D 1 91 ? 21.459 48.379 10.190 1.00 112.29 91 HIS D N 1
ATOM 2316 C CA . HIS D 1 91 ? 20.232 48.790 9.531 1.00 113.74 91 HIS D CA 1
ATOM 2317 C C . HIS D 1 91 ? 19.286 47.604 9.409 1.00 114.45 91 HIS D C 1
ATOM 2318 O O . HIS D 1 91 ? 19.578 46.510 9.892 1.00 113.79 91 HIS D O 1
ATOM 2320 N N . MET E 1 1 ? 42.922 38.921 -4.061 1.00 84.00 1 MET E N 1
ATOM 2321 C CA . MET E 1 1 ? 42.017 39.847 -3.393 1.00 86.76 1 MET E CA 1
ATOM 2322 C C . MET E 1 1 ? 40.573 39.384 -3.540 1.00 89.45 1 MET E C 1
ATOM 2323 O O . MET E 1 1 ? 40.186 38.855 -4.582 1.00 89.73 1 MET E O 1
ATOM 2328 N N . TYR E 1 2 ? 39.779 39.586 -2.494 1.00 65.27 2 TYR E N 1
ATOM 2329 C CA . TYR E 1 2 ? 38.375 39.190 -2.518 1.00 66.38 2 TYR E CA 1
ATOM 2330 C C . TYR E 1 2 ? 37.452 40.266 -1.952 1.00 68.05 2 TYR E C 1
ATOM 2331 O O . TYR E 1 2 ? 37.900 41.205 -1.294 1.00 68.19 2 TYR E O 1
ATOM 2340 N N . LEU E 1 3 ? 36.157 40.115 -2.212 1.00 61.98 3 LEU E N 1
ATOM 2341 C CA . LEU E 1 3 ? 35.154 41.034 -1.691 1.00 62.87 3 LEU E CA 1
ATOM 2342 C C . LEU E 1 3 ? 34.652 40.555 -0.337 1.00 62.10 3 LEU E C 1
ATOM 2343 O O . LEU E 1 3 ? 34.293 39.388 -0.175 1.00 61.21 3 LEU E O 1
ATOM 2348 N N . GLY E 1 4 ? 34.632 41.459 0.636 1.00 75.17 4 GLY E N 1
ATOM 2349 C CA . GLY E 1 4 ? 34.185 41.114 1.972 1.00 74.58 4 GLY E CA 1
ATOM 2350 C C . GLY E 1 4 ? 33.340 42.192 2.619 1.00 74.96 4 GLY E C 1
ATOM 2351 O O . GLY E 1 4 ? 33.348 43.345 2.190 1.00 75.54 4 GLY E O 1
ATOM 2352 N N . LYS E 1 5 ? 32.610 41.809 3.660 1.00 82.29 5 LYS E N 1
ATOM 2353 C CA . LYS E 1 5 ? 31.765 42.741 4.395 1.00 82.52 5 LYS E CA 1
ATOM 2354 C C . LYS E 1 5 ? 32.143 42.738 5.871 1.00 82.08 5 LYS E C 1
ATOM 2355 O O . LYS E 1 5 ? 32.228 41.680 6.494 1.00 81.54 5 LYS E O 1
ATOM 2361 N N . VAL E 1 6 ? 32.376 43.925 6.425 1.00 75.67 6 VAL E N 1
ATOM 2362 C CA . VAL E 1 6 ? 32.761 44.047 7.827 1.00 75.38 6 VAL E CA 1
ATOM 2363 C C . VAL E 1 6 ? 31.632 43.592 8.745 1.00 75.15 6 VAL E C 1
ATOM 2364 O O . VAL E 1 6 ? 30.660 44.315 8.961 1.00 75.34 6 VAL E O 1
ATOM 2366 N N . ILE E 1 7 ? 31.772 42.384 9.281 1.00 92.06 7 ILE E N 1
ATOM 2367 C CA . ILE E 1 7 ? 30.758 41.805 10.152 1.00 91.78 7 ILE E CA 1
ATOM 2368 C C . ILE E 1 7 ? 30.909 42.321 11.579 1.00 91.80 7 ILE E C 1
ATOM 2369 O O . ILE E 1 7 ? 29.923 42.646 12.242 1.00 91.87 7 ILE E O 1
ATOM 2374 N N . GLY E 1 8 ? 32.151 42.407 12.043 1.00 71.42 8 GLY E N 1
ATOM 2375 C CA . GLY E 1 8 ? 32.423 42.853 13.396 1.00 71.43 8 GLY E CA 1
ATOM 2376 C C . GLY E 1 8 ? 33.876 43.207 13.643 1.00 71.42 8 GLY E C 1
ATOM 2377 O O . GLY E 1 8 ? 34.611 43.551 12.717 1.00 71.54 8 GLY E O 1
ATOM 2378 N N . THR E 1 9 ? 34.288 43.122 14.904 1.00 90.22 9 THR E N 1
ATOM 2379 C CA . THR E 1 9 ? 35.643 43.491 15.298 1.00 90.10 9 THR E CA 1
ATOM 2380 C C . THR E 1 9 ? 36.196 42.554 16.368 1.00 89.92 9 THR E C 1
ATOM 2381 O O . THR E 1 9 ? 35.448 42.006 17.177 1.00 89.93 9 THR E O 1
ATOM 2385 N N . VAL E 1 10 ? 37.513 42.373 16.361 1.00 64.29 10 VAL E N 1
ATOM 2386 C CA . VAL E 1 10 ? 38.176 41.503 17.325 1.00 64.10 10 VAL E CA 1
ATOM 2387 C C . VAL E 1 10 ? 39.083 42.312 18.246 1.00 63.84 10 VAL E C 1
ATOM 2388 O O . VAL E 1 10 ? 39.850 43.159 17.788 1.00 63.59 10 VAL E O 1
ATOM 2392 N N . VAL E 1 11 ? 38.989 42.047 19.545 1.00 92.69 11 VAL E N 1
ATOM 2393 C CA . VAL E 1 11 ? 39.830 42.726 20.521 1.00 92.42 11 VAL E CA 1
ATOM 2394 C C . VAL E 1 11 ? 40.826 41.754 21.142 1.00 92.19 11 VAL E C 1
ATOM 2395 O O . VAL E 1 11 ? 40.469 40.635 21.514 1.00 92.38 11 VAL E O 1
ATOM 2399 N N . SER E 1 12 ? 42.078 42.187 21.249 1.00 88.20 12 SER E N 1
ATOM 2400 C CA . SER E 1 12 ? 43.125 41.363 21.840 1.00 87.95 12 SER E CA 1
ATOM 2401 C C . SER E 1 12 ? 44.186 42.233 22.505 1.00 87.56 12 SER E C 1
ATOM 2402 O O . SER E 1 12 ? 44.770 43.111 21.869 1.00 87.21 12 SER E O 1
ATOM 2405 N N . THR E 1 13 ? 44.431 41.984 23.787 1.00 102.92 13 THR E N 1
ATOM 2406 C CA . THR E 1 13 ? 45.420 42.748 24.536 1.00 102.60 13 THR E CA 1
ATOM 2407 C C . THR E 1 13 ? 46.814 42.144 24.401 1.00 102.16 13 THR E C 1
ATOM 2408 O O . THR E 1 13 ? 47.771 42.837 24.057 1.00 101.74 13 THR E O 1
ATOM 2412 N N . SER E 1 14 ? 46.919 40.847 24.673 1.00 102.13 14 SER E N 1
ATOM 2413 C CA . SER E 1 14 ? 48.195 40.146 24.594 1.00 101.81 14 SER E CA 1
ATOM 2414 C C . SER E 1 14 ? 48.509 39.718 23.165 1.00 101.50 14 SER E C 1
ATOM 2415 O O . SER E 1 14 ? 48.406 38.539 22.827 1.00 101.68 14 SER E O 1
ATOM 2418 N N . LYS E 1 15 ? 48.894 40.677 22.329 1.00 97.51 15 LYS E N 1
ATOM 2419 C CA . LYS E 1 15 ? 49.186 40.386 20.930 1.00 97.09 15 LYS E CA 1
ATOM 2420 C C . LYS E 1 15 ? 50.615 40.772 20.555 1.00 96.31 15 LYS E C 1
ATOM 2421 O O . LYS E 1 15 ? 51.347 41.345 21.363 1.00 96.25 15 LYS E O 1
ATOM 2427 N N . ASN E 1 16 ? 50.921 40.433 19.333 1.00 94.25 16 ASN E N 1
ATOM 2428 C CA . ASN E 1 16 ? 52.265 40.672 18.819 1.00 93.10 16 ASN E CA 1
ATOM 2429 C C . ASN E 1 16 ? 52.580 42.159 18.674 1.00 92.71 16 ASN E C 1
ATOM 2430 O O . ASN E 1 16 ? 51.700 42.967 18.376 1.00 92.95 16 ASN E O 1
ATO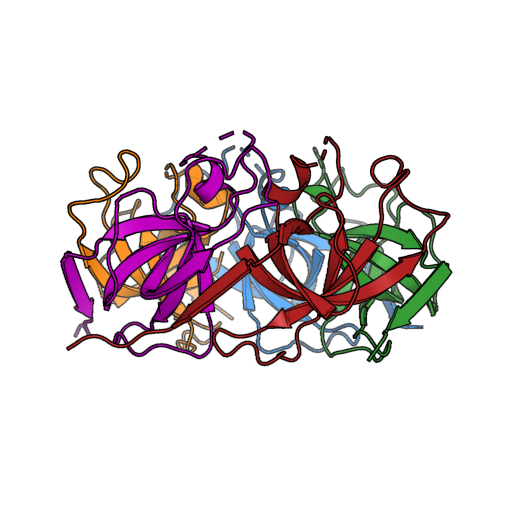M 2435 N N . GLU E 1 17 ? 53.813 42.691 18.860 1.00 146.30 17 GLU E N 1
ATOM 2436 C CA . GLU E 1 17 ? 54.183 44.102 18.754 1.00 146.18 17 GLU E CA 1
ATOM 2437 C C . GLU E 1 17 ? 53.889 44.692 17.375 1.00 145.76 17 GLU E C 1
ATOM 2438 O O . GLU E 1 17 ? 53.666 45.895 17.243 1.00 145.99 17 GLU E O 1
ATOM 2444 N N . SER E 1 18 ? 53.895 43.845 16.350 1.00 74.18 18 SER E N 1
ATOM 2445 C CA . SER E 1 18 ? 53.612 44.293 14.991 1.00 73.73 18 SER E CA 1
ATOM 2446 C C . SER E 1 18 ? 52.128 44.595 14.801 1.00 74.42 18 SER E C 1
ATOM 2447 O O . SER E 1 18 ? 51.734 45.233 13.824 1.00 74.34 18 SER E O 1
ATOM 2450 N N . LEU E 1 19 ? 51.309 44.133 15.741 1.00 91.72 19 LEU E N 1
ATOM 2451 C CA . LEU E 1 19 ? 49.870 44.358 15.682 1.00 92.55 19 LEU E CA 1
ATOM 2452 C C . LEU E 1 19 ? 49.468 45.548 16.547 1.00 93.21 19 LEU E C 1
ATOM 2453 O O . LEU E 1 19 ? 48.281 45.798 16.759 1.00 93.95 19 LEU E O 1
ATOM 2458 N N . SER E 1 20 ? 50.464 46.274 17.045 1.00 118.28 20 SER E N 1
ATOM 2459 C CA . SER E 1 20 ? 50.217 47.427 17.903 1.00 118.83 20 SER E CA 1
ATOM 2460 C C . SER E 1 20 ? 49.533 48.551 17.133 1.00 119.22 20 SER E C 1
ATOM 2461 O O . SER E 1 20 ? 49.993 48.958 16.066 1.00 118.86 20 SER E O 1
ATOM 2464 N N . GLY E 1 21 ? 48.432 49.048 17.686 1.00 135.84 21 GLY E N 1
ATOM 2465 C CA . GLY E 1 21 ? 47.681 50.123 17.067 1.00 136.36 21 GLY E CA 1
ATOM 2466 C C . GLY E 1 21 ? 47.005 49.694 15.779 1.00 136.44 21 GLY E C 1
ATOM 2467 O O . GLY E 1 21 ? 46.958 50.451 14.810 1.00 136.59 21 GLY E O 1
ATOM 2468 N N . THR E 1 22 ? 46.491 48.469 15.764 1.00 69.41 22 THR E N 1
ATOM 2469 C CA . THR E 1 22 ? 45.789 47.954 14.595 1.00 69.58 22 THR E CA 1
ATOM 2470 C C . THR E 1 22 ? 44.370 47.530 14.958 1.00 70.35 22 THR E C 1
ATOM 2471 O O . THR E 1 22 ? 44.142 46.928 16.007 1.00 70.45 22 THR E O 1
ATOM 2475 N N . LYS E 1 23 ? 43.419 47.846 14.085 1.00 101.28 23 LYS E N 1
ATOM 2476 C CA . LYS E 1 23 ? 42.030 47.450 14.290 1.00 101.96 23 LYS E CA 1
ATOM 2477 C C . LYS E 1 23 ? 41.725 46.142 13.567 1.00 102.06 23 LYS E C 1
ATOM 2478 O O . LYS E 1 23 ? 41.754 46.080 12.338 1.00 102.10 23 LYS E O 1
ATOM 2484 N N . LEU E 1 24 ? 41.433 45.098 14.335 1.00 68.73 24 LEU E N 1
ATOM 2485 C CA . LEU E 1 24 ? 41.159 43.784 13.765 1.00 68.85 24 LEU E CA 1
ATOM 2486 C C . LEU E 1 24 ? 39.666 43.586 13.533 1.00 69.52 24 LEU E C 1
ATOM 2487 O O . LEU E 1 24 ? 38.883 43.522 14.481 1.00 69.74 24 LEU E O 1
ATOM 2492 N N . LEU E 1 25 ? 39.278 43.489 12.265 1.00 62.50 25 LEU E N 1
ATOM 2493 C CA . LEU E 1 25 ? 37.874 43.343 11.896 1.00 62.98 25 LEU E CA 1
ATOM 2494 C C . LEU E 1 25 ? 37.526 41.917 11.480 1.00 63.05 25 LEU E C 1
ATOM 2495 O O . LEU E 1 25 ? 38.373 41.182 10.972 1.00 62.89 25 LEU E O 1
ATOM 2500 N N . VAL E 1 26 ? 36.271 41.535 11.696 1.00 68.82 26 VAL E N 1
ATOM 2501 C CA . VAL E 1 26 ? 35.763 40.262 11.203 1.00 68.68 26 VAL E CA 1
ATOM 2502 C C . VAL E 1 26 ? 35.118 40.469 9.840 1.00 68.80 26 VAL E C 1
ATOM 2503 O O . VAL E 1 26 ? 34.078 41.117 9.728 1.00 68.91 26 VAL E O 1
ATOM 2507 N N . VAL E 1 27 ? 35.739 39.918 8.804 1.00 76.78 27 VAL E N 1
ATOM 2508 C CA . VAL E 1 27 ? 35.244 40.095 7.445 1.00 76.86 27 VAL E CA 1
ATOM 2509 C C . VAL E 1 27 ? 34.794 38.778 6.823 1.00 76.18 27 VAL E C 1
ATOM 2510 O O . VAL E 1 27 ? 35.568 37.824 6.731 1.00 75.59 27 VAL E O 1
ATOM 2514 N N . ALA E 1 28 ? 33.536 38.735 6.397 1.00 92.85 28 ALA E N 1
ATOM 2515 C CA . ALA E 1 28 ? 32.994 37.560 5.731 1.00 92.00 28 ALA E CA 1
ATOM 2516 C C . ALA E 1 28 ? 33.141 37.710 4.223 1.00 92.12 28 ALA E C 1
ATOM 2517 O O . ALA E 1 28 ? 32.746 38.726 3.651 1.00 93.10 28 ALA E O 1
ATOM 2519 N N . ARG E 1 29 ? 33.714 36.695 3.585 1.00 67.67 29 ARG E N 1
ATOM 2520 C CA . ARG E 1 29 ? 33.961 36.734 2.149 1.00 67.75 29 ARG E CA 1
ATOM 2521 C C . ARG E 1 29 ? 32.648 36.721 1.374 1.00 68.33 29 ARG E C 1
ATOM 2522 O O . ARG E 1 29 ? 31.748 35.939 1.674 1.00 67.67 29 ARG E O 1
ATOM 2530 N N . LEU E 1 30 ? 32.534 37.607 0.390 1.00 60.61 30 LEU E N 1
ATOM 2531 C CA . LEU E 1 30 ? 31.325 37.689 -0.421 1.00 61.60 30 LEU E CA 1
ATOM 2532 C C . LEU E 1 30 ? 31.537 37.077 -1.801 1.00 61.97 30 LEU E C 1
ATOM 2533 O O . LEU E 1 30 ? 32.670 36.926 -2.258 1.00 61.72 30 LEU E O 1
ATOM 2538 N N . THR E 1 31 ? 30.437 36.729 -2.461 1.00 80.39 31 THR E N 1
ATOM 2539 C CA . THR E 1 31 ? 30.483 36.268 -3.843 1.00 81.27 31 THR E CA 1
ATOM 2540 C C . THR E 1 31 ? 30.351 37.460 -4.783 1.00 83.73 31 THR E C 1
ATOM 2541 O O . THR E 1 31 ? 30.358 38.609 -4.342 1.00 84.29 31 THR E O 1
ATOM 2545 N N . GLU E 1 32 ? 30.232 37.185 -6.078 1.00 91.30 32 GLU E N 1
ATOM 2546 C CA . GLU E 1 32 ? 30.046 38.246 -7.060 1.00 93.36 32 GLU E CA 1
ATOM 2547 C C . GLU E 1 32 ? 28.666 38.879 -6.904 1.00 93.59 32 GLU E C 1
ATOM 2548 O O . GLU E 1 32 ? 28.462 40.043 -7.250 1.00 94.55 32 GLU E O 1
ATOM 2554 N N . LYS E 1 33 ? 27.723 38.103 -6.378 1.00 132.82 33 LYS E N 1
ATOM 2555 C CA . LYS E 1 33 ? 26.373 38.588 -6.121 1.00 132.97 33 LYS E CA 1
ATOM 2556 C C . LYS E 1 33 ? 26.276 39.205 -4.728 1.00 132.20 33 LYS E C 1
ATOM 2557 O O . LYS E 1 33 ? 25.182 39.473 -4.231 1.00 132.09 33 LYS E O 1
ATOM 2563 N N . LEU E 1 34 ? 27.435 39.413 -4.106 1.00 102.50 34 LEU E N 1
ATOM 2564 C CA . LEU E 1 34 ? 27.542 40.009 -2.772 1.00 101.68 34 LEU E CA 1
ATOM 2565 C C . LEU E 1 34 ? 26.840 39.211 -1.672 1.00 100.36 34 LEU E C 1
ATOM 2566 O O . LEU E 1 34 ? 26.489 39.758 -0.627 1.00 99.99 34 LEU E O 1
ATOM 2571 N N . ILE E 1 35 ? 26.642 37.918 -1.910 1.00 98.91 35 ILE E N 1
ATOM 2572 C CA . ILE E 1 35 ? 26.111 37.028 -0.884 1.00 97.59 35 ILE E CA 1
ATOM 2573 C C . ILE E 1 35 ? 27.266 36.351 -0.154 1.00 96.08 35 ILE E C 1
ATOM 2574 O O . ILE E 1 35 ? 28.095 35.691 -0.779 1.00 95.54 35 ILE E O 1
ATOM 2579 N N . PRO E 1 36 ? 27.323 36.517 1.176 1.00 75.44 36 PRO E N 1
ATOM 2580 C CA . PRO E 1 36 ? 28.431 35.981 1.975 1.00 74.18 36 PRO E CA 1
ATOM 2581 C C . PRO E 1 36 ? 28.451 34.457 2.030 1.00 72.72 36 PRO E C 1
ATOM 2582 O O . PRO E 1 36 ? 27.455 33.837 2.405 1.00 72.49 36 PRO E O 1
ATOM 2586 N N . ASP E 1 37 ? 29.582 33.865 1.657 1.00 95.78 37 ASP E N 1
ATOM 2587 C CA . ASP E 1 37 ? 29.772 32.426 1.795 1.00 94.15 37 ASP E CA 1
ATOM 2588 C C . ASP E 1 37 ? 30.318 32.109 3.185 1.00 93.42 37 ASP E C 1
ATOM 2589 O O . ASP E 1 37 ? 30.726 33.013 3.914 1.00 94.16 37 ASP E O 1
ATOM 2594 N N . GLY E 1 38 ? 30.309 30.830 3.548 1.00 113.37 38 GLY E N 1
ATOM 2595 C CA . GLY E 1 38 ? 30.725 30.386 4.870 1.00 113.07 38 GLY E CA 1
ATOM 2596 C C . GLY E 1 38 ? 32.074 30.889 5.359 1.00 113.13 38 GLY E C 1
ATOM 2597 O O . GLY E 1 38 ? 32.307 30.970 6.565 1.00 113.73 38 GLY E O 1
ATOM 2598 N N . SER E 1 39 ? 32.964 31.218 4.427 1.00 94.29 39 SER E N 1
ATOM 2599 C CA . SER E 1 39 ? 34.305 31.684 4.773 1.00 94.37 39 SER E CA 1
ATOM 2600 C C . SER E 1 39 ? 34.269 33.012 5.528 1.00 96.24 39 SER E C 1
ATOM 2601 O O . SER E 1 39 ? 33.504 33.913 5.188 1.00 97.20 39 SER E O 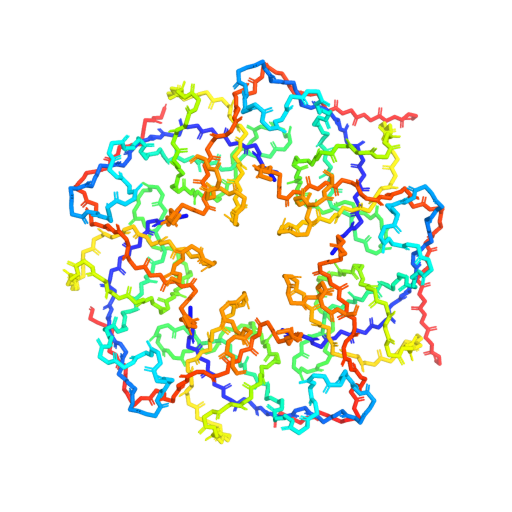1
ATOM 2604 N N . THR E 1 40 ? 35.109 33.119 6.553 1.00 60.31 40 THR E N 1
ATOM 2605 C CA . THR E 1 40 ? 35.270 34.353 7.311 1.00 61.97 40 THR E CA 1
ATOM 2606 C C . THR E 1 40 ? 36.733 34.481 7.717 1.00 62.42 40 THR E C 1
ATOM 2607 O O . THR E 1 40 ? 37.416 33.475 7.912 1.00 61.71 40 THR E O 1
ATOM 2611 N N . GLN E 1 41 ? 37.216 35.714 7.839 1.00 79.65 41 GLN E N 1
ATOM 2612 C CA . GLN E 1 41 ? 38.623 35.949 8.138 1.00 79.98 41 GLN E CA 1
ATOM 2613 C C . GLN E 1 41 ? 38.816 37.189 9.004 1.00 80.87 41 GLN E C 1
ATOM 2614 O O . GLN E 1 41 ? 38.056 38.153 8.909 1.00 81.32 41 GLN E O 1
ATOM 2620 N N . VAL E 1 42 ? 39.844 37.156 9.847 1.00 72.17 42 VAL E N 1
ATOM 2621 C CA . VAL E 1 42 ? 40.210 38.308 10.660 1.00 72.43 42 VAL E CA 1
ATOM 2622 C C . VAL E 1 42 ? 41.265 39.131 9.932 1.00 71.70 42 VAL E C 1
ATOM 2623 O O . VAL E 1 42 ? 42.402 38.691 9.771 1.00 70.72 42 VAL E O 1
ATOM 2627 N N . VAL E 1 43 ? 40.883 40.322 9.483 1.00 73.04 43 VAL E N 1
ATOM 2628 C CA . VAL E 1 43 ? 41.788 41.163 8.709 1.00 72.20 43 VAL E CA 1
ATOM 2629 C C . VAL E 1 43 ? 42.091 42.485 9.411 1.00 72.32 43 VAL E C 1
ATOM 2630 O O . VAL E 1 43 ? 41.330 42.937 10.267 1.00 72.86 43 VAL E O 1
ATOM 2634 N N . VAL E 1 44 ? 43.216 43.094 9.048 1.00 87.64 44 VAL E N 1
ATOM 2635 C CA . VAL E 1 44 ? 43.625 44.366 9.631 1.00 87.49 44 VAL E CA 1
ATOM 2636 C C . VAL E 1 44 ? 43.075 45.547 8.836 1.00 88.08 44 VAL E C 1
ATOM 2637 O O . VAL E 1 44 ? 43.255 45.628 7.622 1.00 87.78 44 VAL E O 1
ATOM 2641 N N . ASP E 1 45 ? 42.406 46.462 9.530 1.00 90.53 45 ASP E N 1
ATOM 2642 C CA . ASP E 1 45 ? 41.862 47.656 8.895 1.00 91.06 45 ASP E CA 1
ATOM 2643 C C . ASP E 1 45 ? 42.953 48.708 8.723 1.00 90.56 45 ASP E C 1
ATOM 2644 O O . ASP E 1 45 ? 43.675 49.023 9.669 1.00 90.13 45 ASP E O 1
ATOM 2649 N N . THR E 1 46 ? 43.072 49.248 7.515 1.00 93.42 46 THR E N 1
ATOM 2650 C CA . THR E 1 46 ? 44.095 50.248 7.227 1.00 93.09 46 THR E CA 1
ATOM 2651 C C . THR E 1 46 ? 43.497 51.533 6.661 1.00 93.71 46 THR E C 1
ATOM 2652 O O . THR E 1 46 ? 43.986 52.628 6.936 1.00 93.86 46 THR E O 1
ATOM 2656 N N . VAL E 1 47 ? 42.438 51.394 5.870 1.00 99.26 47 VAL E N 1
ATOM 2657 C CA . VAL E 1 47 ? 41.793 52.544 5.245 1.00 99.82 47 VAL E CA 1
ATOM 2658 C C . VAL E 1 47 ? 40.727 53.152 6.151 1.00 100.49 47 VAL E C 1
ATOM 2659 O O . VAL E 1 47 ? 40.224 54.244 5.886 1.00 100.91 47 VAL E O 1
ATOM 2663 N N . GLY E 1 48 ? 40.386 52.438 7.218 1.00 92.71 48 GLY E N 1
ATOM 2664 C CA . GLY E 1 48 ? 39.368 52.893 8.147 1.00 93.11 48 GLY E CA 1
ATOM 2665 C C . GLY E 1 48 ? 37.971 52.526 7.685 1.00 93.61 48 GLY E C 1
ATOM 2666 O O . GLY E 1 48 ? 37.234 53.369 7.175 1.00 94.02 48 GLY E O 1
ATOM 2667 N N . ALA E 1 49 ? 37.609 51.260 7.864 1.00 89.42 49 ALA E N 1
ATOM 2668 C CA . ALA E 1 49 ? 36.308 50.763 7.432 1.00 89.87 49 ALA E CA 1
ATOM 2669 C C . ALA E 1 49 ? 35.350 50.588 8.607 1.00 89.94 49 ALA E C 1
ATOM 2670 O O . ALA E 1 49 ? 35.773 50.312 9.730 1.00 89.64 49 ALA E O 1
ATOM 2672 N N . GLY E 1 50 ? 34.059 50.752 8.340 1.00 91.68 50 GLY E N 1
ATOM 2673 C CA . GLY E 1 50 ? 33.041 50.581 9.360 1.00 91.67 50 GLY E CA 1
ATOM 2674 C C . GLY E 1 50 ? 32.213 49.332 9.129 1.00 91.73 50 GLY E C 1
ATOM 2675 O O . GLY E 1 50 ? 32.367 48.657 8.111 1.00 91.87 50 GLY E O 1
ATOM 2676 N N . ASN E 1 51 ? 31.331 49.026 10.075 1.00 91.29 51 ASN E N 1
ATOM 2677 C CA . ASN E 1 51 ? 30.481 47.843 9.981 1.00 91.24 51 ASN E CA 1
ATOM 2678 C C . ASN E 1 51 ? 29.485 47.913 8.826 1.00 91.61 51 ASN E C 1
ATOM 2679 O O . ASN E 1 51 ? 28.874 48.953 8.579 1.00 91.91 51 ASN E O 1
ATOM 2684 N N . GLY E 1 52 ? 29.331 46.795 8.123 1.00 95.36 52 GLY E N 1
ATOM 2685 C CA . GLY E 1 52 ? 28.387 46.694 7.025 1.00 95.74 52 GLY E CA 1
ATOM 2686 C C . GLY E 1 52 ? 28.937 47.165 5.692 1.00 96.19 52 GLY E C 1
ATOM 2687 O O . GLY E 1 52 ? 28.319 46.952 4.648 1.00 96.60 52 GLY E O 1
ATOM 2688 N N . GLU E 1 53 ? 30.101 47.805 5.723 1.00 102.53 53 GLU E N 1
ATOM 2689 C CA . GLU E 1 53 ? 30.732 48.302 4.504 1.00 102.88 53 GLU E CA 1
ATOM 2690 C C . GLU E 1 53 ? 31.429 47.185 3.733 1.00 102.85 53 GLU E C 1
ATOM 2691 O O . GLU E 1 53 ? 32.105 46.340 4.321 1.00 102.40 53 GLU E O 1
ATOM 2697 N N . ILE E 1 54 ? 31.261 47.187 2.415 1.00 84.82 54 ILE E N 1
ATOM 2698 C CA . ILE E 1 54 ? 31.929 46.215 1.557 1.00 84.87 54 ILE E CA 1
ATOM 2699 C C . ILE E 1 54 ? 33.344 46.682 1.234 1.00 84.69 54 ILE E C 1
ATOM 2700 O O . ILE E 1 54 ? 33.540 47.774 0.703 1.00 84.90 54 ILE E O 1
ATOM 2705 N N . VAL E 1 55 ? 34.329 45.851 1.561 1.00 72.27 55 VAL E N 1
ATOM 2706 C CA . VAL E 1 55 ? 35.728 46.228 1.392 1.00 71.82 55 VAL E CA 1
ATOM 2707 C C . VAL E 1 55 ? 36.515 45.212 0.569 1.00 71.58 55 VAL E C 1
ATOM 2708 O O . VAL E 1 55 ? 36.097 44.064 0.411 1.00 71.72 55 VAL E O 1
ATOM 2712 N N . ILE E 1 56 ? 37.658 45.648 0.049 1.00 91.21 56 ILE E N 1
ATOM 2713 C CA . ILE E 1 56 ? 38.562 44.769 -0.682 1.00 90.51 56 ILE E CA 1
ATOM 2714 C C . ILE E 1 56 ? 39.682 44.285 0.231 1.00 89.01 56 ILE E C 1
ATOM 2715 O O . ILE E 1 56 ? 40.424 45.090 0.795 1.00 88.13 56 ILE E O 1
ATOM 2720 N N . VAL E 1 57 ? 39.802 42.970 0.375 1.00 57.29 57 VAL E N 1
ATOM 2721 C CA . VAL E 1 57 ? 40.794 42.395 1.275 1.00 55.66 57 VAL E CA 1
ATOM 2722 C C . VAL E 1 57 ? 41.932 41.699 0.535 1.00 53.52 57 VAL E C 1
ATOM 2723 O O . VAL E 1 57 ? 41.706 40.772 -0.243 1.00 53.46 57 VAL E O 1
ATOM 2727 N N . SER E 1 58 ? 43.156 42.146 0.796 1.00 66.62 58 SER E N 1
ATOM 2728 C CA . SER E 1 58 ? 44.344 41.516 0.234 1.00 64.04 58 SER E CA 1
ATOM 2729 C C . SER E 1 58 ? 44.963 40.581 1.267 1.00 62.72 58 SER E C 1
ATOM 2730 O O . SER E 1 58 ? 45.061 40.926 2.445 1.00 63.38 58 SER E O 1
ATOM 2733 N N . CYS E 1 59 ? 45.373 39.396 0.827 1.00 91.56 59 CYS E N 1
ATOM 2734 C CA . CYS E 1 59 ? 45.913 38.395 1.740 1.00 90.46 59 CYS E CA 1
ATOM 2735 C C . CYS E 1 59 ? 47.280 37.884 1.298 1.00 88.09 59 CYS E C 1
ATOM 2736 O O . CYS E 1 59 ? 47.635 37.964 0.122 1.00 87.21 59 CYS E O 1
ATOM 2739 N N . GLY E 1 60 ? 48.042 37.357 2.251 1.00 66.97 60 GLY E N 1
ATOM 2740 C CA . GLY E 1 60 ? 49.352 36.801 1.968 1.00 65.37 60 GLY E CA 1
ATOM 2741 C C . GLY E 1 60 ? 50.480 37.765 2.278 1.00 65.34 60 GLY E C 1
ATOM 2742 O O . GLY E 1 60 ? 50.345 38.639 3.134 1.00 66.45 60 GLY E O 1
ATOM 2743 N N . SER E 1 61 ? 51.599 37.601 1.579 1.00 112.15 61 SER E N 1
ATOM 2744 C CA . SER E 1 61 ? 52.763 38.462 1.767 1.00 112.18 61 SER E CA 1
ATOM 2745 C C . SER E 1 61 ? 52.478 39.901 1.346 1.00 112.70 61 SER E C 1
ATOM 2746 O O . SER E 1 61 ? 53.114 40.837 1.830 1.00 113.11 61 SER E O 1
ATOM 2749 N N . SER E 1 62 ? 51.522 40.068 0.437 1.00 118.83 62 SER E N 1
ATOM 2750 C CA . SER E 1 62 ? 51.154 41.388 -0.061 1.00 119.69 62 SER E CA 1
ATOM 2751 C C . SER E 1 62 ? 50.535 42.252 1.035 1.00 121.09 62 SER E C 1
ATOM 2752 O O . SER E 1 62 ? 50.664 43.476 1.021 1.00 121.84 62 SER E O 1
ATOM 2755 N N . ALA E 1 63 ? 49.863 41.606 1.982 1.00 62.31 63 ALA E N 1
ATOM 2756 C CA . ALA E 1 63 ? 49.193 42.313 3.068 1.00 63.96 63 ALA E CA 1
ATOM 2757 C C . ALA E 1 63 ? 50.178 42.867 4.095 1.00 64.04 63 ALA E C 1
ATOM 2758 O O . ALA E 1 63 ? 49.829 43.737 4.893 1.00 65.37 63 ALA E O 1
ATOM 2760 N N . ARG E 1 64 ? 51.406 42.359 4.071 1.00 108.88 64 ARG E N 1
ATOM 2761 C CA . ARG E 1 64 ? 52.430 42.793 5.015 1.00 109.02 64 ARG E CA 1
ATOM 2762 C C . ARG E 1 64 ? 52.871 44.230 4.767 1.00 109.41 64 ARG E C 1
ATOM 2763 O O . ARG E 1 64 ? 53.163 44.969 5.707 1.00 110.22 64 ARG E O 1
ATOM 2771 N N . GLN E 1 65 ? 52.909 44.626 3.499 1.00 148.93 65 GLN E N 1
ATOM 2772 C CA . GLN E 1 65 ? 53.387 45.956 3.126 1.00 149.33 65 GLN E CA 1
ATOM 2773 C C . GLN E 1 65 ? 52.394 47.075 3.443 1.00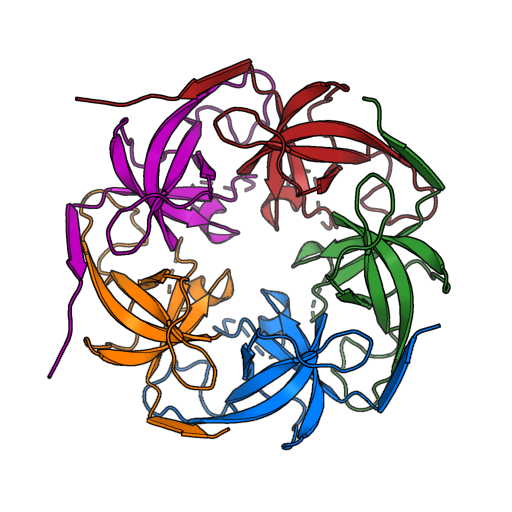 150.88 65 GLN E C 1
ATOM 2774 O O . GLN E 1 65 ? 52.508 48.180 2.915 1.00 151.38 65 GLN E O 1
ATOM 2780 N N . SER E 1 66 ? 51.424 46.784 4.304 1.00 96.78 66 SER E N 1
ATOM 2781 C CA . SER E 1 66 ? 50.469 47.788 4.753 1.00 98.48 66 SER E CA 1
ATOM 2782 C C . SER E 1 66 ? 51.106 48.698 5.797 1.00 99.12 66 SER E C 1
ATOM 2783 O O . SER E 1 66 ? 51.634 48.226 6.804 1.00 98.85 66 SER E O 1
ATOM 2786 N N . HIS E 1 71 ? 57.990 43.892 8.616 1.00 97.65 71 HIS E N 1
ATOM 2787 C CA . HIS E 1 71 ? 58.263 42.844 9.581 1.00 97.94 71 HIS E CA 1
ATOM 2788 C C . HIS E 1 71 ? 56.988 42.411 10.276 1.00 98.52 71 HIS E C 1
ATOM 2789 O O . HIS E 1 71 ? 57.025 41.752 11.308 1.00 99.07 71 HIS E O 1
ATOM 2791 N N . SER E 1 72 ? 55.863 42.782 9.676 1.00 76.06 72 SER E N 1
ATOM 2792 C CA . SER E 1 72 ? 54.549 42.474 10.202 1.00 76.80 72 SER E CA 1
ATOM 2793 C C . SER E 1 72 ? 54.310 41.000 10.287 1.00 76.67 72 SER E C 1
ATOM 2794 O O . SER E 1 72 ? 55.056 40.208 9.760 1.00 75.90 72 SER E O 1
ATOM 2796 N N . VAL E 1 73 ? 53.232 40.641 10.950 1.00 71.76 73 VAL E N 1
ATOM 2797 C CA . VAL E 1 73 ? 52.785 39.278 10.994 1.00 71.94 73 VAL E CA 1
ATOM 2798 C C . VAL E 1 73 ? 51.382 39.319 10.452 1.00 72.41 73 VAL E C 1
ATOM 2799 O O . VAL E 1 73 ? 50.582 38.444 10.698 1.00 73.19 73 VAL E O 1
ATOM 2802 N N . ILE E 1 74 ? 51.103 40.371 9.709 1.00 63.54 74 ILE E N 1
ATOM 2803 C CA . ILE E 1 74 ? 49.836 40.530 9.006 1.00 64.07 74 ILE E CA 1
ATOM 2804 C C . ILE E 1 74 ? 49.815 39.689 7.733 1.00 62.81 74 ILE E C 1
ATOM 2805 O O . ILE E 1 74 ? 50.758 39.719 6.944 1.00 61.36 74 ILE E O 1
ATOM 2810 N N . ASP E 1 75 ? 48.737 38.935 7.538 1.00 84.12 75 ASP E N 1
ATOM 2811 C CA . ASP E 1 75 ? 48.582 38.122 6.337 1.00 82.84 75 ASP E CA 1
ATOM 2812 C C . ASP E 1 75 ? 47.243 38.381 5.653 1.00 83.70 75 ASP E C 1
ATOM 2813 O O . ASP E 1 75 ? 46.870 37.682 4.711 1.00 82.93 75 ASP E O 1
ATOM 2818 N N . ALA E 1 76 ? 46.529 39.390 6.141 1.00 58.18 76 ALA E N 1
ATOM 2819 C CA . ALA E 1 76 ? 45.239 39.780 5.583 1.00 59.54 76 ALA E CA 1
ATOM 2820 C C . ALA E 1 76 ? 44.873 41.181 6.057 1.00 60.98 76 ALA E C 1
ATOM 2821 O O . ALA E 1 76 ? 44.817 41.441 7.259 1.00 62.00 76 ALA E O 1
ATOM 2823 N N . ALA E 1 77 ? 44.627 42.084 5.113 1.00 56.74 77 ALA E N 1
ATOM 2824 C CA . ALA E 1 77 ? 44.307 43.465 5.457 1.00 57.98 77 ALA E CA 1
ATOM 2825 C C . ALA E 1 77 ? 43.406 44.136 4.424 1.00 58.94 77 ALA E C 1
ATOM 2826 O O . ALA E 1 77 ? 43.484 43.843 3.231 1.00 58.26 77 ALA E O 1
ATOM 2828 N N . VAL E 1 78 ? 42.552 45.039 4.897 1.00 63.20 78 VAL E N 1
ATOM 2829 C CA . VAL E 1 78 ? 41.692 45.822 4.018 1.00 64.15 78 VAL E CA 1
ATOM 2830 C C . VAL E 1 78 ? 42.511 46.868 3.271 1.00 63.38 78 VAL E C 1
ATOM 2831 O O . VAL E 1 78 ? 43.215 47.670 3.884 1.00 63.10 78 VAL E O 1
ATOM 2835 N N . VAL E 1 79 ? 42.416 46.857 1.945 1.00 67.32 79 VAL E N 1
ATOM 2836 C CA . VAL E 1 79 ? 43.198 47.770 1.121 1.00 66.58 79 VAL E CA 1
ATOM 2837 C C . VAL E 1 79 ? 42.325 48.700 0.285 1.00 67.78 79 VAL E C 1
ATOM 2838 O O . VAL E 1 79 ? 42.825 49.410 -0.587 1.00 67.34 79 VAL E O 1
ATOM 2842 N N . GLY E 1 80 ? 41.022 48.694 0.547 1.00 63.25 80 GLY E N 1
ATOM 2843 C CA . GLY E 1 80 ? 40.111 49.560 -0.180 1.00 64.30 80 GLY E CA 1
ATOM 2844 C C . GLY E 1 80 ? 38.646 49.360 0.154 1.00 65.59 80 GLY E C 1
ATOM 2845 O O . GLY E 1 80 ? 38.225 48.267 0.534 1.00 65.84 80 GLY E O 1
ATOM 2846 N N . ILE E 1 81 ? 37.867 50.428 0.009 1.00 80.97 81 ILE E N 1
ATOM 2847 C CA . ILE E 1 81 ? 36.426 50.373 0.226 1.00 81.87 81 ILE E CA 1
ATOM 2848 C C . ILE E 1 81 ? 35.696 50.450 -1.110 1.00 82.58 81 ILE E C 1
ATOM 2849 O O . ILE E 1 81 ? 35.829 51.430 -1.842 1.00 82.62 81 ILE E O 1
ATOM 2854 N N . VAL E 1 82 ? 34.930 49.410 -1.423 1.00 83.75 82 VAL E N 1
ATOM 2855 C CA . VAL E 1 82 ? 34.245 49.312 -2.708 1.00 84.58 82 VAL E CA 1
ATOM 2856 C C . VAL E 1 82 ? 33.219 50.421 -2.930 1.00 85.04 82 VAL E C 1
ATOM 2857 O O . VAL E 1 82 ? 32.307 50.612 -2.126 1.00 85.14 82 VAL E O 1
ATOM 2861 N N . ASP E 1 83 ? 33.379 51.146 -4.032 1.00 96.09 83 ASP E N 1
ATOM 2862 C CA . ASP E 1 83 ? 32.412 52.155 -4.444 1.00 96.53 83 ASP E CA 1
ATOM 2863 C C . ASP E 1 83 ? 31.235 51.512 -5.168 1.00 97.46 83 ASP E C 1
ATOM 2864 O O . ASP E 1 83 ? 30.089 51.622 -4.734 1.00 97.77 83 ASP E O 1
ATOM 2869 N N . THR E 1 84 ? 31.529 50.840 -6.278 1.00 86.96 84 THR E N 1
ATOM 2870 C CA . THR E 1 84 ? 30.502 50.188 -7.084 1.00 87.95 84 THR E CA 1
ATOM 2871 C C . THR E 1 84 ? 30.964 48.814 -7.553 1.00 88.34 84 THR E C 1
ATOM 2872 O O . THR E 1 84 ? 32.157 48.512 -7.562 1.00 87.81 84 THR E O 1
ATOM 2876 N N . VAL E 1 85 ? 30.002 47.986 -7.944 1.00 94.54 85 VAL E N 1
ATOM 2877 C CA . VAL E 1 85 ? 30.284 46.657 -8.466 1.00 95.11 85 VAL E CA 1
ATOM 2878 C C . VAL E 1 85 ? 29.474 46.411 -9.729 1.00 96.00 85 VAL E C 1
ATOM 2879 O O . VAL E 1 85 ? 28.420 47.015 -9.933 1.00 96.24 85 VAL E O 1
ATOM 2883 N N . GLU E 1 86 ? 29.977 45.543 -10.574 1.00 94.90 86 GLU E N 1
ATOM 2884 C CA . GLU E 1 86 ? 29.389 45.387 -11.863 1.00 95.40 86 GLU E CA 1
ATOM 2885 C C . GLU E 1 86 ? 29.572 43.971 -12.296 1.00 95.70 86 GLU E C 1
ATOM 2886 O O . GLU E 1 86 ? 30.679 43.526 -12.486 1.00 95.46 86 GLU E O 1
ATOM 2892 N N . THR E 1 87 ? 28.480 43.255 -12.452 1.00 98.34 87 THR E N 1
ATOM 2893 C CA . THR E 1 87 ? 28.547 41.929 -13.001 1.00 98.46 87 THR E CA 1
ATOM 2894 C C . THR E 1 87 ? 27.917 42.044 -14.352 1.00 98.75 87 THR E C 1
ATOM 2895 O O . THR E 1 87 ? 27.052 42.869 -14.552 1.00 98.93 87 THR E O 1
ATOM 2899 N N . VAL E 1 88 ? 28.360 41.232 -15.292 1.00 106.59 88 VAL E N 1
ATOM 2900 C CA . VAL E 1 88 ? 27.880 41.367 -16.644 1.00 106.71 88 VAL E CA 1
ATOM 2901 C C . VAL E 1 88 ? 27.827 40.046 -17.375 1.00 106.69 88 VAL E C 1
ATOM 2902 O O . VAL E 1 88 ? 28.249 39.021 -16.865 1.00 106.43 88 VAL E O 1
ATOM 2904 N N . ASN E 1 89 ? 27.262 40.097 -18.573 1.00 129.10 89 ASN E N 1
ATOM 2905 C CA . ASN E 1 89 ? 27.216 38.988 -19.504 1.00 129.04 89 ASN E CA 1
ATOM 2906 C C . ASN E 1 89 ? 27.282 39.600 -20.891 1.00 128.99 89 ASN E C 1
ATOM 2907 O O . ASN E 1 89 ? 26.587 40.570 -21.157 1.00 129.28 89 ASN E O 1
ATOM 2912 N N . HIS E 1 90 ? 28.111 39.061 -21.777 1.00 128.50 90 HIS E N 1
ATOM 2913 C CA . HIS E 1 90 ? 28.252 39.673 -23.091 1.00 128.29 90 HIS E CA 1
ATOM 2914 C C . HIS E 1 90 ? 27.774 38.783 -24.227 1.00 128.40 90 HIS E C 1
ATOM 2915 O O . HIS E 1 90 ? 27.794 37.568 -24.112 1.00 128.37 90 HIS E O 1
ATOM 2922 N N . HIS E 1 91 ? 27.330 39.412 -25.313 1.00 129.07 91 HIS E N 1
ATOM 2923 C CA . HIS E 1 91 ? 26.789 38.716 -26.468 1.00 129.24 91 HIS E CA 1
ATOM 2924 C C . HIS E 1 91 ? 25.702 37.747 -26.027 1.00 129.81 91 HIS E C 1
ATOM 2925 O O . HIS E 1 91 ? 25.352 37.682 -24.849 1.00 130.02 91 HIS E O 1
#

B-factor: mean 87.62, std 18.91, range [51.97, 160.25]

Solvent-accessible surface area: 16958 Å² total; per-residue (Å²): 2,13,7,0,79,3,56,2,58,6,77,7,110,60,54,12,149,43,0,77,85,35,51,2,15,6,0,6,66,8,37,44,148,67,111,72,59,73,54,20,42,5,0,4,22,66,44,54,16,32,116,38,68,50,0,0,0,0,33,34,18,1,0,69,90,67,110,15,1,10,9,0,0,0,0,0,33,18,69,85,42,56,59,110,2,12,12,0,79,4,36,0,27,5,73,6,109,59,57,16,153,48,0,77,84,35,110,3,4,6,0,8,70,11,37,68,68,63,112,74,58,75,50,22,42,4,0,3,18,64,42,54,5,30,56,27,72,52,0,0,0,0,45,31,23,1,0,70,91,60,50,4,11,14,0,0,0,0,0,29,18,80,79,41,56,92,5,16,7,0,80,2,43,1,55,5,77,6,109,59,55,22,152,39,0,76,85,37,51,2,12,3,0,7,71,9,35,44,155,63,112,74,58,75,55,20,47,3,0,4,22,88,45,55,16,33,92,38,69,50,0,0,0,0,32,32,25,14,14,116,118,14,3,20,16,0,3,0,4,0,32,18,73,82,45,52,58,62,150,4,14,8,0,79,2,39,1,44,5,75,6,107,58,54,33,153,40,0,78,85,39,109,1,4,2,0,7,64,5,33,53,141,67,107,80,58,74,50,22,39,3,0,6,17,63,41,54,4,31,92,39,70,45,0,0,0,0,35,33,24,1,0,72,96,74,144,22,5,8,15,0,0,0,0,0,30,19,80,68,33,118,62,35,138,117,155,4,14,9,0,81,3,36,1,40,7,71,7,113,62,60,22,153,41,0,78,86,33,113,3,6,5,0,12,68,10,38,52,154,58,114,74,65,77,52,18,46,3,0,4,18,63,43,54,6,34,61,27,74,47,0,0,0,0,32,34,19,1,0,59,123,62,116,13,4,11,12,0,0,0,0,0,33,20,72,74,59,97,77,31,140,121,157

Secondary structure (DSSP, 8-state):
-EEEEEEEEEEEEEE-GGGTT-EEEEEEEE-TTSPEEEEEEEEEESS---TT-EEEEEEGGGGGG------EEEEEEEEEEEE-/-EEEEEEEEEEEEEE-GGGTT-EEEEEEEE-TTSPEEEEEEEEEESS---TT-EEEEEESGGGGG-----EEEEEEEEEEE-/-EEEEEEEEEEEEEE-GGGTT-EEEEEEEE-TTSPEEEEEEEEEESS---TT-EEEEEESGGG-----SEEEEEEEEEEEE--/-EEEEEEEEEEEEEE-GGGTT-EEEEEEEE-TTSPEEEEEEEEEESS---TT-EEEEEESGGGGG-----SEEEEEEEEEEEE----/-EEEEEEEEEEEEEE-GGGTT-EEEEEEEE-TTSPEEEEEEEEEESS---TT-EEEEEESGGGGG------EEEEEEEEEEEE----

Radius of gyration: 21.09 Å; Cα contacts (8 Å, |Δi|>4): 1304; chains: 5; bounding box: 50×54×54 Å